Protein AF-0000000078189651 (afdb_homodimer)

Foldseek 3Di:
DCCPPPPCPVVCPPVPLADADDDPADWQAWDAFPVNQWIWTWAQSQKIFIAGPVCRPPPDPHRTPDIARPGPGTWRAWDADLVDRQKIWIFGAAVRQWIWIARNVVGDTPDIDRPVFGWQYWDAQNQAQKMWTAGFDDFRWIWIAHPPVRDTDDIGHDDPGHFHDWDADPQRQWIWIQGPVRDIDIDRDNDDPDPPPPPPPPPPPPPPPPPPPD/DDCPPPPPPVPDNCVDLADADDDPADWQAWDAFPVNQWIWTWAQRQKIFIAGPVCRPPPDPHRTPDIARPGPGTWRAWDADLVDRQKIWIFGAAVRQWIWIARNVVGDTPDIDRPVFGWQYWDAQNQAQKMWTAGFDDFRWIWIAHPPVRDTDDIGHDDPGHFHDWDADPQRQWIWIQGPVGDIDIDRDNDDPDPPPPPPPPPPPCPPPPPPDD

Radius of gyration: 25.45 Å; Cα contacts (8 Å, |Δi|>4): 1090; chains: 2; bounding box: 78×79×95 Å

Structure (mmCIF, N/CA/C/O backbone):
data_AF-0000000078189651-model_v1
#
loop_
_entity.id
_entity.type
_entity.pdbx_description
1 polymer 'CDC20/Fizzy WD40 domain-containing protein'
#
loop_
_atom_site.group_PDB
_atom_site.id
_atom_site.type_symbol
_atom_site.label_atom_id
_atom_site.label_alt_id
_atom_site.label_comp_id
_atom_site.label_asym_id
_atom_site.label_entity_id
_atom_site.label_seq_id
_atom_site.pdbx_PDB_ins_code
_atom_site.Cartn_x
_atom_site.Cartn_y
_atom_site.Cartn_z
_atom_site.occupancy
_atom_site.B_iso_or_equiv
_atom_site.auth_seq_id
_atom_site.auth_comp_id
_atom_site.auth_asym_id
_atom_site.auth_atom_id
_atom_site.pdbx_PDB_model_num
ATOM 1 N N . MET A 1 1 ? -39 22.844 23.094 1 20.41 1 MET A N 1
ATOM 2 C CA . MET A 1 1 ? -38.531 23.406 21.812 1 20.41 1 MET A CA 1
ATOM 3 C C . MET A 1 1 ? -37.25 22.75 21.375 1 20.41 1 MET A C 1
ATOM 5 O O . MET A 1 1 ? -36.281 22.688 22.141 1 20.41 1 MET A O 1
ATOM 9 N N . ASP A 1 2 ? -37.188 21.734 20.234 1 21.5 2 ASP A N 1
ATOM 10 C CA . ASP A 1 2 ? -36.562 20.469 19.812 1 21.5 2 ASP A CA 1
ATOM 11 C C . ASP A 1 2 ? -35.281 20.719 19.031 1 21.5 2 ASP A C 1
ATOM 13 O O . ASP A 1 2 ? -35.312 20.797 17.812 1 21.5 2 ASP A O 1
ATOM 17 N N . GLY A 1 3 ? -34.375 21.438 19.266 1 22.34 3 GLY A N 1
ATOM 18 C CA . GLY A 1 3 ? -33.438 22.031 18.344 1 22.34 3 GLY A CA 1
ATOM 19 C C . GLY A 1 3 ? -32.375 21.062 17.859 1 22.34 3 GLY A C 1
ATOM 20 O O . GLY A 1 3 ? -31.281 21.016 18.406 1 22.34 3 GLY A O 1
ATOM 21 N N . ARG A 1 4 ? -32.844 19.922 17.125 1 21.48 4 ARG A N 1
ATOM 22 C CA . ARG A 1 4 ? -32 18.781 16.766 1 21.48 4 ARG A CA 1
ATOM 23 C C . ARG A 1 4 ? -31.031 19.141 15.641 1 21.48 4 ARG A C 1
ATOM 25 O O . ARG A 1 4 ? -31.469 19.531 14.547 1 21.48 4 ARG A O 1
ATOM 32 N N . ILE A 1 5 ? -30.062 19.781 15.75 1 23.39 5 ILE A N 1
ATOM 33 C CA . ILE A 1 5 ? -29.141 20.172 14.688 1 23.39 5 ILE A CA 1
ATOM 34 C C . ILE A 1 5 ? -28.609 18.906 13.992 1 23.39 5 ILE A C 1
ATOM 36 O O . ILE A 1 5 ? -27.938 18.094 14.617 1 23.39 5 ILE A O 1
ATOM 40 N N . ILE A 1 6 ? -29.359 18.359 12.875 1 26.47 6 ILE A N 1
ATOM 41 C CA . ILE A 1 6 ? -29.172 17.203 12.008 1 26.47 6 ILE A CA 1
ATOM 42 C C . ILE A 1 6 ? -27.906 17.391 11.164 1 26.47 6 ILE A C 1
ATOM 44 O O . ILE A 1 6 ? -27.781 18.359 10.422 1 26.47 6 ILE A O 1
ATOM 48 N N . ASN A 1 7 ? -26.922 17.141 11.57 1 27.38 7 ASN A N 1
ATOM 49 C CA . ASN A 1 7 ? -25.625 17.156 10.922 1 27.38 7 ASN A CA 1
ATOM 50 C C . ASN A 1 7 ? -25.672 16.516 9.539 1 27.38 7 ASN A C 1
ATOM 52 O O . ASN A 1 7 ? -25.781 15.289 9.43 1 27.38 7 ASN A O 1
ATOM 56 N N . ASN A 1 8 ? -26.391 17 8.352 1 29.56 8 ASN A N 1
ATOM 57 C CA . ASN A 1 8 ? -26.719 16.531 7.004 1 29.56 8 ASN A CA 1
ATOM 58 C C . ASN A 1 8 ? -25.469 16.281 6.172 1 29.56 8 ASN A C 1
ATOM 60 O O . ASN A 1 8 ? -24.391 16.766 6.516 1 29.56 8 ASN A O 1
ATOM 64 N N . ASP A 1 9 ? -24.922 16.312 5.25 1 27.98 9 ASP A N 1
ATOM 65 C CA . ASP A 1 9 ? -23.75 15.656 4.699 1 27.98 9 ASP A CA 1
ATOM 66 C C . ASP A 1 9 ? -22.469 16.109 5.41 1 27.98 9 ASP A C 1
ATOM 68 O O . ASP A 1 9 ? -21.625 15.297 5.777 1 27.98 9 ASP A O 1
ATOM 72 N N . VAL A 1 10 ? -22.594 17 5.133 1 36.16 10 VAL A N 1
ATOM 73 C CA . VAL A 1 10 ? -23.812 17.281 4.395 1 36.16 10 VAL A CA 1
ATOM 74 C C . VAL A 1 10 ? -24 16.25 3.287 1 36.16 10 VAL A C 1
ATOM 76 O O . VAL A 1 10 ? -25.125 16.016 2.826 1 36.16 10 VAL A O 1
ATOM 79 N N . ARG A 1 11 ? -22.844 15.773 2.277 1 40.47 11 ARG A N 1
ATOM 80 C CA . ARG A 1 11 ? -23.422 15.062 1.14 1 40.47 11 ARG A CA 1
ATOM 81 C C . ARG A 1 11 ? -23.891 13.672 1.544 1 40.47 11 ARG A C 1
ATOM 83 O O . ARG A 1 11 ? -24.828 13.125 0.948 1 40.47 11 ARG A O 1
ATOM 90 N N . VAL A 1 12 ? -22.969 12.703 2.107 1 44.91 12 VAL A N 1
ATOM 91 C CA . VAL A 1 12 ? -23.312 11.289 2.096 1 44.91 12 VAL A CA 1
ATOM 92 C C . VAL A 1 12 ? -24.219 10.961 3.283 1 44.91 12 VAL A C 1
ATOM 94 O O . VAL A 1 12 ? -23.797 11.062 4.438 1 44.91 12 VAL A O 1
ATOM 97 N N . ARG A 1 13 ? -25.375 11.211 3.297 1 45.38 13 ARG A N 1
ATOM 98 C CA . ARG A 1 13 ? -26.312 10.625 4.25 1 45.38 13 ARG A CA 1
ATOM 99 C C . ARG A 1 13 ? -25.844 9.242 4.695 1 45.38 13 ARG A C 1
ATOM 101 O O . ARG A 1 13 ? -25.953 8.898 5.875 1 45.38 13 ARG A O 1
ATOM 108 N N . SER A 1 14 ? -25.703 8.352 3.744 1 51.62 14 SER A N 1
ATOM 109 C CA . SER A 1 14 ? -25.391 6.973 4.102 1 51.62 14 SER A CA 1
ATOM 110 C C . SER A 1 14 ? -23.984 6.598 3.648 1 51.62 14 SER A C 1
ATOM 112 O O . SER A 1 14 ? -23.812 5.973 2.598 1 51.62 14 SER A O 1
ATOM 114 N N . PRO A 1 15 ? -22.938 7.273 4.301 1 56.78 15 PRO A N 1
ATOM 115 C CA . PRO A 1 15 ? -21.578 7.086 3.803 1 56.78 15 PRO A CA 1
ATOM 116 C C . PRO A 1 15 ? -21.188 5.613 3.678 1 56.78 15 PRO A C 1
ATOM 118 O O . PRO A 1 15 ? -20.328 5.262 2.861 1 56.78 15 PRO A O 1
ATOM 121 N N . ILE A 1 16 ? -21.703 4.77 4.727 1 60.38 16 ILE A N 1
ATOM 122 C CA . ILE A 1 16 ? -21.344 3.359 4.605 1 60.38 16 ILE A CA 1
ATOM 123 C C . ILE A 1 16 ? -22.25 2.688 3.572 1 60.38 16 ILE A C 1
ATOM 125 O O . ILE A 1 16 ? -23.469 2.627 3.748 1 60.38 16 ILE A O 1
ATOM 129 N N . VAL A 1 17 ? -21.641 2.426 2.48 1 65.25 17 VAL A N 1
ATOM 130 C CA . VAL A 1 17 ? -22.453 1.782 1.461 1 65.25 17 VAL A CA 1
ATOM 131 C C . VAL A 1 17 ? -22.609 0.297 1.778 1 65.25 17 VAL A C 1
ATOM 133 O O . VAL A 1 17 ? -23.688 -0.272 1.62 1 65.25 17 VAL A O 1
ATOM 136 N N . GLU A 1 18 ? -21.5 -0.277 2.318 1 77.19 18 GLU A N 1
ATOM 137 C CA . GLU A 1 18 ? -21.641 -1.723 2.475 1 77.19 18 GLU A CA 1
ATOM 138 C C . GLU A 1 18 ? -20.578 -2.273 3.424 1 77.19 18 GLU A C 1
ATOM 140 O O . GLU A 1 18 ? -19.438 -1.798 3.438 1 77.19 18 GLU A O 1
ATOM 145 N N . THR A 1 19 ? -20.969 -3.115 4.352 1 83.12 19 THR A N 1
ATOM 146 C CA . THR A 1 19 ? -20.078 -3.859 5.227 1 83.12 19 THR A CA 1
ATOM 147 C C . THR A 1 19 ? -19.953 -5.312 4.773 1 83.12 19 THR A C 1
ATOM 149 O O . THR A 1 19 ? -20.969 -5.984 4.559 1 83.12 19 THR A O 1
ATOM 152 N N . TYR A 1 20 ? -18.781 -5.754 4.672 1 83.38 20 TYR A N 1
ATOM 153 C CA . TYR A 1 20 ? -18.531 -7.117 4.234 1 83.38 20 TYR A CA 1
ATOM 154 C C . TYR A 1 20 ? -17.797 -7.91 5.309 1 83.38 20 TYR A C 1
ATOM 156 O O . TYR A 1 20 ? -16.828 -7.418 5.902 1 83.38 20 TYR A O 1
ATOM 164 N N . ARG A 1 21 ? -18.391 -9.078 5.457 1 86.56 21 ARG A N 1
ATOM 165 C CA . ARG A 1 21 ? -17.797 -10.016 6.406 1 86.56 21 ARG A CA 1
ATOM 166 C C . ARG A 1 21 ? -17.375 -11.305 5.711 1 86.56 21 ARG A C 1
ATOM 168 O O . ARG A 1 21 ? -18.141 -11.883 4.938 1 86.56 21 ARG A O 1
ATOM 175 N N . GLY A 1 22 ? -16.109 -11.625 5.949 1 88.31 22 GLY A N 1
ATOM 176 C CA . GLY A 1 22 ? -15.633 -12.875 5.371 1 88.31 22 GLY A CA 1
ATOM 177 C C . GLY A 1 22 ? -14.391 -13.414 6.051 1 88.31 22 GLY A C 1
ATOM 178 O O . GLY A 1 22 ? -14.219 -14.633 6.164 1 88.31 22 GLY A O 1
ATOM 179 N N . HIS A 1 23 ? -13.586 -12.539 6.523 1 93.94 23 HIS A N 1
ATOM 180 C CA . HIS A 1 23 ? -12.367 -12.953 7.199 1 93.94 23 HIS A CA 1
ATOM 181 C C . HIS A 1 23 ? -12.617 -13.25 8.672 1 93.94 23 HIS A C 1
ATOM 183 O O . HIS A 1 23 ? -13.523 -12.672 9.281 1 93.94 23 HIS A O 1
ATOM 189 N N . THR A 1 24 ? -11.859 -14.141 9.242 1 95.44 24 THR A N 1
ATOM 190 C CA . THR A 1 24 ? -11.977 -14.5 10.656 1 95.44 24 THR A CA 1
ATOM 191 C C . THR A 1 24 ? -10.758 -14.023 11.438 1 95.44 24 THR A C 1
ATOM 193 O O . THR A 1 24 ? -10.703 -14.172 12.664 1 95.44 24 THR A O 1
ATOM 196 N N . GLN A 1 25 ? -9.797 -13.578 10.781 1 95.62 25 GLN A N 1
ATOM 197 C CA . GLN A 1 25 ? -8.633 -12.906 11.352 1 95.62 25 GLN A CA 1
ATOM 198 C C . GLN A 1 25 ? -8.32 -11.609 10.602 1 95.62 25 GLN A C 1
ATOM 200 O O . GLN A 1 25 ? -9.055 -11.227 9.688 1 95.62 25 GLN A O 1
ATOM 205 N N . GLU A 1 26 ? -7.312 -10.938 11.008 1 92.44 26 GLU A N 1
ATOM 206 C CA . GLU A 1 26 ? -6.973 -9.617 10.484 1 92.44 26 GLU A CA 1
ATOM 207 C C . GLU A 1 26 ? -6.703 -9.664 8.984 1 92.44 26 GLU A C 1
ATOM 209 O O . GLU A 1 26 ? -6.035 -10.578 8.5 1 92.44 26 GLU A O 1
ATOM 214 N N . VAL A 1 27 ? -7.281 -8.68 8.312 1 95.62 27 VAL A N 1
ATOM 215 C CA . VAL A 1 27 ? -6.934 -8.438 6.918 1 95.62 27 VAL A CA 1
ATOM 216 C C . VAL A 1 27 ? -5.551 -7.801 6.832 1 95.62 27 VAL A C 1
ATOM 218 O O . VAL A 1 27 ? -5.25 -6.859 7.57 1 95.62 27 VAL A O 1
ATOM 221 N N . CYS A 1 28 ? -4.688 -8.336 5.984 1 94.75 28 CYS A N 1
ATOM 222 C CA . CYS A 1 28 ? -3.334 -7.805 5.906 1 94.75 28 CYS A CA 1
ATOM 223 C C . CYS A 1 28 ? -2.992 -7.402 4.477 1 94.75 28 CYS A C 1
ATOM 225 O O . CYS A 1 28 ? -1.921 -6.848 4.223 1 94.75 28 CYS A O 1
ATOM 227 N N . GLY A 1 29 ? -3.799 -7.664 3.527 1 96.38 29 GLY A N 1
ATOM 228 C CA . GLY A 1 29 ? -3.705 -7.203 2.15 1 96.38 29 GLY A CA 1
ATOM 229 C C . GLY A 1 29 ? -5.027 -6.707 1.595 1 96.38 29 GLY A C 1
ATOM 230 O O . GLY A 1 29 ? -6.078 -7.293 1.862 1 96.38 29 GLY A O 1
ATOM 231 N N . LEU A 1 30 ? -5.004 -5.672 0.837 1 97.62 30 LEU A N 1
ATOM 232 C CA . LEU A 1 30 ? -6.191 -5.031 0.282 1 97.62 30 LEU A CA 1
ATOM 233 C C . LEU A 1 30 ? -5.852 -4.27 -0.995 1 97.62 30 LEU A C 1
ATOM 235 O O . LEU A 1 30 ? -5.055 -3.33 -0.969 1 97.62 30 LEU A O 1
ATOM 239 N N . LYS A 1 31 ? -6.445 -4.699 -2.139 1 97.94 31 LYS A N 1
ATOM 240 C CA . LYS A 1 31 ? -6.117 -4.059 -3.41 1 97.94 31 LYS A CA 1
ATOM 241 C C . LYS A 1 31 ? -7.336 -4.012 -4.328 1 97.94 31 LYS A C 1
ATOM 243 O O . LYS A 1 31 ? -8.008 -5.027 -4.535 1 97.94 31 LYS A O 1
ATOM 248 N N . TRP A 1 32 ? -7.574 -2.842 -4.934 1 97.38 32 TRP A N 1
ATOM 249 C CA . TRP A 1 32 ? -8.594 -2.703 -5.961 1 97.38 32 TRP A CA 1
ATOM 250 C C . TRP A 1 32 ? -8.086 -3.193 -7.312 1 97.38 32 TRP A C 1
ATOM 252 O O . TRP A 1 32 ? -6.922 -2.967 -7.66 1 97.38 32 TRP A O 1
ATOM 262 N N . SER A 1 33 ? -9.078 -3.775 -8.023 1 97.88 33 SER A N 1
ATOM 263 C CA . SER A 1 33 ? -8.773 -3.984 -9.438 1 97.88 33 SER A CA 1
ATOM 264 C C . SER A 1 33 ? -8.703 -2.66 -10.188 1 97.88 33 SER A C 1
ATOM 266 O O . SER A 1 33 ? -9.219 -1.644 -9.719 1 97.88 33 SER A O 1
ATOM 268 N N . ALA A 1 34 ? -8.086 -2.695 -11.328 1 96.06 34 ALA A N 1
ATOM 269 C CA . ALA A 1 34 ? -7.906 -1.471 -12.102 1 96.06 34 ALA A CA 1
ATOM 270 C C . ALA A 1 34 ? -9.25 -0.854 -12.477 1 96.06 34 ALA A C 1
ATOM 272 O O . ALA A 1 34 ? -9.391 0.371 -12.516 1 96.06 34 ALA A O 1
ATOM 273 N N . SER A 1 35 ? -10.188 -1.654 -12.773 1 95.12 35 SER A N 1
ATOM 274 C CA . SER A 1 35 ? -11.508 -1.166 -13.164 1 95.12 35 SER A CA 1
ATOM 275 C C . SER A 1 35 ? -12.266 -0.603 -11.969 1 95.12 35 SER A C 1
ATOM 277 O O . SER A 1 35 ? -13.258 0.113 -12.141 1 95.12 35 SER A O 1
ATOM 279 N N . GLY A 1 36 ? -11.867 -1.008 -10.75 1 94.5 36 GLY A N 1
ATOM 280 C CA . GLY A 1 36 ? -12.586 -0.613 -9.555 1 94.5 36 GLY A CA 1
ATOM 281 C C . GLY A 1 36 ? -13.805 -1.473 -9.273 1 94.5 36 GLY A C 1
ATOM 282 O O . GLY A 1 36 ? -14.523 -1.246 -8.297 1 94.5 36 GLY A O 1
ATOM 283 N N . GLN A 1 37 ? -13.984 -2.438 -10.078 1 93.88 37 GLN A N 1
ATOM 284 C CA . GLN A 1 37 ? -15.164 -3.287 -9.93 1 93.88 37 GLN A CA 1
ATOM 285 C C . GLN A 1 37 ? -14.945 -4.332 -8.836 1 93.88 37 GLN A C 1
ATOM 287 O O . GLN A 1 37 ? -15.891 -4.715 -8.141 1 93.88 37 GLN A O 1
ATOM 292 N N . GLN A 1 38 ? -13.727 -4.766 -8.688 1 96 38 GLN A N 1
ATOM 293 C CA . GLN A 1 38 ? -13.422 -5.809 -7.711 1 96 38 GLN A CA 1
ATOM 294 C C . GLN A 1 38 ? -12.375 -5.34 -6.707 1 96 38 GLN A C 1
ATOM 296 O O . GLN A 1 38 ? -11.555 -4.477 -7.016 1 96 38 GLN A O 1
ATOM 301 N N . LEU A 1 39 ? -12.5 -5.871 -5.531 1 96.25 39 LEU A N 1
ATOM 302 C CA . LEU A 1 39 ? -11.531 -5.688 -4.457 1 96.25 39 LEU A CA 1
ATOM 303 C C . LEU A 1 39 ? -11.023 -7.031 -3.945 1 96.25 39 LEU A C 1
ATOM 305 O O . LEU A 1 39 ? -11.812 -7.945 -3.695 1 96.25 39 LEU A O 1
ATOM 309 N N . ALA A 1 40 ? -9.68 -7.184 -3.861 1 98.25 40 ALA A N 1
ATOM 310 C CA . ALA A 1 40 ? -9.078 -8.375 -3.264 1 98.25 40 ALA A CA 1
ATOM 311 C C . ALA A 1 40 ? -8.641 -8.109 -1.827 1 98.25 40 ALA A C 1
ATOM 313 O O . ALA A 1 40 ? -8.031 -7.078 -1.54 1 98.25 40 ALA A O 1
ATOM 314 N N . SER A 1 41 ? -8.992 -8.977 -0.949 1 97.88 41 SER A N 1
ATOM 315 C CA . SER A 1 41 ? -8.516 -8.906 0.431 1 97.88 41 SER A CA 1
ATOM 316 C C . SER A 1 41 ? -7.887 -10.227 0.868 1 97.88 41 SER A C 1
ATOM 318 O O . SER A 1 41 ? -8.461 -11.297 0.653 1 97.88 41 SER A O 1
ATOM 320 N N . GLY A 1 42 ? -6.68 -10.172 1.389 1 98.06 42 GLY A N 1
ATOM 321 C CA . GLY A 1 42 ? -6 -11.305 1.998 1 98.06 42 GLY A CA 1
ATOM 322 C C . GLY A 1 42 ? -5.859 -11.18 3.504 1 98.06 42 GLY A C 1
ATOM 323 O O . GLY A 1 42 ? -5.668 -10.078 4.023 1 98.06 42 GLY A O 1
ATOM 324 N N . GLY A 1 43 ? -5.93 -12.32 4.168 1 97.62 43 GLY A N 1
ATOM 325 C CA . GLY A 1 43 ? -5.945 -12.234 5.621 1 97.62 43 GLY A CA 1
ATOM 326 C C . GLY A 1 43 ? -4.977 -13.195 6.285 1 97.62 43 GLY A C 1
ATOM 327 O O . GLY A 1 43 ? -4.379 -14.039 5.617 1 97.62 43 GLY A O 1
ATOM 328 N N . ASN A 1 44 ? -4.867 -12.977 7.574 1 97.5 44 ASN A N 1
ATOM 329 C CA . ASN A 1 44 ? -4.105 -13.883 8.422 1 97.5 44 ASN A CA 1
ATOM 330 C C . ASN A 1 44 ? -4.82 -15.219 8.602 1 97.5 44 ASN A C 1
ATOM 332 O O . ASN A 1 44 ? -4.234 -16.172 9.109 1 97.5 44 ASN A O 1
ATOM 336 N N . ASP A 1 45 ? -6.031 -15.406 8.18 1 97.75 45 ASP A N 1
ATOM 337 C CA . ASP A 1 45 ? -6.801 -16.641 8.227 1 97.75 45 ASP A CA 1
ATOM 338 C C . ASP A 1 45 ? -6.535 -17.5 6.988 1 97.75 45 ASP A C 1
ATOM 340 O O . ASP A 1 45 ? -7.246 -18.484 6.742 1 97.75 45 ASP A O 1
ATOM 344 N N . ASN A 1 46 ? -5.605 -17.125 6.141 1 98.5 46 ASN A N 1
ATOM 345 C CA . ASN A 1 46 ? -5.145 -17.828 4.953 1 98.5 46 ASN A CA 1
ATOM 346 C C . ASN A 1 46 ? -6.141 -17.719 3.807 1 98.5 46 ASN A C 1
ATOM 348 O O . ASN A 1 46 ? -6.012 -18.406 2.791 1 98.5 46 ASN A O 1
ATOM 352 N N . LEU A 1 47 ? -7.117 -16.812 4.004 1 98.06 47 LEU A N 1
ATOM 353 C CA . LEU A 1 47 ? -8.148 -16.656 2.984 1 98.06 47 LEU A CA 1
ATOM 354 C C . LEU A 1 47 ? -7.84 -15.484 2.068 1 98.06 47 LEU A C 1
ATOM 356 O O . LEU A 1 47 ? -7.281 -14.477 2.51 1 98.06 47 LEU A O 1
ATOM 360 N N . LEU A 1 48 ? -8.164 -15.688 0.851 1 98.62 48 LEU A N 1
ATOM 361 C CA . LEU A 1 48 ? -8.25 -14.625 -0.149 1 98.62 48 LEU A CA 1
ATOM 362 C C . LEU A 1 48 ? -9.688 -14.438 -0.625 1 98.62 48 LEU A C 1
ATOM 364 O O . LEU A 1 48 ? -10.32 -15.383 -1.087 1 98.62 48 LEU A O 1
ATOM 368 N N . HIS A 1 49 ? -10.188 -13.258 -0.476 1 97.5 49 HIS A N 1
ATOM 369 C CA . HIS A 1 49 ? -11.531 -12.961 -0.973 1 97.5 49 HIS A CA 1
ATOM 370 C C . HIS A 1 49 ? -11.477 -12 -2.158 1 97.5 49 HIS A C 1
ATOM 372 O O . HIS A 1 49 ? -10.641 -11.094 -2.191 1 97.5 49 HIS A O 1
ATOM 378 N N . ILE A 1 50 ? -12.391 -12.234 -3.078 1 97.44 50 ILE A N 1
ATOM 379 C CA . ILE A 1 50 ? -12.727 -11.258 -4.113 1 97.44 50 ILE A CA 1
ATOM 380 C C . ILE A 1 50 ? -14.117 -10.68 -3.848 1 97.44 50 ILE A C 1
ATOM 382 O O . ILE A 1 50 ? -15.094 -11.422 -3.732 1 97.44 50 ILE A O 1
ATOM 386 N N . TRP A 1 51 ? -14.109 -9.414 -3.699 1 93.31 51 TRP A N 1
ATOM 387 C CA . TRP A 1 51 ? -15.359 -8.688 -3.51 1 93.31 51 TRP A CA 1
ATOM 388 C C . TRP A 1 51 ? -15.766 -7.957 -4.785 1 93.31 51 TRP A C 1
ATOM 390 O O . TRP A 1 51 ? -14.906 -7.457 -5.52 1 93.31 51 TRP A O 1
ATOM 400 N N . ASP A 1 52 ? -17.047 -7.926 -5.07 1 90.88 52 ASP A N 1
ATOM 401 C CA . ASP A 1 52 ? -17.578 -7.199 -6.223 1 90.88 52 ASP A CA 1
ATOM 402 C C . ASP A 1 52 ? -18.453 -6.035 -5.781 1 90.88 52 ASP A C 1
ATOM 404 O O . ASP A 1 52 ? -19.422 -6.227 -5.031 1 90.88 52 ASP A O 1
ATOM 408 N N . ARG A 1 53 ? -18.156 -4.918 -6.184 1 80.81 53 ARG A N 1
ATOM 409 C CA . ARG A 1 53 ? -18.891 -3.715 -5.797 1 80.81 53 ARG A CA 1
ATOM 410 C C . ARG A 1 53 ? -20.359 -3.834 -6.145 1 80.81 53 ARG A C 1
ATOM 412 O O . ARG A 1 53 ? -21.219 -3.273 -5.457 1 80.81 53 ARG A O 1
ATOM 419 N N . SER A 1 54 ? -20.641 -4.492 -7.188 1 76.56 54 SER A N 1
ATOM 420 C CA . SER A 1 54 ? -22.031 -4.621 -7.648 1 76.56 54 SER A CA 1
ATOM 421 C C . SER A 1 54 ? -22.828 -5.57 -6.758 1 76.56 54 SER A C 1
ATOM 423 O O . SER A 1 54 ? -24.047 -5.559 -6.777 1 76.56 54 SER A O 1
ATOM 425 N N . MET A 1 55 ? -22.156 -6.414 -6.008 1 70.5 55 MET A N 1
ATOM 426 C CA . MET A 1 55 ? -22.859 -7.395 -5.18 1 70.5 55 MET A CA 1
ATOM 427 C C . MET A 1 55 ? -23.312 -6.77 -3.863 1 70.5 55 MET A C 1
ATOM 429 O O . MET A 1 55 ? -23.984 -7.418 -3.066 1 70.5 55 MET A O 1
ATOM 433 N N . SER A 1 56 ? -22.812 -5.664 -3.488 1 58.34 56 SER A N 1
ATOM 434 C CA . SER A 1 56 ? -23.125 -5 -2.223 1 58.34 56 SER A CA 1
ATOM 435 C C . SER A 1 56 ? -24.625 -4.875 -2.01 1 58.34 56 SER A C 1
ATOM 437 O O . SER A 1 56 ? -25.109 -4.984 -0.881 1 58.34 56 SER A O 1
ATOM 439 N N . SER A 1 57 ? -25.312 -4.727 -3.045 1 54.94 57 SER A N 1
ATOM 440 C CA . SER A 1 57 ? -26.75 -4.496 -2.922 1 54.94 57 SER A CA 1
ATOM 441 C C . SER A 1 57 ? -27.5 -5.812 -2.803 1 54.94 57 SER A C 1
ATOM 443 O O . SER A 1 57 ? -28.719 -5.816 -2.598 1 54.94 57 SER A O 1
ATOM 445 N N . SER A 1 58 ? -26.656 -6.879 -2.898 1 54.5 58 SER A N 1
ATOM 446 C CA . SER A 1 58 ? -27.438 -8.109 -2.961 1 54.5 58 SER A CA 1
ATOM 447 C C . SER A 1 58 ? -27.781 -8.617 -1.563 1 54.5 58 SER A C 1
ATOM 449 O O . SER A 1 58 ? -27.016 -8.414 -0.618 1 54.5 58 SER A O 1
ATOM 451 N N . ASN A 1 59 ? -29 -8.758 -1.268 1 57.72 59 ASN A N 1
ATOM 452 C CA . ASN A 1 59 ? -29.531 -9.375 -0.062 1 57.72 59 ASN A CA 1
ATOM 453 C C . ASN A 1 59 ? -28.906 -10.75 0.181 1 57.72 59 ASN A C 1
ATOM 455 O O . ASN A 1 59 ? -29.422 -11.539 0.981 1 57.72 59 ASN A O 1
ATOM 459 N N . SER A 1 60 ? -27.891 -10.984 -0.588 1 61.31 60 SER A N 1
ATOM 460 C CA . SER A 1 60 ? -27.328 -12.32 -0.44 1 61.31 60 SER A CA 1
ATOM 461 C C . SER A 1 60 ? -26.547 -12.453 0.862 1 61.31 60 SER A C 1
ATOM 463 O O . SER A 1 60 ? -25.984 -11.469 1.354 1 61.31 60 SER A O 1
ATOM 465 N N . SER A 1 61 ? -26.766 -13.578 1.444 1 65.56 61 SER A N 1
ATOM 466 C CA . SER A 1 61 ? -26.047 -13.93 2.662 1 65.56 61 SER A CA 1
ATOM 467 C C . SER A 1 61 ? -24.531 -13.914 2.436 1 65.56 61 SER A C 1
ATOM 469 O O . SER A 1 61 ? -23.766 -13.664 3.367 1 65.56 61 SER A O 1
ATOM 471 N N . THR A 1 62 ? -24.219 -14.133 1.13 1 72.56 62 THR A N 1
ATOM 472 C CA . THR A 1 62 ? -22.797 -14.133 0.803 1 72.56 62 THR A CA 1
ATOM 473 C C . THR A 1 62 ? -22.375 -12.797 0.187 1 72.56 62 THR A C 1
ATOM 475 O O . THR A 1 62 ? -22.953 -12.359 -0.808 1 72.56 62 THR A O 1
ATOM 478 N N . GLN A 1 63 ? -21.438 -12.227 0.807 1 80.75 63 GLN A N 1
ATOM 479 C CA . GLN A 1 63 ? -21.094 -10.859 0.407 1 80.75 63 GLN A CA 1
ATOM 480 C C . GLN A 1 63 ? -19.859 -10.836 -0.485 1 80.75 63 GLN A C 1
ATOM 482 O O . GLN A 1 63 ? -19.562 -9.812 -1.1 1 80.75 63 GLN A O 1
ATOM 487 N N . TRP A 1 64 ? -19.219 -12.055 -0.609 1 88.19 64 TRP A N 1
ATOM 488 C CA . TRP A 1 64 ? -18.031 -12.109 -1.466 1 88.19 64 TRP A CA 1
ATOM 489 C C . TRP A 1 64 ? -18.359 -12.781 -2.799 1 88.19 64 TRP A C 1
ATOM 491 O O . TRP A 1 64 ? -19.25 -13.641 -2.871 1 88.19 64 TRP A O 1
ATOM 501 N N . LEU A 1 65 ? -17.703 -12.328 -3.822 1 93.88 65 LEU A N 1
ATOM 502 C CA . LEU A 1 65 ? -17.812 -12.984 -5.121 1 93.88 65 LEU A CA 1
ATOM 503 C C . LEU A 1 65 ? -17.109 -14.344 -5.102 1 93.88 65 LEU A C 1
ATOM 505 O O . LEU A 1 65 ? -17.656 -15.336 -5.574 1 93.88 65 LEU A O 1
ATOM 509 N N . HIS A 1 66 ? -15.867 -14.391 -4.566 1 96.88 66 HIS A N 1
ATOM 510 C CA . HIS A 1 66 ? -15.109 -15.625 -4.41 1 96.88 66 HIS A CA 1
ATOM 511 C C . HIS A 1 66 ? -14.438 -15.688 -3.043 1 96.88 66 HIS A C 1
ATOM 513 O O . HIS A 1 66 ? -13.984 -14.672 -2.521 1 96.88 66 HIS A O 1
ATOM 519 N N . ARG A 1 67 ? -14.461 -16.844 -2.514 1 97.06 67 ARG A N 1
ATOM 520 C CA . ARG A 1 67 ? -13.656 -17.234 -1.363 1 97.06 67 ARG A CA 1
ATOM 521 C C . ARG A 1 67 ? -12.602 -18.25 -1.759 1 97.06 67 ARG A C 1
ATOM 523 O O . ARG A 1 67 ? -12.922 -19.406 -2.035 1 97.06 67 ARG A O 1
ATOM 530 N N . LEU A 1 68 ? -11.391 -17.891 -1.775 1 98.5 68 LEU A N 1
ATOM 531 C CA . LEU A 1 68 ? -10.297 -18.719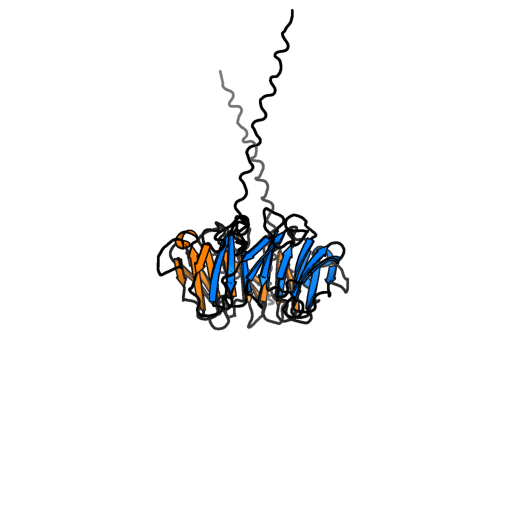 -2.256 1 98.5 68 LEU A CA 1
ATOM 532 C C . LEU A 1 68 ? -9.453 -19.234 -1.092 1 98.5 68 LEU A C 1
ATOM 534 O O . LEU A 1 68 ? -8.906 -18.453 -0.315 1 98.5 68 LEU A O 1
ATOM 538 N N . GLU A 1 69 ? -9.258 -20.531 -0.981 1 98.31 69 GLU A N 1
ATOM 539 C CA . GLU A 1 69 ? -8.758 -21.141 0.247 1 98.31 69 GLU A CA 1
ATOM 540 C C . GLU A 1 69 ? -7.504 -21.969 -0.018 1 98.31 69 GLU A C 1
ATOM 542 O O . GLU A 1 69 ? -7.125 -22.797 0.799 1 98.31 69 GLU A O 1
ATOM 547 N N . GLU A 1 70 ? -6.859 -21.766 -1.146 1 98.62 70 GLU A N 1
ATOM 548 C CA . GLU A 1 70 ? -5.75 -22.641 -1.516 1 98.62 70 GLU A CA 1
ATOM 549 C C . GLU A 1 70 ? -4.465 -22.234 -0.797 1 98.62 70 GLU A C 1
ATOM 551 O O . GLU A 1 70 ? -3.521 -23.031 -0.713 1 98.62 70 GLU A O 1
ATOM 556 N N . HIS A 1 71 ? -4.371 -21.047 -0.328 1 98.88 71 HIS A N 1
ATOM 557 C CA . HIS A 1 71 ? -3.217 -20.688 0.486 1 98.88 71 HIS A CA 1
ATOM 558 C C . HIS A 1 71 ? -3.271 -21.359 1.852 1 98.88 71 HIS A C 1
ATOM 560 O O . HIS A 1 71 ? -4.352 -21.531 2.422 1 98.88 71 HIS A O 1
ATOM 566 N N . THR A 1 72 ? -2.137 -21.688 2.387 1 98.75 72 THR A N 1
ATOM 567 C CA . THR A 1 72 ? -2.068 -22.375 3.67 1 98.75 72 THR A CA 1
ATOM 568 C C . THR A 1 72 ? -1.356 -21.516 4.711 1 98.75 72 THR A C 1
ATOM 570 O O . THR A 1 72 ? -0.882 -22.031 5.727 1 98.75 72 THR A O 1
ATOM 573 N N . ALA A 1 73 ? -1.164 -20.297 4.48 1 98.62 73 ALA A N 1
ATOM 574 C CA . ALA A 1 73 ? -0.677 -19.266 5.383 1 98.62 73 ALA A CA 1
ATOM 575 C C . ALA A 1 73 ? -1.237 -17.891 5.004 1 98.62 73 ALA A C 1
ATOM 577 O O . ALA A 1 73 ? -1.986 -17.781 4.031 1 98.62 73 ALA A O 1
ATOM 578 N N . ALA A 1 74 ? -0.888 -16.938 5.82 1 98.25 74 ALA A N 1
ATOM 579 C CA . ALA A 1 74 ? -1.424 -15.586 5.645 1 98.25 74 ALA A CA 1
ATOM 580 C C . ALA A 1 74 ? -1.194 -15.086 4.223 1 98.25 74 ALA A C 1
ATOM 582 O O . ALA A 1 74 ? -0.201 -15.445 3.584 1 98.25 74 ALA A O 1
ATOM 583 N N . VAL A 1 75 ? -2.119 -14.305 3.715 1 98.69 75 VAL A N 1
ATOM 584 C CA . VAL A 1 75 ? -2.074 -13.758 2.363 1 98.69 75 VAL A CA 1
ATOM 585 C C . VAL A 1 75 ? -1.998 -12.234 2.426 1 98.69 75 VAL A C 1
ATOM 587 O O . VAL A 1 75 ? -3.027 -11.555 2.469 1 98.69 75 VAL A O 1
ATOM 590 N N . LYS A 1 76 ? -0.84 -11.781 2.371 1 97.31 76 LYS A N 1
ATOM 591 C CA . LYS A 1 76 ? -0.631 -10.336 2.428 1 97.31 76 LYS A CA 1
ATOM 592 C C . LYS A 1 76 ? -0.34 -9.773 1.042 1 97.31 76 LYS A C 1
ATOM 594 O O . LYS A 1 76 ? -0.813 -8.688 0.698 1 97.31 76 LYS A O 1
ATOM 599 N N . ALA A 1 77 ? 0.432 -10.477 0.259 1 98.75 77 ALA A N 1
ATOM 600 C CA . ALA A 1 77 ? 0.882 -9.992 -1.044 1 98.75 77 ALA A CA 1
ATOM 601 C C . ALA A 1 77 ? -0.214 -10.141 -2.094 1 98.75 77 ALA A C 1
ATOM 603 O O . ALA A 1 77 ? -0.681 -11.258 -2.355 1 98.75 77 ALA A O 1
ATOM 604 N N . LEU A 1 78 ? -0.615 -9.086 -2.67 1 98.81 78 LEU A N 1
ATOM 605 C CA . LEU A 1 78 ? -1.634 -9.039 -3.715 1 98.81 78 LEU A CA 1
ATOM 606 C C . LEU A 1 78 ? -1.202 -8.133 -4.855 1 98.81 78 LEU A C 1
ATOM 608 O O . LEU A 1 78 ? -0.669 -7.043 -4.621 1 98.81 78 LEU A O 1
ATOM 612 N N . ALA A 1 79 ? -1.427 -8.57 -6.07 1 98.88 79 ALA A N 1
ATOM 613 C CA . ALA A 1 79 ? -1.124 -7.715 -7.215 1 98.88 79 ALA A CA 1
ATOM 614 C C . ALA A 1 79 ? -2.01 -8.062 -8.406 1 98.88 79 ALA A C 1
ATOM 616 O O . ALA A 1 79 ? -1.929 -9.164 -8.953 1 98.88 79 ALA A O 1
ATOM 617 N N . TRP A 1 80 ? -2.82 -7.086 -8.836 1 98.81 80 TRP A N 1
ATOM 618 C CA . TRP A 1 80 ? -3.605 -7.246 -10.055 1 98.81 80 TRP A CA 1
ATOM 619 C C . TRP A 1 80 ? -2.73 -7.066 -11.297 1 98.81 80 TRP A C 1
ATOM 621 O O . TRP A 1 80 ? -1.916 -6.145 -11.359 1 98.81 80 TRP A O 1
ATOM 631 N N . CYS A 1 81 ? -2.943 -7.91 -12.234 1 98.44 81 CYS A N 1
ATOM 632 C CA . CYS A 1 81 ? -2.201 -7.805 -13.484 1 98.44 81 CYS A CA 1
ATOM 633 C C . CYS A 1 81 ? -2.635 -6.574 -14.273 1 98.44 81 CYS A C 1
ATOM 635 O O . CYS A 1 81 ? -3.824 -6.395 -14.547 1 98.44 81 CYS A O 1
ATOM 637 N N . PRO A 1 82 ? -1.684 -5.797 -14.688 1 96.56 82 PRO A N 1
ATOM 638 C CA . PRO A 1 82 ? -2.074 -4.586 -15.414 1 96.56 82 PRO A CA 1
ATOM 639 C C . PRO A 1 82 ? -2.494 -4.871 -16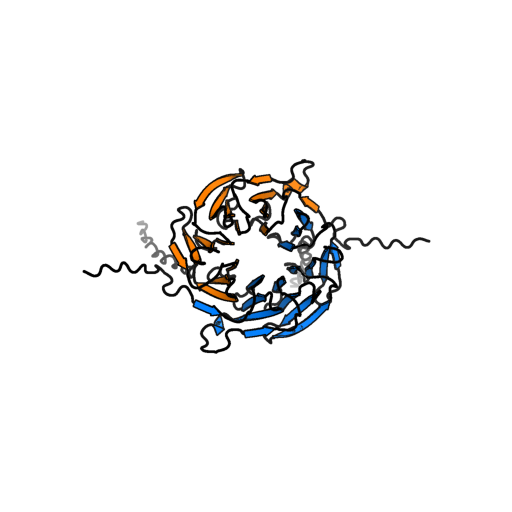.859 1 96.56 82 PRO A C 1
ATOM 641 O O . PRO A 1 82 ? -3.115 -4.023 -17.5 1 96.56 82 PRO A O 1
ATOM 644 N N . PHE A 1 83 ? -2.256 -6.035 -17.375 1 96 83 PHE A N 1
ATOM 645 C CA . PHE A 1 83 ? -2.506 -6.328 -18.781 1 96 83 PHE A CA 1
ATOM 646 C C . PHE A 1 83 ? -3.744 -7.199 -18.938 1 96 83 PHE A C 1
ATOM 648 O O . PHE A 1 83 ? -4.238 -7.391 -20.062 1 96 83 PHE A O 1
ATOM 655 N N . GLN A 1 84 ? -4.18 -7.734 -17.891 1 96.56 84 GLN A N 1
ATOM 656 C CA . GLN A 1 84 ? -5.355 -8.602 -17.875 1 96.56 84 GLN A CA 1
ATOM 657 C C . GLN A 1 84 ? -6.223 -8.336 -16.641 1 96.56 84 GLN A C 1
ATOM 659 O O . GLN A 1 84 ? -5.918 -8.805 -15.547 1 96.56 84 GLN A O 1
ATOM 664 N N . GLY A 1 85 ? -7.359 -7.805 -16.75 1 95.56 85 GLY A N 1
ATOM 665 C CA . GLY A 1 85 ? -8.156 -7.23 -15.672 1 95.56 85 GLY A CA 1
ATOM 666 C C . GLY A 1 85 ? -8.688 -8.266 -14.703 1 95.56 85 GLY A C 1
ATOM 667 O O . GLY A 1 85 ? -9.031 -7.941 -13.562 1 95.56 85 GLY A O 1
ATOM 668 N N . ASN A 1 86 ? -8.758 -9.508 -15.109 1 97.19 86 ASN A N 1
ATOM 669 C CA . ASN A 1 86 ? -9.32 -10.523 -14.227 1 97.19 86 ASN A CA 1
ATOM 670 C C . ASN A 1 86 ? -8.234 -11.461 -13.688 1 97.19 86 ASN A C 1
ATOM 672 O O . ASN A 1 86 ? -8.523 -12.586 -13.289 1 97.19 86 ASN A O 1
ATOM 676 N N . LEU A 1 87 ? -7.039 -11 -13.734 1 98.69 87 LEU A N 1
ATOM 677 C CA . LEU A 1 87 ? -5.918 -11.805 -13.258 1 98.69 87 LEU A CA 1
ATOM 678 C C . LEU A 1 87 ? -5.301 -11.188 -12.008 1 98.69 87 LEU A C 1
ATOM 680 O O . LEU A 1 87 ? -4.832 -10.047 -12.039 1 98.69 87 LEU A O 1
ATOM 684 N N . LEU A 1 88 ? -5.277 -11.969 -10.914 1 98.88 88 LEU A N 1
ATOM 685 C CA . LEU A 1 88 ? -4.699 -11.57 -9.633 1 98.88 88 LEU A CA 1
ATOM 686 C C . LEU A 1 88 ? -3.588 -12.531 -9.219 1 98.88 88 LEU A C 1
ATOM 688 O O . LEU A 1 88 ? -3.771 -13.75 -9.242 1 98.88 88 LEU A O 1
ATOM 692 N N . ALA A 1 89 ? -2.422 -11.984 -8.891 1 98.94 89 ALA A N 1
ATOM 693 C CA . ALA A 1 89 ? -1.369 -12.75 -8.227 1 98.94 89 ALA A CA 1
ATOM 694 C C . ALA A 1 89 ? -1.42 -12.555 -6.711 1 98.94 89 ALA A C 1
ATOM 696 O O . ALA A 1 89 ? -1.645 -11.438 -6.23 1 98.94 89 ALA A O 1
ATOM 697 N N . SER A 1 90 ? -1.294 -13.586 -5.969 1 98.94 90 SER A N 1
ATOM 698 C CA . SER A 1 90 ? -1.24 -13.531 -4.512 1 98.94 90 SER A CA 1
ATOM 699 C C . SER A 1 90 ? -0.069 -14.344 -3.973 1 98.94 90 SER A C 1
ATOM 701 O O . SER A 1 90 ? 0.385 -15.289 -4.617 1 98.94 90 SER A O 1
ATOM 703 N N . GLY A 1 91 ? 0.493 -13.93 -2.889 1 98.88 91 GLY A N 1
ATOM 704 C CA . GLY A 1 91 ? 1.601 -14.609 -2.234 1 98.88 91 GLY A CA 1
ATOM 705 C C . GL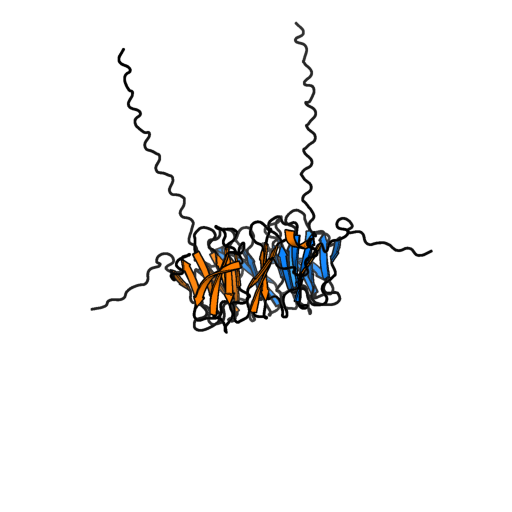Y A 1 91 ? 1.272 -15.062 -0.824 1 98.88 91 GLY A C 1
ATOM 706 O O . GLY A 1 91 ? 0.67 -14.32 -0.05 1 98.88 91 GLY A O 1
ATOM 707 N N . GLY A 1 92 ? 1.709 -16.234 -0.523 1 98.69 92 GLY A N 1
ATOM 708 C CA . GLY A 1 92 ? 1.464 -16.797 0.795 1 98.69 92 GLY A CA 1
ATOM 709 C C . GLY A 1 92 ? 2.652 -16.672 1.729 1 98.69 92 GLY A C 1
ATOM 710 O O . GLY A 1 92 ? 3.801 -16.641 1.282 1 98.69 92 GLY A O 1
ATOM 711 N N . GLY A 1 93 ? 2.381 -16.672 2.998 1 97.75 93 GLY A N 1
ATOM 712 C CA . GLY A 1 93 ? 3.404 -16.578 4.027 1 97.75 93 GLY A CA 1
ATOM 713 C C . GLY A 1 93 ? 4.285 -17.812 4.113 1 97.75 93 GLY A C 1
ATOM 714 O O . GLY A 1 93 ? 4.34 -18.594 3.172 1 97.75 93 GLY A O 1
ATOM 715 N N . GLY A 1 94 ? 5.012 -17.891 5.215 1 96.62 94 GLY A N 1
ATOM 716 C CA . GLY A 1 94 ? 6.062 -18.891 5.387 1 96.62 94 GLY A CA 1
ATOM 717 C C . GLY A 1 94 ? 5.562 -20.312 5.27 1 96.62 94 GLY A C 1
ATOM 718 O O . GLY A 1 94 ? 6.242 -21.172 4.699 1 96.62 94 GLY A O 1
ATOM 719 N N . GLY A 1 95 ? 4.406 -20.656 5.75 1 97.12 95 GLY A N 1
ATOM 720 C CA . GLY A 1 95 ? 3.857 -22 5.707 1 97.12 95 GLY A CA 1
ATOM 721 C C . GLY A 1 95 ? 3.32 -22.391 4.34 1 97.12 95 GLY A C 1
ATOM 722 O O . GLY A 1 95 ? 3.049 -23.562 4.082 1 97.12 95 GLY A O 1
ATOM 723 N N . ASP A 1 96 ? 3.201 -21.5 3.432 1 98.19 96 ASP A N 1
ATOM 724 C CA . ASP A 1 96 ? 2.656 -21.703 2.09 1 98.19 96 ASP A CA 1
ATOM 725 C C . ASP A 1 96 ? 3.742 -21.531 1.028 1 98.19 96 ASP A C 1
ATOM 727 O O . ASP A 1 96 ? 3.975 -22.438 0.228 1 98.19 96 ASP A O 1
ATOM 731 N N . ARG A 1 97 ? 4.457 -20.375 0.954 1 98.31 97 ARG A N 1
ATOM 732 C CA . ARG A 1 97 ? 5.637 -20.062 0.159 1 98.31 97 ARG A CA 1
ATOM 733 C C . ARG A 1 97 ? 5.289 -19.953 -1.321 1 98.31 97 ARG A C 1
ATOM 735 O O . ARG A 1 97 ? 6.184 -19.875 -2.17 1 98.31 97 ARG A O 1
ATOM 742 N N . CYS A 1 98 ? 4.004 -19.891 -1.686 1 98.81 98 CYS A N 1
ATOM 743 C CA . CYS A 1 98 ? 3.623 -19.953 -3.092 1 98.81 98 CYS A CA 1
ATOM 744 C C . CYS A 1 98 ? 3.133 -18.609 -3.594 1 98.81 98 CYS A C 1
ATOM 746 O O . CYS A 1 98 ? 2.492 -17.859 -2.852 1 98.81 98 CYS A O 1
ATOM 748 N N . ILE A 1 99 ? 3.449 -18.391 -4.805 1 98.94 99 ILE A N 1
ATOM 749 C CA . ILE A 1 99 ? 2.697 -17.422 -5.594 1 98.94 99 ILE A CA 1
ATOM 750 C C . ILE A 1 99 ? 1.591 -18.141 -6.371 1 98.94 99 ILE A C 1
ATOM 752 O O . ILE A 1 99 ? 1.844 -19.125 -7.062 1 98.94 99 ILE A O 1
ATOM 756 N N . LYS A 1 100 ? 0.401 -17.656 -6.254 1 98.94 100 LYS A N 1
ATOM 757 C CA . LYS A 1 100 ? -0.731 -18.219 -6.988 1 98.94 100 LYS A CA 1
ATOM 758 C C . LYS A 1 100 ? -1.375 -17.156 -7.887 1 98.94 100 LYS A C 1
ATOM 760 O O . LYS A 1 100 ? -1.348 -15.969 -7.57 1 98.94 100 LYS A O 1
ATOM 765 N N . PHE A 1 101 ? -1.883 -17.672 -9.008 1 98.94 101 PHE A N 1
ATOM 766 C CA . PHE A 1 101 ? -2.568 -16.812 -9.977 1 98.94 101 PHE A CA 1
ATOM 767 C C . PHE A 1 101 ? -4.031 -17.219 -10.109 1 98.94 101 PHE A C 1
ATOM 769 O O . PHE A 1 101 ? -4.348 -18.406 -10.227 1 98.94 101 PHE A O 1
ATOM 776 N N . TRP A 1 102 ? -4.863 -16.203 -10.172 1 98.88 102 TRP A N 1
ATOM 777 C CA . TRP A 1 102 ? -6.301 -16.469 -10.133 1 98.88 102 TRP A CA 1
ATOM 778 C C . TRP A 1 102 ? -7.012 -15.789 -11.297 1 98.88 102 TRP A C 1
ATOM 780 O O . TRP A 1 102 ? -6.715 -14.641 -11.625 1 98.88 102 TRP A O 1
ATOM 790 N N . ASN A 1 103 ? -7.895 -16.5 -11.914 1 98.75 103 ASN A N 1
ATOM 791 C CA . ASN A 1 103 ? -8.953 -15.875 -12.695 1 98.75 103 ASN A CA 1
ATOM 792 C C . ASN A 1 103 ? -10.086 -15.375 -11.805 1 98.75 103 ASN A C 1
ATOM 794 O O . ASN A 1 103 ? -10.859 -16.172 -11.273 1 98.75 103 ASN A O 1
ATOM 798 N N . THR A 1 104 ? -10.289 -14.094 -11.625 1 98.19 104 THR A N 1
ATOM 799 C CA . THR A 1 104 ? -11.188 -13.57 -10.602 1 98.19 104 THR A CA 1
ATOM 800 C C . THR A 1 104 ? -12.625 -13.5 -11.125 1 98.19 104 THR A C 1
ATOM 802 O O . THR A 1 104 ? -13.547 -13.172 -10.383 1 98.19 104 THR A O 1
ATOM 805 N N . HIS A 1 105 ? -12.82 -13.742 -12.406 1 96.88 105 HIS A N 1
ATOM 806 C CA . HIS A 1 105 ? -14.164 -13.898 -12.945 1 96.88 105 HIS A CA 1
ATOM 807 C C . HIS A 1 105 ? -14.734 -15.273 -12.609 1 96.88 105 HIS A C 1
ATOM 809 O O . HIS A 1 105 ? -15.914 -15.391 -12.25 1 96.88 105 HIS A O 1
ATOM 815 N N . THR A 1 106 ? -13.891 -16.266 -12.609 1 97.88 106 THR A N 1
ATOM 816 C CA . THR A 1 106 ? -14.375 -17.641 -12.414 1 97.88 106 THR A CA 1
ATOM 817 C C . THR A 1 106 ? -14.031 -18.141 -11.016 1 97.88 106 THR A C 1
ATOM 819 O O . THR A 1 106 ? -14.617 -19.109 -10.539 1 97.88 106 THR A O 1
ATOM 822 N N . GLY A 1 107 ? -13.031 -17.594 -10.453 1 98 107 GLY A N 1
ATOM 823 C CA . GLY A 1 107 ? -12.555 -18.062 -9.156 1 98 107 GLY A CA 1
ATOM 824 C C . GLY A 1 107 ? -11.531 -19.188 -9.273 1 98 107 GLY A C 1
ATOM 825 O O . GLY A 1 107 ? -11.094 -19.734 -8.258 1 98 107 GLY A O 1
ATOM 826 N N . ALA A 1 108 ? -11.039 -19.453 -10.445 1 98.62 108 ALA A N 1
ATOM 827 C CA . ALA A 1 108 ? -10.133 -20.562 -10.664 1 98.62 108 ALA A CA 1
ATOM 828 C C . ALA A 1 108 ? -8.688 -20.172 -10.344 1 98.62 108 ALA A C 1
ATOM 830 O O . ALA A 1 108 ? -8.25 -19.078 -10.688 1 98.62 108 ALA A O 1
ATOM 831 N N . CYS A 1 109 ? -8.008 -21.062 -9.711 1 98.75 109 CYS A N 1
ATOM 832 C CA . CYS A 1 109 ? -6.559 -20.953 -9.602 1 98.75 109 CYS A CA 1
ATOM 833 C C . CYS A 1 109 ? -5.879 -21.375 -10.891 1 98.75 109 CYS A C 1
ATOM 835 O O . CYS A 1 109 ? -5.977 -22.547 -11.297 1 98.75 109 CYS A O 1
ATOM 837 N N . LEU A 1 110 ? -5.168 -20.531 -11.516 1 98.56 110 LEU A N 1
ATOM 838 C CA . LEU A 1 110 ? -4.602 -20.781 -12.844 1 98.56 110 LEU A CA 1
ATOM 839 C C . LEU A 1 110 ? -3.211 -21.391 -12.734 1 98.56 110 LEU A C 1
ATOM 841 O O . LEU A 1 110 ? -2.775 -22.109 -13.633 1 98.56 110 LEU A O 1
ATOM 845 N N . ASN A 1 111 ? -2.457 -21.031 -11.719 1 98.56 111 ASN A N 1
ATOM 846 C CA . ASN A 1 111 ? -1.089 -21.484 -11.5 1 98.56 111 ASN A CA 1
ATOM 847 C C . ASN A 1 111 ? -0.673 -21.328 -10.039 1 98.56 111 ASN A C 1
ATOM 849 O O . ASN A 1 111 ? -1.229 -20.484 -9.32 1 98.56 111 ASN A O 1
ATOM 853 N N . SER A 1 112 ? 0.166 -22.172 -9.57 1 98.81 112 SER A N 1
ATOM 854 C CA . SER A 1 112 ? 0.777 -22.109 -8.25 1 98.81 112 SER A CA 1
ATOM 855 C C . SER A 1 112 ? 2.271 -22.406 -8.312 1 98.81 112 SER A C 1
ATOM 857 O O . SER A 1 112 ? 2.682 -23.469 -8.789 1 98.81 112 SER A O 1
ATOM 859 N N . VAL A 1 113 ? 3.076 -21.5 -7.859 1 98.75 113 VAL A N 1
ATOM 860 C CA . VAL A 1 113 ? 4.527 -21.625 -7.93 1 98.75 113 VAL A CA 1
ATOM 861 C C . VAL A 1 113 ? 5.117 -21.609 -6.52 1 98.75 113 VAL A C 1
ATOM 863 O O . VAL A 1 113 ? 4.945 -20.625 -5.789 1 98.75 113 VAL A O 1
ATOM 866 N N . ASP A 1 114 ? 5.773 -22.641 -6.125 1 98.5 114 ASP A N 1
ATOM 867 C CA . ASP A 1 114 ? 6.5 -22.625 -4.859 1 98.5 114 ASP A CA 1
ATOM 868 C C . ASP A 1 114 ? 7.812 -21.859 -4.98 1 98.5 114 ASP A C 1
ATOM 870 O O . ASP A 1 114 ? 8.734 -22.297 -5.664 1 98.5 114 ASP A O 1
ATOM 874 N N . THR A 1 115 ? 7.934 -20.766 -4.352 1 97.75 115 THR A N 1
ATOM 875 C CA . THR A 1 115 ? 9.125 -19.938 -4.445 1 97.75 115 THR A CA 1
ATOM 876 C C . THR A 1 115 ? 10.188 -20.406 -3.453 1 97.75 115 THR A C 1
ATOM 878 O O . THR A 1 115 ? 11.352 -19.984 -3.539 1 97.75 115 THR A O 1
ATOM 881 N N . GLY A 1 116 ? 9.789 -21.219 -2.453 1 96.88 116 GLY A N 1
ATOM 882 C CA . GLY A 1 116 ? 10.703 -21.688 -1.428 1 96.88 116 GLY A CA 1
ATOM 883 C C . GLY A 1 116 ? 10.844 -20.734 -0.261 1 96.88 116 GLY A C 1
ATOM 884 O O . GLY A 1 116 ? 11.648 -20.953 0.644 1 96.88 116 GLY A O 1
ATOM 885 N N . SER A 1 117 ? 10.086 -19.703 -0.255 1 97.56 117 SER A N 1
ATOM 886 C CA . SER A 1 117 ? 10.211 -18.672 0.767 1 97.56 117 SER A CA 1
ATOM 887 C C . SER A 1 117 ? 8.891 -17.938 0.979 1 97.56 117 SER A C 1
ATOM 889 O O . SER A 1 117 ? 8.031 -17.922 0.092 1 97.56 117 SER A O 1
ATOM 891 N N . GLN A 1 118 ? 8.758 -17.406 2.215 1 97.88 118 GLN A N 1
ATOM 892 C CA . GLN A 1 118 ? 7.625 -16.531 2.467 1 97.88 118 GLN A CA 1
ATOM 893 C C . GLN A 1 118 ? 7.539 -15.43 1.409 1 97.88 118 GLN A C 1
ATOM 895 O O . GLN A 1 118 ? 8.539 -14.766 1.111 1 97.88 118 GLN A O 1
ATOM 900 N N . VAL A 1 119 ? 6.363 -15.234 0.833 1 98.5 119 VAL A N 1
ATOM 901 C CA . VAL A 1 119 ? 6.141 -14.156 -0.127 1 98.5 119 VAL A CA 1
ATOM 902 C C . VAL A 1 119 ? 5.551 -12.938 0.585 1 98.5 119 VAL A C 1
ATOM 904 O O . VAL A 1 119 ? 4.406 -12.977 1.042 1 98.5 119 VAL A O 1
ATOM 907 N N . CYS A 1 120 ? 6.305 -11.836 0.608 1 98.19 120 CYS A N 1
ATOM 908 C CA . CYS A 1 120 ? 5.93 -10.695 1.428 1 98.19 120 CYS A CA 1
ATOM 909 C C . CYS A 1 120 ? 5.191 -9.648 0.598 1 98.19 120 CYS A C 1
ATOM 911 O O . CYS A 1 120 ? 4.289 -8.977 1.1 1 98.19 120 CYS A O 1
ATOM 913 N N . ALA A 1 121 ? 5.605 -9.508 -0.634 1 98.56 121 ALA A N 1
ATOM 914 C CA . ALA A 1 121 ? 5.008 -8.508 -1.517 1 98.56 121 ALA A CA 1
ATOM 915 C C . ALA A 1 121 ? 5.148 -8.922 -2.98 1 98.56 121 ALA A C 1
ATOM 917 O O . ALA A 1 121 ? 6.059 -9.672 -3.338 1 98.56 121 ALA A O 1
ATOM 918 N N . LEU A 1 122 ? 4.25 -8.43 -3.791 1 98.81 122 LEU A N 1
ATOM 919 C CA . LEU A 1 122 ? 4.238 -8.641 -5.234 1 98.81 122 LEU A CA 1
ATOM 920 C C . LEU A 1 122 ? 4.039 -7.316 -5.969 1 98.81 122 LEU A C 1
ATOM 922 O O . LEU A 1 122 ? 3.248 -6.477 -5.539 1 98.81 122 LEU A O 1
ATOM 926 N N . LEU A 1 123 ? 4.758 -7.156 -7.055 1 98.56 123 LEU A N 1
ATOM 927 C CA . LEU A 1 123 ? 4.578 -6.035 -7.973 1 98.56 123 LEU A CA 1
ATOM 928 C C . LEU A 1 123 ? 4.684 -6.496 -9.422 1 98.56 123 LEU A C 1
ATOM 930 O O . LEU A 1 123 ? 5.625 -7.207 -9.789 1 98.56 123 LEU A O 1
ATOM 934 N N . TRP A 1 124 ? 3.736 -6.043 -10.234 1 98.25 124 TRP A N 1
ATOM 935 C CA . TRP A 1 124 ? 3.875 -6.25 -11.672 1 98.25 124 TRP A CA 1
ATOM 936 C C . TRP A 1 124 ? 4.73 -5.156 -12.305 1 98.25 124 TRP A C 1
ATOM 938 O O . TRP A 1 124 ? 4.645 -3.99 -11.914 1 98.25 124 TRP A O 1
ATOM 948 N N . ASN A 1 125 ? 5.492 -5.535 -13.289 1 95.88 125 ASN A N 1
ATOM 949 C CA . ASN A 1 125 ? 6.02 -4.555 -14.234 1 95.88 125 ASN A CA 1
ATOM 950 C C . ASN A 1 125 ? 4.906 -3.914 -15.055 1 95.88 125 ASN A C 1
ATOM 952 O O . ASN A 1 125 ? 4.145 -4.609 -15.727 1 95.88 125 ASN A O 1
ATOM 956 N N . LYS A 1 126 ? 4.906 -2.656 -14.977 1 93.19 126 LYS A N 1
ATOM 957 C CA . LYS A 1 126 ? 3.826 -1.952 -15.664 1 93.19 126 LYS A CA 1
ATOM 958 C C . LYS A 1 126 ? 4.008 -2.01 -17.172 1 93.19 126 LYS A C 1
ATOM 960 O O . LYS A 1 126 ? 3.061 -1.77 -17.922 1 93.19 126 LYS A O 1
ATOM 965 N N . ASN A 1 127 ? 5.152 -2.359 -17.672 1 89.69 127 ASN A N 1
ATOM 966 C CA . ASN A 1 127 ? 5.477 -2.238 -19.078 1 89.69 127 ASN A CA 1
ATOM 967 C C . ASN A 1 127 ? 5.668 -3.604 -19.734 1 89.69 127 ASN A C 1
ATOM 969 O O . ASN A 1 127 ? 5.484 -3.75 -20.938 1 89.69 127 ASN A O 1
ATOM 973 N N . GLU A 1 128 ? 6.078 -4.559 -19 1 92.88 128 GLU A N 1
ATOM 974 C CA . GLU A 1 128 ? 6.332 -5.91 -19.484 1 92.88 128 GLU A CA 1
ATOM 975 C C . GLU A 1 128 ? 5.621 -6.949 -18.625 1 92.88 128 GLU A C 1
ATOM 977 O O . GLU A 1 128 ? 5.27 -6.676 -17.469 1 92.88 128 GLU A O 1
ATOM 982 N N . ARG A 1 129 ? 5.461 -8.109 -19.188 1 95.56 129 ARG A N 1
ATOM 983 C CA . ARG A 1 129 ? 4.812 -9.188 -18.453 1 95.56 129 ARG A CA 1
ATOM 984 C C . ARG A 1 129 ? 5.781 -9.844 -17.484 1 95.56 129 ARG A C 1
ATOM 986 O O . ARG A 1 129 ? 6.207 -10.984 -17.688 1 95.56 129 ARG A O 1
ATOM 993 N N . GLU A 1 130 ? 6.105 -9.117 -16.453 1 96.56 130 GLU A N 1
ATOM 994 C CA . GLU A 1 130 ? 7.027 -9.539 -15.398 1 96.56 130 GLU A CA 1
ATOM 995 C C . GLU A 1 130 ? 6.449 -9.266 -14.016 1 96.56 130 GLU A C 1
ATOM 997 O O . GLU A 1 130 ? 5.699 -8.305 -13.828 1 96.56 130 GLU A O 1
ATOM 1002 N N . LEU A 1 131 ? 6.773 -10.164 -13.109 1 98 131 LEU A N 1
ATOM 1003 C CA . LEU A 1 131 ? 6.328 -10.062 -11.727 1 98 131 LEU A CA 1
ATOM 1004 C C . LEU A 1 131 ? 7.516 -10.055 -10.773 1 98 131 LEU A C 1
ATOM 1006 O O . LEU A 1 131 ? 8.438 -10.867 -10.906 1 98 131 LEU A O 1
ATOM 1010 N N . LEU A 1 132 ? 7.539 -9.109 -9.875 1 97.88 132 LEU A N 1
ATOM 1011 C CA . LEU A 1 132 ? 8.562 -9.039 -8.836 1 97.88 132 LEU A CA 1
ATOM 1012 C C . LEU A 1 132 ? 8.008 -9.477 -7.488 1 97.88 132 LEU A C 1
ATOM 1014 O O . LEU A 1 132 ? 6.938 -9.023 -7.074 1 97.88 132 LEU A O 1
ATOM 1018 N N . SER A 1 133 ? 8.688 -10.375 -6.816 1 98.5 133 SER A N 1
ATOM 1019 C CA . SER A 1 133 ? 8.312 -10.82 -5.48 1 98.5 133 SER A CA 1
ATOM 1020 C C . SER A 1 133 ? 9.414 -10.523 -4.469 1 98.5 133 SER A C 1
ATOM 1022 O O . SER A 1 133 ? 10.602 -10.609 -4.789 1 98.5 133 SER A O 1
ATOM 1024 N N . SER A 1 134 ? 9.008 -10.109 -3.297 1 98.12 134 SER A N 1
ATOM 1025 C CA . SER A 1 134 ? 9.953 -10.008 -2.189 1 98.12 134 SER A CA 1
ATOM 1026 C C . SER A 1 134 ? 9.781 -11.164 -1.211 1 98.12 134 SER A C 1
ATOM 1028 O O . SER A 1 134 ? 8.68 -11.695 -1.056 1 98.12 134 SER A O 1
ATOM 1030 N N . HIS A 1 135 ? 10.828 -11.461 -0.478 1 97.75 135 HIS A N 1
ATOM 1031 C CA . HIS A 1 135 ? 10.805 -12.703 0.292 1 97.75 135 HIS A CA 1
ATOM 1032 C C . HIS A 1 135 ? 11.383 -12.492 1.689 1 97.75 135 HIS A C 1
ATOM 1034 O O . HIS A 1 135 ? 12.156 -11.562 1.913 1 97.75 135 HIS A O 1
ATOM 1040 N N . GLY A 1 136 ? 10.945 -13.328 2.73 1 92.5 136 GLY A N 1
ATOM 1041 C CA . GLY A 1 136 ? 11.32 -13.156 4.125 1 92.5 136 GLY A CA 1
ATOM 1042 C C . GLY A 1 136 ? 12.117 -14.32 4.68 1 92.5 136 GLY A C 1
ATOM 1043 O O . GLY A 1 136 ? 12.328 -14.422 5.891 1 92.5 136 GLY A O 1
ATOM 1044 N N . PHE A 1 137 ? 12.5 -15.289 4.008 1 84.81 137 PHE A N 1
ATOM 1045 C CA . PHE A 1 137 ? 13.312 -16.391 4.504 1 84.81 137 PHE A CA 1
ATOM 1046 C C . PHE A 1 137 ? 14.258 -16.891 3.422 1 84.81 137 PHE A C 1
ATOM 1048 O O . PHE A 1 137 ? 14.125 -16.531 2.252 1 84.81 137 PHE A O 1
ATOM 1055 N N . THR A 1 138 ? 15.25 -17.656 3.762 1 79.38 138 THR A N 1
ATOM 1056 C CA . THR A 1 138 ? 16.312 -18.375 3.053 1 79.38 138 THR A CA 1
ATOM 1057 C C . THR A 1 138 ? 17.375 -17.391 2.547 1 79.38 138 THR A C 1
ATOM 1059 O O . THR A 1 138 ? 18.547 -17.5 2.904 1 79.38 138 THR A O 1
ATOM 1062 N N . GLN A 1 139 ? 16.922 -16.344 1.696 1 89.69 139 GLN A N 1
ATOM 1063 C CA . GLN A 1 139 ? 17.922 -15.469 1.101 1 89.69 139 GLN A CA 1
ATOM 1064 C C . GLN A 1 139 ? 17.516 -14 1.202 1 89.69 139 GLN A C 1
ATOM 1066 O O . GLN A 1 139 ? 18.297 -13.109 0.846 1 89.69 139 GLN A O 1
ATOM 1071 N N . ASN A 1 140 ? 16.25 -13.68 1.68 1 94.12 140 ASN A N 1
ATOM 1072 C CA . ASN A 1 140 ? 15.734 -12.32 1.781 1 94.12 140 ASN A CA 1
ATOM 1073 C C . ASN A 1 140 ? 15.898 -11.555 0.471 1 94.12 140 ASN A C 1
ATOM 1075 O O . ASN A 1 140 ? 16.391 -10.43 0.463 1 94.12 140 ASN A O 1
ATOM 1079 N N . GLN A 1 141 ? 15.586 -12.188 -0.601 1 93.19 141 GLN A N 1
ATOM 1080 C CA . GLN A 1 141 ? 15.812 -11.641 -1.934 1 93.19 141 GLN A CA 1
ATOM 1081 C C . GLN A 1 141 ? 14.531 -11.086 -2.535 1 93.19 141 GLN A C 1
ATOM 1083 O O . GLN A 1 141 ? 13.438 -11.352 -2.023 1 93.19 141 GLN A O 1
ATOM 1088 N N . LEU A 1 142 ? 14.734 -10.305 -3.541 1 96 142 LEU A N 1
ATOM 1089 C CA . LEU A 1 142 ? 13.68 -10.102 -4.531 1 96 142 LEU A CA 1
ATOM 1090 C C . LEU A 1 142 ? 13.898 -10.992 -5.746 1 96 142 LEU A C 1
ATOM 1092 O O . LEU A 1 142 ? 15.039 -11.234 -6.152 1 96 142 LEU A O 1
ATOM 1096 N N . THR A 1 143 ? 12.836 -11.484 -6.336 1 96.12 143 THR A N 1
ATOM 1097 C CA . THR A 1 143 ? 12.93 -12.32 -7.527 1 96.12 143 THR A CA 1
ATOM 1098 C C . THR A 1 143 ? 12.055 -11.766 -8.648 1 96.12 143 THR A C 1
ATOM 1100 O O . THR A 1 143 ? 10.875 -11.477 -8.438 1 96.12 143 THR A O 1
ATOM 1103 N N . LEU A 1 144 ? 12.68 -11.609 -9.773 1 95.69 144 LEU A N 1
ATOM 1104 C CA . LEU A 1 144 ? 11.945 -11.211 -10.969 1 95.69 144 LEU A CA 1
ATOM 1105 C C . LEU A 1 144 ? 11.555 -12.43 -11.797 1 95.69 144 LEU A C 1
ATOM 1107 O O . LEU A 1 144 ? 12.406 -13.242 -12.156 1 95.69 144 LEU A O 1
ATOM 1111 N N . TRP A 1 145 ? 10.281 -12.492 -12.117 1 97.5 145 TRP A N 1
ATOM 1112 C CA . TRP A 1 145 ? 9.734 -13.617 -12.867 1 97.5 145 TRP A CA 1
ATOM 1113 C C . TRP A 1 145 ? 9.219 -13.156 -14.227 1 97.5 145 TRP A C 1
ATOM 1115 O O . TRP A 1 145 ? 8.586 -12.102 -14.336 1 97.5 145 TRP A O 1
ATOM 1125 N N . LYS A 1 146 ? 9.438 -14.023 -15.211 1 96.56 146 LYS A N 1
ATOM 1126 C CA . LYS A 1 146 ? 8.719 -13.852 -16.469 1 96.56 146 LYS A CA 1
ATOM 1127 C C . LYS A 1 146 ? 7.328 -14.469 -16.406 1 96.56 146 LYS A C 1
ATOM 1129 O O . LYS A 1 146 ? 7.168 -15.602 -15.945 1 96.56 146 LYS A O 1
ATOM 1134 N N . TYR A 1 147 ? 6.387 -13.781 -16.875 1 97.56 147 TYR A N 1
ATOM 1135 C CA . TYR A 1 147 ? 5.027 -14.32 -16.891 1 97.56 147 TYR A CA 1
ATOM 1136 C C . TYR A 1 147 ? 4.594 -14.625 -18.328 1 97.56 147 TYR A C 1
ATOM 1138 O O . TYR A 1 147 ? 4.895 -13.867 -19.25 1 97.56 147 TYR A O 1
ATOM 1146 N N . PRO A 1 148 ? 4 -15.711 -18.516 1 97.31 148 PRO A N 1
ATOM 1147 C CA . PRO A 1 148 ? 3.361 -16.641 -17.578 1 97.31 148 PRO A CA 1
ATOM 1148 C C . PRO A 1 148 ? 4.246 -17.828 -17.234 1 97.31 148 PRO A C 1
ATOM 1150 O O . PRO A 1 148 ? 3.869 -18.656 -16.406 1 97.31 148 PRO A O 1
ATOM 1153 N N . SER A 1 149 ? 5.402 -17.906 -17.797 1 97.75 149 SER A N 1
ATOM 1154 C CA . SER A 1 149 ? 6.234 -19.078 -17.609 1 97.75 149 SER A CA 1
ATOM 1155 C C . SER A 1 149 ? 6.754 -19.172 -16.172 1 97.75 149 SER A C 1
ATOM 1157 O O . SER A 1 149 ? 7.062 -20.266 -15.688 1 97.75 149 SER A O 1
ATOM 1159 N N . MET A 1 150 ? 6.91 -18.125 -15.531 1 98.19 150 MET A N 1
ATOM 1160 C CA . MET A 1 150 ? 7.445 -17.953 -14.188 1 98.19 150 MET A CA 1
ATOM 1161 C C . MET A 1 150 ? 8.891 -18.422 -14.109 1 98.19 150 MET A C 1
ATOM 1163 O O . MET A 1 150 ? 9.336 -18.922 -13.078 1 98.19 150 MET A O 1
ATOM 1167 N N . VAL A 1 151 ? 9.508 -18.281 -15.258 1 97 151 VAL A N 1
ATOM 1168 C CA . VAL A 1 151 ? 10.953 -18.453 -15.25 1 97 151 VAL A CA 1
ATOM 1169 C C . VAL A 1 151 ? 11.602 -17.297 -14.492 1 97 151 VAL A C 1
ATOM 1171 O O . VAL A 1 151 ? 11.219 -16.141 -14.68 1 97 151 VAL A O 1
ATOM 1174 N N . LYS A 1 152 ? 12.516 -17.672 -13.656 1 94.75 152 LYS A N 1
ATOM 1175 C CA . LYS A 1 152 ? 13.25 -16.641 -12.914 1 94.75 152 LYS A CA 1
ATOM 1176 C C . LYS A 1 152 ? 14.18 -15.859 -13.836 1 94.75 152 LYS A C 1
ATOM 1178 O O . LYS A 1 152 ? 15.07 -16.438 -14.469 1 94.75 152 LYS A O 1
ATOM 1183 N N . MET A 1 153 ? 13.977 -14.586 -13.859 1 92.94 153 MET A N 1
ATOM 1184 C CA . MET A 1 153 ? 14.805 -13.727 -14.703 1 92.94 153 MET A CA 1
ATOM 1185 C C . MET A 1 153 ? 15.961 -13.133 -13.914 1 92.94 153 MET A C 1
ATOM 1187 O O . MET A 1 153 ? 17.047 -12.906 -14.461 1 92.94 153 MET A O 1
ATOM 1191 N N . ALA A 1 154 ? 15.75 -12.828 -12.641 1 91.12 154 ALA A N 1
ATOM 1192 C CA . ALA A 1 154 ? 16.766 -12.211 -11.789 1 91.12 154 ALA A CA 1
ATOM 1193 C C . ALA A 1 154 ? 16.484 -12.469 -10.312 1 91.12 154 ALA A C 1
ATOM 1195 O O . ALA A 1 154 ? 15.32 -12.648 -9.922 1 91.12 154 ALA A O 1
ATOM 1196 N N . GLU A 1 155 ? 17.516 -12.57 -9.57 1 91.88 155 GLU A N 1
ATOM 1197 C CA . GLU A 1 155 ? 17.484 -12.562 -8.109 1 91.88 155 GLU A CA 1
ATOM 1198 C C . GLU A 1 155 ? 18.281 -11.383 -7.543 1 91.88 155 GLU A C 1
ATOM 1200 O O . GLU A 1 155 ? 19.469 -11.258 -7.797 1 91.88 155 GLU A O 1
ATOM 1205 N N . LEU A 1 156 ? 17.594 -10.609 -6.855 1 91.12 156 LEU A N 1
ATOM 1206 C CA . LEU A 1 156 ? 18.203 -9.398 -6.305 1 91.12 156 LEU A CA 1
ATOM 1207 C C . LEU A 1 156 ? 18.469 -9.555 -4.816 1 91.12 156 LEU A C 1
ATOM 1209 O O . LEU A 1 156 ? 17.547 -9.703 -4.02 1 91.12 156 LEU A O 1
ATOM 1213 N N . THR A 1 157 ? 19.734 -9.469 -4.516 1 91 157 THR A N 1
ATOM 1214 C CA . THR A 1 157 ? 20.156 -9.727 -3.143 1 91 157 THR A CA 1
ATOM 1215 C C . THR A 1 157 ? 20.812 -8.492 -2.537 1 91 157 THR A C 1
ATOM 1217 O O . THR A 1 157 ? 21.359 -7.652 -3.26 1 91 157 THR A O 1
ATOM 1220 N N . GLY A 1 158 ? 20.75 -8.352 -1.259 1 89.19 158 GLY A N 1
ATOM 1221 C CA . GLY A 1 158 ? 21.344 -7.25 -0.521 1 89.19 158 GLY A CA 1
ATOM 1222 C C . GLY A 1 158 ? 20.797 -7.102 0.883 1 89.19 158 GLY A C 1
ATOM 1223 O O . GLY A 1 158 ? 21.547 -6.84 1.827 1 89.19 158 GLY A O 1
ATOM 1224 N N . HIS A 1 159 ? 19.531 -7.258 0.95 1 92.81 159 HIS A N 1
ATOM 1225 C CA . HIS A 1 159 ? 18.922 -7.23 2.275 1 92.81 159 HIS A CA 1
ATOM 1226 C C . HIS A 1 159 ? 19.391 -8.414 3.119 1 92.81 159 HIS A C 1
ATOM 1228 O O . HIS A 1 159 ? 19.641 -9.492 2.588 1 92.81 159 HIS A O 1
ATOM 1234 N N . THR A 1 160 ? 19.469 -8.219 4.398 1 93.75 160 THR A N 1
ATOM 1235 C CA . THR A 1 160 ? 19.922 -9.273 5.297 1 93.75 160 THR A CA 1
ATOM 1236 C C . THR A 1 160 ? 18.797 -9.727 6.219 1 93.75 160 THR A C 1
ATOM 1238 O O . THR A 1 160 ? 19.016 -10.492 7.156 1 93.75 160 THR A O 1
ATOM 1241 N N . SER A 1 161 ? 17.672 -9.234 6.078 1 95.25 161 SER A N 1
ATOM 1242 C CA . SER A 1 161 ? 16.438 -9.633 6.754 1 95.25 161 SER A CA 1
ATOM 1243 C C . SER A 1 161 ? 15.25 -9.586 5.805 1 95.25 161 SER A C 1
ATOM 1245 O O . SER A 1 161 ? 15.383 -9.156 4.656 1 95.25 161 SER A O 1
ATOM 1247 N N . ARG A 1 162 ? 14.156 -10.102 6.324 1 95.5 162 ARG A N 1
ATOM 1248 C CA . ARG A 1 162 ? 12.938 -10.211 5.527 1 95.5 162 ARG A CA 1
ATOM 1249 C C . ARG A 1 162 ? 12.617 -8.898 4.832 1 95.5 162 ARG A C 1
ATOM 1251 O O . ARG A 1 162 ? 12.672 -7.832 5.457 1 95.5 162 ARG A O 1
ATOM 1258 N N . VAL A 1 163 ? 12.328 -8.953 3.498 1 96.38 163 VAL A N 1
ATOM 1259 C CA . VAL A 1 163 ? 11.922 -7.781 2.736 1 96.38 163 VAL A CA 1
ATOM 1260 C C . VAL A 1 163 ? 10.414 -7.562 2.889 1 96.38 163 VAL A C 1
ATOM 1262 O O . VAL A 1 163 ? 9.617 -8.234 2.236 1 96.38 163 VAL A O 1
ATOM 1265 N N . LEU A 1 164 ? 10.055 -6.582 3.562 1 94.25 164 LEU A N 1
ATOM 1266 C CA . LEU A 1 164 ? 8.688 -6.422 4.047 1 94.25 164 LEU A CA 1
ATOM 1267 C C . LEU A 1 164 ? 7.848 -5.613 3.059 1 94.25 164 LEU A C 1
ATOM 1269 O O . LEU A 1 164 ? 6.66 -5.887 2.881 1 94.25 164 LEU A O 1
ATOM 1273 N N . PHE A 1 165 ? 8.484 -4.617 2.426 1 95.75 165 PHE A N 1
ATOM 1274 C CA . PHE A 1 165 ? 7.723 -3.695 1.59 1 95.75 165 PHE A CA 1
ATOM 1275 C C . PHE A 1 165 ? 8.438 -3.459 0.262 1 95.75 165 PHE A C 1
ATOM 1277 O O . PHE A 1 165 ? 9.664 -3.451 0.203 1 95.75 165 PHE A O 1
ATOM 1284 N N . MET A 1 166 ? 7.656 -3.301 -0.705 1 97.31 166 MET A N 1
ATOM 1285 C CA . MET A 1 166 ? 8.102 -2.787 -1.998 1 97.31 166 MET A CA 1
ATOM 1286 C C . MET A 1 166 ? 7.199 -1.654 -2.473 1 97.31 166 MET A C 1
ATOM 1288 O O . MET A 1 166 ? 5.98 -1.712 -2.301 1 97.31 166 MET A O 1
ATOM 1292 N N . ALA A 1 167 ? 7.766 -0.671 -3.078 1 97.56 167 ALA A N 1
ATOM 1293 C CA . ALA A 1 167 ? 7.035 0.41 -3.736 1 97.56 167 ALA A CA 1
ATOM 1294 C C . ALA A 1 167 ? 7.637 0.722 -5.105 1 97.56 167 ALA A C 1
ATOM 1296 O O . ALA A 1 167 ? 8.844 0.939 -5.223 1 97.56 167 ALA A O 1
ATOM 1297 N N . GLN A 1 168 ? 6.824 0.741 -6.039 1 96.5 168 GLN A N 1
ATOM 1298 C CA . GLN A 1 168 ? 7.254 1.026 -7.402 1 96.5 168 GLN A CA 1
ATOM 1299 C C . GLN A 1 168 ? 7.141 2.516 -7.715 1 96.5 168 GLN A C 1
ATOM 1301 O O . GLN A 1 168 ? 6.148 3.156 -7.359 1 96.5 168 GLN A O 1
ATOM 1306 N N . SER A 1 169 ? 8.18 3.002 -8.383 1 94.69 169 SER A N 1
ATOM 1307 C CA . SER A 1 169 ? 8.148 4.406 -8.781 1 94.69 169 SER A CA 1
ATOM 1308 C C . SER A 1 169 ? 7.055 4.664 -9.812 1 94.69 169 SER A C 1
ATOM 1310 O O . SER A 1 169 ? 6.629 3.744 -10.516 1 94.69 169 SER A O 1
ATOM 1312 N N . PRO A 1 170 ? 6.641 5.957 -9.93 1 93.94 170 PRO A N 1
ATOM 1313 C CA . PRO A 1 170 ? 5.531 6.266 -10.836 1 93.94 170 PRO A CA 1
ATOM 1314 C C . PRO A 1 170 ? 5.84 5.906 -12.289 1 93.94 170 PRO A C 1
ATOM 1316 O O . PRO A 1 170 ? 4.941 5.5 -13.031 1 93.94 170 PRO A O 1
ATOM 1319 N N . ASP A 1 171 ? 7.035 6.004 -12.742 1 90.19 171 ASP A N 1
ATOM 1320 C CA . ASP A 1 171 ? 7.391 5.691 -14.125 1 90.19 171 ASP A CA 1
ATOM 1321 C C . ASP A 1 171 ? 7.516 4.184 -14.336 1 90.19 171 ASP A C 1
ATOM 1323 O O . ASP A 1 171 ? 7.723 3.723 -15.461 1 90.19 171 ASP A O 1
ATOM 1327 N N . GLY A 1 172 ? 7.469 3.4 -13.242 1 92 172 GLY A N 1
ATOM 1328 C CA . GLY A 1 172 ? 7.461 1.947 -13.305 1 92 172 GLY A CA 1
ATOM 1329 C C . GLY A 1 172 ? 8.852 1.346 -13.398 1 92 172 GLY A C 1
ATOM 1330 O O . GLY A 1 172 ? 9 0.123 -13.445 1 92 172 GLY A O 1
ATOM 1331 N N . CYS A 1 173 ? 9.875 2.092 -13.305 1 86.69 173 CYS A N 1
ATOM 1332 C CA . CYS A 1 173 ? 11.211 1.604 -13.648 1 86.69 173 CYS A CA 1
ATOM 1333 C C . CYS A 1 173 ? 11.977 1.181 -12.398 1 86.69 173 CYS A C 1
ATOM 1335 O O . CYS A 1 173 ? 12.828 0.292 -12.461 1 86.69 173 CYS A O 1
ATOM 1337 N N . THR A 1 174 ? 11.703 1.833 -11.305 1 90.25 174 THR A N 1
ATOM 1338 C CA . THR A 1 174 ? 12.461 1.614 -10.086 1 90.25 174 THR A CA 1
ATOM 1339 C C . THR A 1 174 ? 11.562 1.062 -8.977 1 90.25 174 THR A C 1
ATOM 1341 O O . THR A 1 174 ? 10.414 1.478 -8.844 1 90.25 174 THR A O 1
ATOM 1344 N N . VAL A 1 175 ? 12.094 0.142 -8.211 1 94.56 175 VAL A N 1
ATOM 1345 C CA . VAL A 1 175 ? 11.398 -0.371 -7.031 1 94.56 175 VAL A CA 1
ATOM 1346 C C . VAL A 1 175 ? 12.211 -0.077 -5.777 1 94.56 175 VAL A C 1
ATOM 1348 O O . VAL A 1 175 ? 13.414 -0.361 -5.73 1 94.56 175 VAL A O 1
ATOM 1351 N N . ALA A 1 176 ? 11.617 0.576 -4.82 1 94.44 176 ALA A N 1
ATOM 1352 C CA . ALA A 1 176 ? 12.195 0.702 -3.482 1 94.44 176 ALA A CA 1
ATOM 1353 C C . ALA A 1 176 ? 11.742 -0.44 -2.578 1 94.44 176 ALA A C 1
ATOM 1355 O O . ALA A 1 176 ? 10.562 -0.801 -2.57 1 94.44 176 ALA A O 1
ATOM 1356 N N . SER A 1 177 ? 12.633 -1.041 -1.897 1 95.88 177 SER A N 1
ATOM 1357 C CA . SER A 1 177 ? 12.297 -2.09 -0.939 1 95.88 177 SER A CA 1
ATOM 1358 C C . SER A 1 177 ? 12.773 -1.729 0.464 1 95.88 177 SER A C 1
ATOM 1360 O O . SER A 1 177 ? 13.789 -1.046 0.625 1 95.88 177 SER A O 1
ATOM 1362 N N . ALA A 1 178 ? 12.031 -2.076 1.423 1 95.81 178 ALA A N 1
ATOM 1363 C CA . ALA A 1 178 ? 12.367 -1.938 2.838 1 95.81 178 ALA A CA 1
ATOM 1364 C C . ALA A 1 178 ? 12.359 -3.293 3.539 1 95.81 178 ALA A C 1
ATOM 1366 O O . ALA A 1 178 ? 11.438 -4.094 3.344 1 95.81 178 ALA A O 1
ATOM 1367 N N . ALA A 1 179 ? 13.398 -3.48 4.363 1 95.06 179 ALA A N 1
ATOM 1368 C CA . ALA A 1 179 ? 13.539 -4.781 5.016 1 95.06 179 ALA A CA 1
ATOM 1369 C C . ALA A 1 179 ? 13.703 -4.621 6.523 1 95.06 179 ALA A C 1
ATOM 1371 O O . ALA A 1 179 ? 13.836 -3.504 7.027 1 95.06 179 ALA A O 1
ATOM 1372 N N . GLY A 1 180 ? 13.672 -5.77 7.211 1 93 180 GLY A N 1
ATOM 1373 C CA . GLY A 1 180 ? 13.836 -5.785 8.656 1 93 180 GLY A CA 1
ATOM 1374 C C . GLY A 1 180 ? 15.219 -5.352 9.102 1 93 180 GLY A C 1
ATOM 1375 O O . GLY A 1 180 ? 15.43 -5.039 10.273 1 93 180 GLY A O 1
ATOM 1376 N N . ASP A 1 181 ? 16.172 -5.297 8.227 1 90.75 181 ASP A N 1
ATOM 1377 C CA . ASP A 1 181 ? 17.516 -4.844 8.555 1 90.75 181 ASP A CA 1
ATOM 1378 C C . ASP A 1 181 ? 17.578 -3.316 8.586 1 90.75 181 ASP A C 1
ATOM 1380 O O . ASP A 1 181 ? 18.672 -2.74 8.602 1 90.75 181 ASP A O 1
ATOM 1384 N N . GLU A 1 182 ? 16.438 -2.658 8.461 1 90.5 182 GLU A N 1
ATOM 1385 C CA . GLU A 1 182 ? 16.234 -1.22 8.633 1 90.5 182 GLU A CA 1
ATOM 1386 C C . GLU A 1 182 ? 16.844 -0.444 7.465 1 90.5 182 GLU A C 1
ATOM 1388 O O . GLU A 1 182 ? 17.172 0.739 7.598 1 90.5 182 GLU A O 1
ATOM 1393 N N . THR A 1 183 ? 17.047 -1.129 6.324 1 88.38 183 THR A N 1
ATOM 1394 C CA . THR A 1 183 ? 17.578 -0.458 5.145 1 88.38 183 THR A CA 1
ATOM 1395 C C . THR A 1 183 ? 16.5 -0.322 4.07 1 88.38 183 THR A C 1
ATOM 1397 O O . THR A 1 183 ? 15.523 -1.081 4.059 1 88.38 183 THR A O 1
ATOM 1400 N N . LEU A 1 184 ? 16.781 0.701 3.256 1 91.5 184 LEU A N 1
ATOM 1401 C CA . LEU A 1 184 ? 16.062 0.852 1.996 1 91.5 184 LEU A CA 1
ATOM 1402 C C . LEU A 1 184 ? 16.984 0.621 0.809 1 91.5 184 LEU A C 1
ATOM 1404 O O . LEU A 1 184 ? 18.141 1.064 0.819 1 91.5 184 LEU A O 1
ATOM 1408 N N . ARG A 1 185 ? 16.469 -0.082 -0.127 1 91.25 185 ARG A N 1
ATOM 1409 C CA . ARG A 1 185 ? 17.234 -0.275 -1.352 1 91.25 185 ARG A CA 1
ATOM 1410 C C . ARG A 1 185 ? 16.406 0.071 -2.582 1 91.25 185 ARG A C 1
ATOM 1412 O O . ARG A 1 185 ? 15.211 -0.224 -2.631 1 91.25 185 ARG A O 1
ATOM 1419 N N . PHE A 1 186 ? 17.125 0.682 -3.551 1 89.56 186 PHE A N 1
ATOM 1420 C CA . PHE A 1 186 ? 16.516 0.999 -4.84 1 89.56 186 PHE A CA 1
ATOM 1421 C C . PHE A 1 186 ? 17.031 0.056 -5.922 1 89.56 186 PHE A C 1
ATOM 1423 O O . PHE A 1 186 ? 18.234 -0.125 -6.082 1 89.56 186 PHE A O 1
ATOM 1430 N N . TRP A 1 187 ? 16.047 -0.485 -6.605 1 90.06 187 TRP A N 1
ATOM 1431 C CA . TRP A 1 187 ? 16.375 -1.439 -7.66 1 90.06 187 TRP A CA 1
ATOM 1432 C C . TRP A 1 187 ? 15.883 -0.939 -9.016 1 90.06 187 TRP A C 1
ATOM 1434 O O . TRP A 1 187 ? 14.711 -0.592 -9.164 1 90.06 187 TRP A O 1
ATOM 1444 N N . ASN A 1 188 ? 16.797 -0.859 -10.016 1 87.31 188 ASN A N 1
ATOM 1445 C CA . ASN A 1 188 ? 16.359 -0.713 -11.406 1 87.31 188 ASN A CA 1
ATOM 1446 C C . ASN A 1 188 ? 16.031 -2.062 -12.031 1 87.31 188 ASN A C 1
ATOM 1448 O O . ASN A 1 188 ? 16.828 -2.625 -12.773 1 87.31 188 ASN A O 1
ATOM 1452 N N . VAL A 1 189 ? 14.883 -2.553 -11.805 1 87.75 189 VAL A N 1
ATOM 1453 C CA . VAL A 1 189 ? 14.578 -3.955 -12.07 1 87.75 189 VAL A CA 1
ATOM 1454 C C . VAL A 1 189 ? 13.695 -4.066 -13.312 1 87.75 189 VAL A C 1
ATOM 1456 O O . VAL A 1 189 ? 13.75 -5.066 -14.031 1 87.75 189 VAL A O 1
ATOM 1459 N N . PHE A 1 190 ? 12.844 -3.16 -13.68 1 85.81 190 PHE A N 1
ATOM 1460 C CA . PHE A 1 190 ? 11.898 -3.273 -14.789 1 85.81 190 PHE A CA 1
ATOM 1461 C C . PHE A 1 190 ? 12.438 -2.568 -16.031 1 85.81 190 PHE A C 1
ATOM 1463 O O . PHE A 1 190 ? 11.867 -2.701 -17.109 1 85.81 190 PHE A O 1
ATOM 1470 N N . GLY A 1 191 ? 13.641 -2.154 -16.078 1 76.06 191 GLY A N 1
ATOM 1471 C CA . GLY A 1 191 ? 14.281 -1.545 -17.234 1 76.06 191 GLY A CA 1
ATOM 1472 C C . GLY A 1 191 ? 13.609 -0.259 -17.672 1 76.06 191 GLY A C 1
ATOM 1473 O O . GLY A 1 191 ? 12.586 0.14 -17.109 1 76.06 191 GLY A O 1
ATOM 1474 N N . VAL A 1 192 ? 14.289 0.471 -18.547 1 68.94 192 VAL A N 1
ATOM 1475 C CA . VAL A 1 192 ? 13.727 1.646 -19.203 1 68.94 192 VAL A CA 1
ATOM 1476 C C . VAL A 1 192 ? 12.977 1.226 -20.469 1 68.94 192 VAL A C 1
ATOM 1478 O O . VAL A 1 192 ? 13.477 0.412 -21.25 1 68.94 192 VAL A O 1
ATOM 1481 N N . PRO A 1 193 ? 11.688 1.612 -20.438 1 58.97 193 PRO A N 1
ATOM 1482 C CA . PRO A 1 193 ? 10.977 1.249 -21.672 1 58.97 193 PRO A CA 1
ATOM 1483 C C . PRO A 1 193 ? 11.789 1.554 -22.922 1 58.97 193 PRO A C 1
ATOM 1485 O O . PRO A 1 193 ? 12.516 2.549 -22.969 1 58.97 193 PRO A O 1
ATOM 1488 N N . GLU A 1 194 ? 12.125 0.58 -23.578 1 52.09 194 GLU A N 1
ATOM 1489 C CA . GLU A 1 194 ? 12.781 0.841 -24.859 1 52.09 194 GLU A CA 1
ATOM 1490 C C . GLU A 1 194 ? 12.016 1.895 -25.672 1 52.09 194 GLU A C 1
ATOM 1492 O O . GLU A 1 194 ? 10.789 1.837 -25.766 1 52.09 194 GLU A O 1
ATOM 1497 N N . ALA A 1 195 ? 12.5 3.1 -25.656 1 44.19 195 ALA A N 1
ATOM 1498 C CA . ALA A 1 195 ? 11.875 4.008 -26.609 1 44.19 195 ALA A CA 1
ATOM 1499 C C . ALA A 1 195 ? 11.383 3.25 -27.844 1 44.19 195 ALA A C 1
ATOM 1501 O O . ALA A 1 195 ? 12.094 2.398 -28.375 1 44.19 195 ALA A O 1
ATOM 1502 N N . ALA A 1 196 ? 10.031 3.121 -27.938 1 45.16 196 ALA A N 1
ATOM 1503 C CA . ALA A 1 196 ? 9.539 2.545 -29.188 1 45.16 196 ALA A CA 1
ATOM 1504 C C . ALA A 1 196 ? 10.5 2.838 -30.328 1 45.16 196 ALA A C 1
ATOM 1506 O O . ALA A 1 196 ? 10.922 3.982 -30.516 1 45.16 196 ALA A O 1
ATOM 1507 N N . LYS A 1 197 ? 11.297 2.027 -30.656 1 39.88 197 LYS A N 1
ATOM 1508 C CA . LYS A 1 197 ? 11.992 2.291 -31.906 1 39.88 197 LYS A CA 1
ATOM 1509 C C . LYS A 1 197 ? 11.07 2.975 -32.906 1 39.88 197 LYS A C 1
ATOM 1511 O O . LYS A 1 197 ? 9.953 2.514 -33.156 1 39.88 197 LYS A O 1
ATOM 1516 N N . ALA A 1 198 ? 11.211 4.328 -33.156 1 39.81 198 ALA A N 1
ATOM 1517 C CA . ALA A 1 198 ? 10.5 4.969 -34.25 1 39.81 198 ALA A CA 1
ATOM 1518 C C . ALA A 1 198 ? 10.352 4.016 -35.438 1 39.81 198 ALA A C 1
ATOM 1520 O O . ALA A 1 198 ? 11.336 3.42 -35.875 1 39.81 198 ALA A O 1
ATOM 1521 N N . ALA A 1 199 ? 9.109 3.541 -35.656 1 38.47 199 ALA A N 1
ATOM 1522 C CA . ALA A 1 199 ? 8.898 2.723 -36.844 1 38.47 199 ALA A CA 1
ATOM 1523 C C . ALA A 1 199 ? 9.812 3.164 -38 1 38.47 199 ALA A C 1
ATOM 1525 O O . ALA A 1 199 ? 10.047 4.3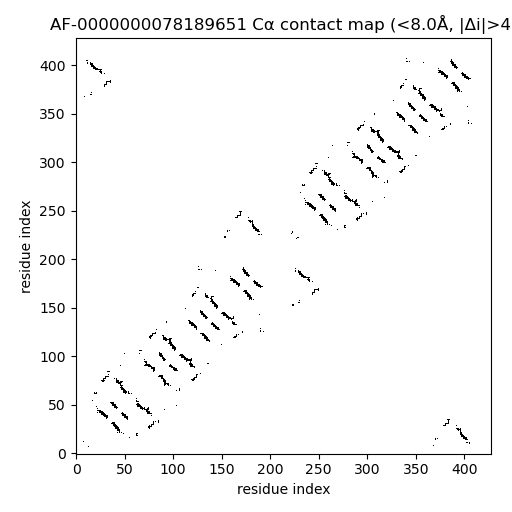59 -38.188 1 38.47 199 ALA A O 1
ATOM 1526 N N . PRO A 1 200 ? 10.648 2.402 -38.406 1 40.88 200 PRO A N 1
ATOM 1527 C CA . PRO A 1 200 ? 11.414 2.924 -39.562 1 40.88 200 PRO A CA 1
ATOM 1528 C C . PRO A 1 200 ? 10.562 3.781 -40.5 1 40.88 200 PRO A C 1
ATOM 1530 O O . PRO A 1 200 ? 9.359 3.537 -40.625 1 40.88 200 PRO A O 1
ATOM 1533 N N . LYS A 1 201 ? 10.828 5.035 -40.531 1 38.94 201 LYS A N 1
ATOM 1534 C CA . LYS A 1 201 ? 10.094 5.805 -41.531 1 38.94 201 LYS A CA 1
ATOM 1535 C C . LYS A 1 201 ? 9.836 4.973 -42.781 1 38.94 201 LYS A C 1
ATOM 1537 O O . LYS A 1 201 ? 10.766 4.402 -43.375 1 38.94 201 LYS A O 1
ATOM 1542 N N . ALA A 1 202 ? 8.609 4.332 -42.75 1 39.09 202 ALA A N 1
ATOM 1543 C CA . ALA A 1 202 ? 8.234 3.646 -44 1 39.09 202 ALA A CA 1
ATOM 1544 C C . ALA A 1 202 ? 8.836 4.34 -45.219 1 39.09 202 ALA A C 1
ATOM 1546 O O . ALA A 1 202 ? 8.836 5.57 -45.281 1 39.09 202 ALA A O 1
ATOM 1547 N N . ASN A 1 203 ? 9.875 3.834 -45.656 1 43.62 203 ASN A N 1
ATOM 1548 C CA . ASN A 1 203 ? 10.383 4.363 -46.938 1 43.62 203 ASN A CA 1
ATOM 1549 C C . ASN A 1 203 ? 9.25 4.844 -47.844 1 43.62 203 ASN A C 1
ATOM 1551 O O . ASN A 1 203 ? 8.289 4.117 -48.062 1 43.62 203 ASN A O 1
ATOM 1555 N N . PRO A 1 204 ? 9.047 6.16 -47.875 1 44.47 204 PRO A N 1
ATOM 1556 C CA . PRO A 1 204 ? 7.973 6.605 -48.781 1 44.47 204 PRO A CA 1
ATOM 1557 C C . PRO A 1 204 ? 7.832 5.719 -50 1 44.47 204 PRO A C 1
ATOM 1559 O O . PRO A 1 204 ? 8.836 5.305 -50.594 1 44.47 204 PRO A O 1
ATOM 1562 N N . GLU A 1 205 ? 6.945 4.676 -49.938 1 40.12 205 GLU A N 1
ATOM 1563 C CA . GLU A 1 205 ? 6.711 3.904 -51.156 1 40.12 205 GLU A CA 1
ATOM 1564 C C . GLU A 1 205 ? 6.844 4.781 -52.406 1 40.12 205 GLU A C 1
ATOM 1566 O O . GLU A 1 205 ? 6.32 5.898 -52.438 1 40.12 205 GLU A O 1
ATOM 1571 N N . PRO A 1 206 ? 7.957 4.617 -53.156 1 43.19 206 PRO A N 1
ATOM 1572 C CA . PRO A 1 206 ? 8.094 5.375 -54.375 1 43.19 206 PRO A CA 1
ATOM 1573 C C . PRO A 1 206 ? 6.84 5.328 -55.25 1 43.19 206 PRO A C 1
ATOM 1575 O O . PRO A 1 206 ? 6.387 4.246 -55.625 1 43.19 206 PRO A O 1
ATOM 1578 N N . PHE A 1 207 ? 5.719 5.969 -54.844 1 40.75 207 PHE A N 1
ATOM 1579 C CA . PHE A 1 207 ? 4.613 6.016 -55.781 1 40.75 207 PHE A CA 1
ATOM 1580 C C . PHE A 1 207 ? 5.125 6.25 -57.219 1 40.75 207 PHE A C 1
ATOM 1582 O O . PHE A 1 207 ? 5.801 7.246 -57.469 1 40.75 207 PHE A O 1
ATOM 1589 N N . PRO A 1 208 ? 5.379 5.121 -57.844 1 38.56 208 PRO A N 1
ATOM 1590 C CA . PRO A 1 208 ? 5.832 5.293 -59.219 1 38.56 208 PRO A CA 1
ATOM 1591 C C . PRO A 1 208 ? 5.062 6.383 -59.969 1 38.56 208 PRO A C 1
ATOM 1593 O O . PRO A 1 208 ? 3.867 6.574 -59.719 1 38.56 208 PRO A O 1
ATOM 1596 N N . HIS A 1 209 ? 5.617 7.574 -60.094 1 39.69 209 HIS A N 1
ATOM 1597 C CA . HIS A 1 209 ? 5.098 8.586 -61 1 39.69 209 HIS A CA 1
ATOM 1598 C C . HIS A 1 209 ? 4.523 7.938 -62.25 1 39.69 209 HIS A C 1
ATOM 1600 O O . HIS A 1 209 ? 5.25 7.309 -63.031 1 39.69 209 HIS A O 1
ATOM 1606 N N . LEU A 1 210 ? 3.457 7.133 -62.062 1 37.78 210 LEU A N 1
ATOM 1607 C CA . LEU A 1 210 ? 2.773 6.715 -63.281 1 37.78 210 LEU A CA 1
ATOM 1608 C C . LEU A 1 210 ? 2.77 7.836 -64.312 1 37.78 210 LEU A C 1
ATOM 1610 O O . LEU A 1 210 ? 2.303 8.945 -64.062 1 37.78 210 LEU A O 1
ATOM 1614 N N . ASN A 1 211 ? 3.799 7.805 -65.188 1 32.97 211 ASN A N 1
ATOM 1615 C CA . ASN A 1 211 ? 4.02 8.602 -66.375 1 32.97 211 ASN A CA 1
ATOM 1616 C C . ASN A 1 211 ? 2.717 8.859 -67.125 1 32.97 211 ASN A C 1
ATOM 1618 O O . ASN A 1 211 ? 1.947 7.934 -67.375 1 32.97 211 ASN A O 1
ATOM 1622 N N . ARG A 1 212 ? 2.195 10.055 -66.938 1 33.59 212 ARG A N 1
ATOM 1623 C CA . ARG A 1 212 ? 1.135 10.656 -67.75 1 33.59 212 ARG A CA 1
ATOM 1624 C C . ARG A 1 212 ? 1.326 10.336 -69.25 1 33.59 212 ARG A C 1
ATOM 1626 O O . ARG A 1 212 ? 2.121 10.992 -69.875 1 33.59 212 ARG A O 1
ATOM 1633 N N . ILE A 1 213 ? 1.678 9.016 -69.5 1 28.27 213 ILE A N 1
ATOM 1634 C CA . ILE A 1 213 ? 1.828 8.828 -70.938 1 28.27 213 ILE A CA 1
ATOM 1635 C C . ILE A 1 213 ? 0.562 9.297 -71.688 1 28.27 213 ILE A C 1
ATOM 1637 O O . ILE A 1 213 ? -0.527 8.773 -71.438 1 28.27 213 ILE A O 1
ATOM 1641 N N . ARG A 1 214 ? 0.665 10.609 -72.188 1 29.61 214 ARG A N 1
ATOM 1642 C CA . ARG A 1 214 ? -0.139 11.07 -73.312 1 29.61 214 ARG A CA 1
ATOM 1643 C C . ARG A 1 214 ? -0.014 10.125 -74.5 1 29.61 214 ARG A C 1
ATOM 1645 O O . ARG A 1 214 ? 1.075 9.625 -74.75 1 29.61 214 ARG A O 1
ATOM 1652 N N . MET B 1 1 ? 39.812 -26.719 -14.938 1 21.47 1 MET B N 1
ATOM 1653 C CA . MET B 1 1 ? 39.312 -25.969 -16.094 1 21.47 1 MET B CA 1
ATOM 1654 C C . MET B 1 1 ? 37.938 -25.359 -15.797 1 21.47 1 MET B C 1
ATOM 1656 O O . MET B 1 1 ? 36.938 -26.094 -15.648 1 21.47 1 MET B O 1
ATOM 1660 N N . ASP B 1 2 ? 37.719 -24.219 -14.961 1 21.84 2 ASP B N 1
ATOM 1661 C CA . ASP B 1 2 ? 36.938 -23.734 -13.828 1 21.84 2 ASP B CA 1
ATOM 1662 C C . ASP B 1 2 ? 35.688 -23.016 -14.312 1 21.84 2 ASP B C 1
ATOM 1664 O O . ASP B 1 2 ? 35.781 -21.938 -14.914 1 21.84 2 ASP B O 1
ATOM 1668 N N . GLY B 1 3 ? 34.594 -23.469 -14.852 1 23.5 3 GLY B N 1
ATOM 1669 C CA . GLY B 1 3 ? 33.469 -23.062 -15.703 1 23.5 3 GLY B CA 1
ATOM 1670 C C . GLY B 1 3 ? 32.531 -22.094 -15.016 1 23.5 3 GLY B C 1
ATOM 1671 O O . GLY B 1 3 ? 31.562 -22.516 -14.367 1 23.5 3 GLY B O 1
ATOM 1672 N N . ARG B 1 4 ? 32.938 -20.719 -14.617 1 21.56 4 ARG B N 1
ATOM 1673 C CA . ARG B 1 4 ? 32.344 -19.703 -13.766 1 21.56 4 ARG B CA 1
ATOM 1674 C C . ARG B 1 4 ? 31.125 -19.094 -14.422 1 21.56 4 ARG B C 1
ATOM 1676 O O . ARG B 1 4 ? 31.234 -18.438 -15.469 1 21.56 4 ARG B O 1
ATOM 1683 N N . ILE B 1 5 ? 30 -19.641 -14.609 1 23.86 5 ILE B N 1
ATOM 1684 C CA . ILE B 1 5 ? 28.891 -19.031 -15.336 1 23.86 5 ILE B CA 1
ATOM 1685 C C . ILE B 1 5 ? 28.359 -17.812 -14.57 1 23.86 5 ILE B C 1
ATOM 1687 O O . ILE B 1 5 ? 27.938 -17.938 -13.414 1 23.86 5 ILE B O 1
ATOM 1691 N N . ILE B 1 6 ? 28.875 -16.469 -14.797 1 27.69 6 ILE B N 1
ATOM 1692 C CA . ILE B 1 6 ? 28.656 -15.109 -14.305 1 27.69 6 ILE B CA 1
ATOM 1693 C C . ILE B 1 6 ? 27.203 -14.711 -14.555 1 27.69 6 ILE B C 1
ATOM 1695 O O . ILE B 1 6 ? 26.734 -14.719 -15.695 1 27.69 6 ILE B O 1
ATOM 1699 N N . ASN B 1 7 ? 26.422 -14.875 -13.828 1 27.88 7 ASN B N 1
ATOM 1700 C CA . ASN B 1 7 ? 24.984 -14.664 -13.812 1 27.88 7 ASN B CA 1
ATOM 1701 C C . ASN B 1 7 ? 24.625 -13.219 -14.133 1 27.88 7 ASN B C 1
ATOM 1703 O O . ASN B 1 7 ? 24.812 -12.328 -13.305 1 27.88 7 ASN B O 1
ATOM 1707 N N . ASN B 1 8 ? 24.938 -12.508 -15.43 1 30.44 8 ASN B N 1
ATOM 1708 C CA . ASN B 1 8 ? 24.797 -11.141 -15.93 1 30.44 8 ASN B CA 1
ATOM 1709 C C . ASN B 1 8 ? 23.375 -10.633 -15.797 1 30.44 8 ASN B C 1
ATOM 1711 O O . ASN B 1 8 ? 22.438 -11.43 -15.641 1 30.44 8 ASN B O 1
ATOM 1715 N N . ASP B 1 9 ? 22.656 -9.703 -15.883 1 31.75 9 ASP B N 1
ATOM 1716 C CA . ASP B 1 9 ? 21.344 -9.281 -15.414 1 31.75 9 ASP B CA 1
ATOM 1717 C C . ASP B 1 9 ? 20.266 -10.289 -15.805 1 31.75 9 ASP B C 1
ATOM 1719 O O . ASP B 1 9 ? 19.406 -10.633 -15 1 31.75 9 ASP B O 1
ATOM 1723 N N . VAL B 1 10 ? 20.281 -10.922 -16.812 1 37.34 10 VAL B N 1
ATOM 1724 C CA . VAL B 1 10 ? 21.141 -10.758 -17.984 1 37.34 10 VAL B CA 1
ATOM 1725 C C . VAL B 1 10 ? 21.203 -9.281 -18.359 1 37.34 10 VAL B C 1
ATOM 1727 O O . VAL B 1 10 ? 22.094 -8.867 -19.109 1 37.34 10 VAL B O 1
ATOM 1730 N N . ARG B 1 11 ? 20.062 -8.328 -18.203 1 40.34 11 ARG B N 1
ATOM 1731 C CA . ARG B 1 11 ? 20.156 -6.906 -18.531 1 40.34 11 ARG B CA 1
ATOM 1732 C C . ARG B 1 11 ? 20.938 -6.148 -17.453 1 40.34 11 ARG B C 1
ATOM 1734 O O . ARG B 1 11 ? 21.797 -5.32 -17.781 1 40.34 11 ARG B O 1
ATOM 1741 N N . VAL B 1 12 ? 20.375 -5.918 -16.031 1 44.62 12 VAL B N 1
ATOM 1742 C CA . VAL B 1 12 ? 20.984 -4.934 -15.148 1 44.62 12 VAL B CA 1
ATOM 1743 C C . VAL B 1 12 ? 22.219 -5.535 -14.484 1 44.62 12 VAL B C 1
ATOM 1745 O O . VAL B 1 12 ? 22.125 -6.512 -13.742 1 44.62 12 VAL B O 1
ATOM 1748 N N . ARG B 1 13 ? 23.312 -5.535 -14.898 1 44.78 13 ARG B N 1
ATOM 1749 C CA . ARG B 1 13 ? 24.562 -5.766 -14.188 1 44.78 13 ARG B CA 1
ATOM 1750 C C . ARG B 1 13 ? 24.453 -5.348 -12.727 1 44.78 13 ARG B C 1
ATOM 1752 O O . ARG B 1 13 ? 24.906 -6.07 -11.836 1 44.78 13 ARG B O 1
ATOM 1759 N N . SER B 1 14 ? 24.25 -4.055 -12.438 1 50.75 14 SER B N 1
ATOM 1760 C CA . SER B 1 14 ? 24.281 -3.57 -11.062 1 50.75 14 SER B CA 1
ATOM 1761 C C . SER B 1 14 ? 22.875 -3.199 -10.586 1 50.75 14 SER B C 1
ATOM 1763 O O . SER B 1 14 ? 22.484 -2.031 -10.641 1 50.75 14 SER B O 1
ATOM 1765 N N . PRO B 1 15 ? 21.984 -4.242 -10.43 1 56.19 15 PRO B N 1
ATOM 1766 C CA . PRO B 1 15 ? 20.578 -3.955 -10.148 1 56.19 15 PRO B CA 1
ATOM 1767 C C . PRO B 1 15 ? 20.391 -3.018 -8.953 1 56.19 15 PRO B C 1
ATOM 1769 O O . PRO B 1 15 ? 19.406 -2.271 -8.891 1 56.19 15 PRO B O 1
ATOM 1772 N N . ILE B 1 16 ? 21.312 -3.234 -7.832 1 60.34 16 ILE B N 1
ATOM 1773 C CA . ILE B 1 16 ? 21.141 -2.34 -6.691 1 60.34 16 ILE B CA 1
ATOM 1774 C C . ILE B 1 16 ? 21.797 -0.993 -6.988 1 60.34 16 ILE B C 1
ATOM 1776 O O . ILE B 1 16 ? 23.016 -0.913 -7.16 1 60.34 16 ILE B O 1
ATOM 1780 N N . VAL B 1 17 ? 20.953 -0.051 -7.254 1 65 17 VAL B N 1
ATOM 1781 C CA . VAL B 1 17 ? 21.547 1.251 -7.559 1 65 17 VAL B CA 1
ATOM 1782 C C . VAL B 1 17 ? 22 1.929 -6.266 1 65 17 VAL B C 1
ATOM 1784 O O . VAL B 1 17 ? 23.047 2.559 -6.227 1 65 17 VAL B O 1
ATOM 1787 N N . GLU B 1 18 ? 21.188 1.69 -5.172 1 77 18 GLU B N 1
ATOM 1788 C CA . GLU B 1 18 ? 21.578 2.467 -3.996 1 77 18 GLU B CA 1
ATOM 1789 C C . GLU B 1 18 ? 20.953 1.889 -2.727 1 77 18 GLU B C 1
ATOM 1791 O O . GLU B 1 18 ? 19.812 1.409 -2.746 1 77 18 GLU B O 1
ATOM 1796 N N . THR B 1 19 ? 21.734 1.719 -1.676 1 83.19 19 THR B N 1
ATOM 1797 C CA . THR B 1 19 ? 21.281 1.339 -0.344 1 83.19 19 THR B CA 1
ATOM 1798 C C . THR B 1 19 ? 21.25 2.549 0.584 1 83.19 19 THR B C 1
ATOM 1800 O O . THR B 1 19 ? 22.25 3.279 0.691 1 83.19 19 THR B O 1
ATOM 1803 N N . TYR B 1 20 ? 20.188 2.715 1.231 1 83.62 20 TYR B N 1
ATOM 1804 C CA . TYR B 1 20 ? 20.031 3.842 2.143 1 83.62 20 TYR B CA 1
ATOM 1805 C C . TYR B 1 20 ? 19.797 3.359 3.568 1 83.62 20 TYR B C 1
ATOM 1807 O O . TYR B 1 20 ? 19 2.445 3.799 1 83.62 20 TYR B O 1
ATOM 1815 N N . ARG B 1 21 ? 20.578 4.035 4.379 1 86.75 21 ARG B N 1
ATOM 1816 C CA . ARG B 1 21 ? 20.453 3.764 5.809 1 86.75 21 ARG B CA 1
ATOM 1817 C C . ARG B 1 21 ? 20.047 5.02 6.57 1 86.75 21 ARG B C 1
ATOM 1819 O O . ARG B 1 21 ? 20.625 6.086 6.379 1 86.75 21 ARG B O 1
ATOM 1826 N N . GLY B 1 22 ? 18.969 4.844 7.32 1 88.38 22 GLY B N 1
ATOM 1827 C CA . GLY B 1 22 ? 18.547 5.977 8.125 1 88.38 22 GLY B CA 1
ATOM 1828 C C . GLY B 1 22 ? 17.656 5.578 9.297 1 88.38 22 GLY B C 1
ATOM 1829 O O . GLY B 1 22 ? 17.703 6.223 10.352 1 88.38 22 GLY B O 1
ATOM 1830 N N . HIS B 1 23 ? 16.938 4.535 9.133 1 94.12 23 HIS B N 1
ATOM 1831 C CA . HIS B 1 23 ? 16.062 4.07 10.203 1 94.12 23 HIS B CA 1
ATOM 1832 C C . HIS B 1 23 ? 16.797 3.141 11.156 1 94.12 23 HIS B C 1
ATOM 1834 O O . HIS B 1 23 ? 17.734 2.453 10.758 1 94.12 23 HIS B O 1
ATOM 1840 N N . THR B 1 24 ? 16.391 3.121 12.398 1 95.5 24 THR B N 1
ATOM 1841 C CA . THR B 1 24 ? 16.984 2.256 13.406 1 95.5 24 THR B CA 1
ATOM 1842 C C . THR B 1 24 ? 16 1.159 13.828 1 95.5 24 THR B C 1
ATOM 1844 O O . THR B 1 24 ? 16.344 0.281 14.617 1 95.5 24 THR B O 1
ATOM 1847 N N . GLN B 1 25 ? 14.82 1.248 13.406 1 95.75 25 GLN B N 1
ATOM 1848 C CA . GLN B 1 25 ? 13.805 0.214 13.547 1 95.75 25 GLN B CA 1
ATOM 1849 C C . GLN B 1 25 ? 13.086 -0.029 12.227 1 95.75 25 GLN B C 1
ATOM 1851 O O . GLN B 1 25 ? 13.422 0.582 11.203 1 95.75 25 GLN B O 1
ATOM 1856 N N . GLU B 1 26 ? 12.148 -0.908 12.219 1 92.62 26 GLU B N 1
ATOM 1857 C CA . GLU B 1 26 ? 11.469 -1.35 11 1 92.62 26 GLU B CA 1
ATOM 1858 C C . GLU B 1 26 ? 10.758 -0.188 10.312 1 92.62 26 GLU B C 1
ATOM 1860 O O . GLU B 1 26 ? 10.125 0.637 10.977 1 92.62 26 GLU B O 1
ATOM 1865 N N . VAL B 1 27 ? 10.945 -0.15 9.008 1 95.75 27 VAL B N 1
ATOM 1866 C CA . VAL B 1 27 ? 10.148 0.743 8.172 1 95.75 27 VAL B CA 1
ATOM 1867 C C . VAL B 1 27 ? 8.727 0.205 8.047 1 95.75 27 VAL B C 1
ATOM 1869 O O . VAL B 1 27 ? 8.531 -0.986 7.793 1 95.75 27 VAL B O 1
ATOM 1872 N N . CYS B 1 28 ? 7.746 1.057 8.281 1 94.88 28 CYS B N 1
ATOM 1873 C CA . CYS B 1 28 ? 6.371 0.582 8.227 1 94.88 28 CYS B CA 1
ATOM 1874 C C . CYS B 1 28 ? 5.547 1.402 7.242 1 94.88 28 CYS B C 1
ATOM 1876 O O . CYS B 1 28 ? 4.383 1.093 6.988 1 94.88 28 CYS B O 1
ATOM 1878 N N . GLY B 1 29 ? 6.055 2.432 6.699 1 96.44 29 GLY B N 1
ATOM 1879 C CA . GLY B 1 29 ? 5.477 3.219 5.621 1 96.44 29 GLY B CA 1
ATOM 1880 C C . GLY B 1 29 ? 6.473 3.557 4.527 1 96.44 29 GLY B C 1
ATOM 1881 O O . GLY B 1 29 ? 7.629 3.869 4.809 1 96.44 29 GLY B O 1
ATOM 1882 N N . LEU B 1 30 ? 6.059 3.523 3.305 1 97.62 30 LEU B N 1
ATOM 1883 C CA . LEU B 1 30 ? 6.91 3.756 2.141 1 97.62 30 LEU B CA 1
ATOM 1884 C C . LEU B 1 30 ? 6.082 4.242 0.954 1 97.62 30 LEU B C 1
ATOM 1886 O O . LEU B 1 30 ? 5.199 3.531 0.474 1 97.62 30 LEU B O 1
ATOM 1890 N N . LYS B 1 31 ? 6.355 5.492 0.492 1 97.94 31 LYS B N 1
ATOM 1891 C CA . LYS B 1 31 ? 5.566 6.051 -0.6 1 97.94 31 LYS B CA 1
ATOM 1892 C C . LYS B 1 31 ? 6.422 6.926 -1.509 1 97.94 31 LYS B C 1
ATOM 1894 O O . LYS B 1 31 ? 7.148 7.801 -1.03 1 97.94 31 LYS B O 1
ATOM 1899 N N . TRP B 1 32 ? 6.273 6.734 -2.824 1 97.38 32 TRP B N 1
ATOM 1900 C CA . TRP B 1 32 ? 6.898 7.613 -3.805 1 97.38 32 TRP B CA 1
ATOM 1901 C C . TRP B 1 32 ? 6.078 8.883 -3.996 1 97.38 32 TRP B C 1
ATOM 1903 O O . TRP B 1 32 ? 4.844 8.844 -3.996 1 97.38 32 TRP B O 1
ATOM 1913 N N . SER B 1 33 ? 6.887 9.945 -4.23 1 97.88 33 SER B N 1
ATOM 1914 C CA . SER B 1 33 ? 6.199 11.133 -4.738 1 97.88 33 SER B CA 1
ATOM 1915 C C . SER B 1 33 ? 5.691 10.906 -6.16 1 97.88 33 SER B C 1
ATOM 1917 O O . SER B 1 33 ? 6.164 10.008 -6.855 1 97.88 33 SER B O 1
ATOM 1919 N N . ALA B 1 34 ? 4.766 11.727 -6.566 1 96 34 ALA B N 1
ATOM 1920 C CA . ALA B 1 34 ? 4.168 11.562 -7.887 1 96 34 ALA B CA 1
ATOM 1921 C C . ALA B 1 34 ? 5.219 11.695 -8.984 1 96 34 ALA B C 1
ATOM 1923 O O . ALA B 1 34 ? 5.148 11.008 -10.008 1 96 34 ALA B O 1
ATOM 1924 N N . SER B 1 35 ? 6.137 12.562 -8.805 1 95.06 35 SER B N 1
ATOM 1925 C CA . SER B 1 35 ? 7.18 12.781 -9.805 1 95.06 35 SER B CA 1
ATOM 1926 C C . SER B 1 35 ? 8.172 11.625 -9.828 1 95.06 35 SER B C 1
ATOM 1928 O O . SER B 1 35 ? 8.938 11.477 -10.781 1 95.06 35 SER B O 1
ATOM 1930 N N . GLY B 1 36 ? 8.234 10.844 -8.727 1 94.5 36 GLY B N 1
ATOM 1931 C CA . GLY B 1 36 ? 9.219 9.773 -8.602 1 94.5 36 GLY B CA 1
ATOM 1932 C C . GLY B 1 36 ? 10.578 10.273 -8.156 1 94.5 36 GLY B C 1
ATOM 1933 O O . GLY B 1 36 ? 11.523 9.484 -8.023 1 94.5 36 GLY B O 1
ATOM 1934 N N . GLN B 1 37 ? 10.648 11.523 -7.891 1 93.88 37 GLN B N 1
ATOM 1935 C CA . GLN B 1 37 ? 11.93 12.102 -7.508 1 93.88 37 GLN B CA 1
ATOM 1936 C C . GLN B 1 37 ? 12.227 11.844 -6.031 1 93.88 37 GLN B C 1
ATOM 1938 O O . GLN B 1 37 ? 13.383 11.688 -5.645 1 93.88 37 GLN B O 1
ATOM 1943 N N . GLN B 1 38 ? 11.188 11.781 -5.234 1 96 38 GLN B N 1
ATOM 1944 C CA . GLN B 1 38 ? 11.367 11.609 -3.799 1 96 38 GLN B CA 1
ATOM 1945 C C . GLN B 1 38 ? 10.617 10.375 -3.299 1 96 38 GLN B C 1
ATOM 1947 O O . GLN B 1 38 ? 9.625 9.961 -3.895 1 96 38 GLN B O 1
ATOM 1952 N N . LEU B 1 39 ? 11.18 9.797 -2.281 1 96.25 39 LEU B N 1
ATOM 1953 C CA . LEU B 1 39 ? 10.578 8.695 -1.545 1 96.25 39 LEU B CA 1
ATOM 1954 C C . LEU B 1 39 ? 10.461 9.023 -0.061 1 96.25 39 LEU B C 1
ATOM 1956 O O . LEU B 1 39 ? 11.422 9.516 0.545 1 96.25 39 LEU B O 1
ATOM 1960 N N . ALA B 1 40 ? 9.242 8.836 0.513 1 98.25 40 ALA B N 1
ATOM 1961 C CA . ALA B 1 40 ? 9.047 9 1.951 1 98.25 40 ALA B CA 1
ATOM 1962 C C . ALA B 1 40 ? 9.039 7.648 2.658 1 98.25 40 ALA B C 1
ATOM 1964 O O . ALA B 1 40 ? 8.383 6.707 2.201 1 98.25 40 ALA B O 1
ATOM 1965 N N . SER B 1 41 ? 9.766 7.539 3.703 1 97.88 41 SER B N 1
ATOM 1966 C CA . SER B 1 41 ? 9.742 6.348 4.543 1 97.88 41 SER B CA 1
ATOM 1967 C C . SER B 1 41 ? 9.484 6.703 6.004 1 97.88 41 SER B C 1
ATOM 1969 O O . SER B 1 41 ? 10.117 7.609 6.547 1 97.88 41 SER B O 1
ATOM 1971 N N . GLY B 1 42 ? 8.5 6.074 6.617 1 98.12 42 GLY B N 1
ATOM 1972 C CA . GLY B 1 42 ? 8.227 6.172 8.039 1 98.12 42 GLY B CA 1
ATOM 1973 C C . GLY B 1 42 ? 8.531 4.895 8.805 1 98.12 42 GLY B C 1
ATOM 1974 O O . GLY B 1 42 ? 8.328 3.797 8.281 1 98.12 42 GLY B O 1
ATOM 1975 N N . GLY B 1 43 ? 8.984 5.074 10.023 1 97.62 43 GLY B N 1
ATOM 1976 C CA . GLY B 1 43 ? 9.43 3.889 10.742 1 97.62 43 GLY B CA 1
ATOM 1977 C C . GLY B 1 43 ? 8.859 3.795 12.148 1 97.62 43 GLY B C 1
ATOM 1978 O O . GLY B 1 43 ? 8.227 4.734 12.633 1 97.62 43 GLY B O 1
ATOM 1979 N N . ASN B 1 44 ? 9.125 2.633 12.719 1 97.5 44 ASN B N 1
ATOM 1980 C CA . ASN B 1 44 ? 8.805 2.398 14.125 1 97.5 44 ASN B CA 1
ATOM 1981 C C . ASN B 1 44 ? 9.734 3.178 15.047 1 97.5 44 ASN B C 1
ATOM 1983 O O . ASN B 1 44 ? 9.484 3.27 16.25 1 97.5 44 ASN B O 1
ATOM 1987 N N . ASP B 1 45 ? 10.766 3.811 14.586 1 97.81 45 ASP B N 1
ATOM 1988 C CA . ASP B 1 45 ? 11.703 4.641 15.344 1 97.81 45 ASP B CA 1
ATOM 1989 C C . ASP B 1 45 ? 11.203 6.082 15.43 1 97.81 45 ASP B C 1
ATOM 1991 O O . ASP B 1 45 ? 11.945 6.973 15.852 1 97.81 45 ASP B O 1
ATOM 1995 N N . ASN B 1 46 ? 10.016 6.379 14.969 1 98.5 46 ASN B N 1
ATOM 1996 C CA . ASN B 1 46 ? 9.336 7.668 15.023 1 98.5 46 ASN B CA 1
ATOM 1997 C C . ASN B 1 46 ? 9.906 8.648 14 1 98.5 46 ASN B C 1
ATOM 1999 O O . ASN B 1 46 ? 9.578 9.836 14.031 1 98.5 46 ASN B O 1
ATOM 2003 N N . LEU B 1 47 ? 10.734 8.102 13.102 1 98.12 47 LEU B N 1
ATOM 2004 C CA . LEU B 1 47 ? 11.375 8.969 12.117 1 98.12 47 LEU B CA 1
ATOM 2005 C C . LEU B 1 47 ? 10.617 8.922 10.789 1 98.12 47 LEU B C 1
ATOM 2007 O O . LEU B 1 47 ? 10.07 7.887 10.414 1 98.12 47 LEU B O 1
ATOM 2011 N N . LEU B 1 48 ? 10.586 10.047 10.18 1 98.62 48 LEU B N 1
ATOM 2012 C CA . LEU B 1 48 ? 10.195 10.203 8.789 1 98.62 48 LEU B CA 1
ATOM 2013 C C . LEU B 1 48 ? 11.367 10.688 7.938 1 98.62 48 LEU B C 1
ATOM 2015 O O . LEU B 1 48 ? 11.969 11.719 8.234 1 98.62 48 LEU B O 1
ATOM 2019 N N . HIS B 1 49 ? 11.711 9.93 6.938 1 97.5 49 HIS B N 1
ATOM 2020 C CA . HIS B 1 49 ? 12.766 10.344 6.023 1 97.5 49 HIS B CA 1
ATOM 2021 C C . HIS B 1 49 ? 12.203 10.688 4.648 1 97.5 49 HIS B C 1
ATOM 2023 O O . HIS B 1 49 ? 11.266 10.047 4.176 1 97.5 49 HIS B O 1
ATOM 2029 N N . ILE B 1 50 ? 12.82 11.703 4.055 1 97.44 50 ILE B N 1
ATOM 2030 C CA . ILE B 1 50 ? 12.664 11.977 2.631 1 97.44 50 ILE B CA 1
ATOM 2031 C C . ILE B 1 50 ? 13.961 11.641 1.894 1 97.44 50 ILE B C 1
ATOM 2033 O O . ILE B 1 50 ? 15.031 12.148 2.238 1 97.44 50 ILE B O 1
ATOM 2037 N N . TRP B 1 51 ? 13.805 10.758 0.982 1 93.31 51 TRP B N 1
ATOM 2038 C CA . TRP B 1 51 ? 14.922 10.367 0.136 1 93.31 51 TRP B CA 1
ATOM 2039 C C . TRP B 1 51 ? 14.797 10.984 -1.254 1 93.31 51 TRP B C 1
ATOM 2041 O O . TRP B 1 51 ? 13.695 11.133 -1.777 1 93.31 51 TRP B O 1
ATOM 2051 N N . ASP B 1 52 ? 15.914 11.383 -1.825 1 90.81 52 ASP B N 1
ATOM 2052 C CA . ASP B 1 52 ? 15.945 11.922 -3.182 1 90.81 52 ASP B CA 1
ATOM 2053 C C . ASP B 1 52 ? 16.703 10.992 -4.121 1 90.81 52 ASP B C 1
ATOM 2055 O O . ASP B 1 52 ? 17.859 10.656 -3.865 1 90.81 52 ASP B O 1
ATOM 2059 N N . ARG B 1 53 ? 16.109 10.594 -5.121 1 80.69 53 ARG B N 1
ATOM 2060 C CA . ARG B 1 53 ? 16.703 9.664 -6.074 1 80.69 53 ARG B CA 1
ATOM 2061 C C . ARG B 1 53 ? 18.016 10.219 -6.633 1 80.69 53 ARG B C 1
ATOM 2063 O O . ARG B 1 53 ? 18.922 9.461 -6.961 1 80.69 53 ARG B O 1
ATOM 2070 N N . SER B 1 54 ? 18.078 11.477 -6.773 1 76.44 54 SER B N 1
ATOM 2071 C CA . SER B 1 54 ? 19.266 12.117 -7.355 1 76.44 54 SER B CA 1
ATOM 2072 C C . SER B 1 54 ? 20.422 12.117 -6.375 1 76.44 54 SER B C 1
ATOM 2074 O O . SER B 1 54 ? 21.578 12.289 -6.773 1 76.44 54 SER B O 1
ATOM 2076 N N . MET B 1 55 ? 20.172 11.977 -5.094 1 69.62 55 MET B N 1
ATOM 2077 C CA . MET B 1 55 ? 21.219 12.039 -4.094 1 69.62 55 MET B CA 1
ATOM 2078 C C . MET B 1 55 ? 21.953 10.703 -3.986 1 69.62 55 MET B C 1
ATOM 2080 O O . MET B 1 55 ? 22.938 10.578 -3.252 1 69.62 55 MET B O 1
ATOM 2084 N N . SER B 1 56 ? 21.422 9.656 -4.488 1 58.12 56 SER B N 1
ATOM 2085 C CA . SER B 1 56 ? 21.984 8.312 -4.402 1 58.12 56 SER B CA 1
ATOM 2086 C C . SER B 1 56 ? 23.438 8.297 -4.855 1 58.12 56 SER B C 1
ATOM 2088 O O . SER B 1 56 ? 24.25 7.547 -4.305 1 58.12 56 SER B O 1
ATOM 2090 N N . SER B 1 57 ? 23.734 9.125 -5.734 1 54.72 57 SER B N 1
ATOM 2091 C CA . SER B 1 57 ? 25.094 9.109 -6.293 1 54.72 57 SER B CA 1
ATOM 2092 C C . SER B 1 57 ? 26.047 9.922 -5.438 1 54.72 57 SER B C 1
ATOM 2094 O O . SER B 1 57 ? 27.266 9.945 -5.695 1 54.72 57 SER B 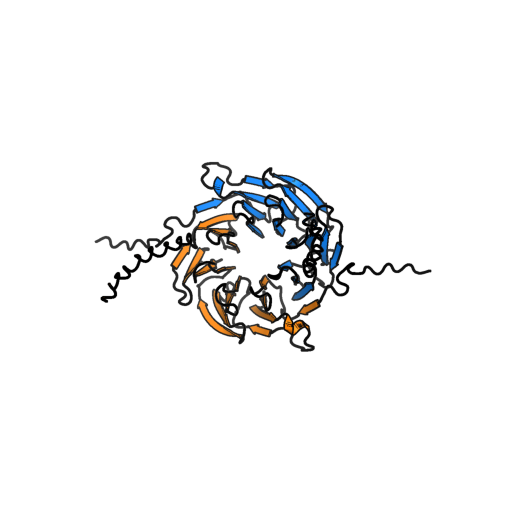O 1
ATOM 2096 N N . SER B 1 58 ? 25.391 10.531 -4.41 1 54.34 58 SER B N 1
ATOM 2097 C CA . SER B 1 58 ? 26.312 11.445 -3.73 1 54.34 58 SER B CA 1
ATOM 2098 C C . SER B 1 58 ? 27.141 10.711 -2.684 1 54.34 58 SER B C 1
ATOM 2100 O O . SER B 1 58 ? 26.672 9.734 -2.092 1 54.34 58 SER B O 1
ATOM 2102 N N . ASN B 1 59 ? 28.391 10.766 -2.787 1 57.59 59 ASN B N 1
ATOM 2103 C CA . ASN B 1 59 ? 29.375 10.281 -1.814 1 57.59 59 ASN B CA 1
ATOM 2104 C C . ASN B 1 59 ? 29.078 10.828 -0.417 1 57.59 59 ASN B C 1
ATOM 2106 O O . ASN B 1 59 ? 29.938 10.766 0.467 1 57.59 59 ASN B O 1
ATOM 2110 N N . SER B 1 60 ? 27.922 11.422 -0.345 1 61.19 60 SER B N 1
ATOM 2111 C CA . SER B 1 60 ? 27.656 12.023 0.959 1 61.19 60 SER B CA 1
ATOM 2112 C C . SER B 1 60 ? 27.344 10.961 2.002 1 61.19 60 SER B C 1
ATOM 2114 O O . SER B 1 60 ? 26.797 9.898 1.672 1 61.19 60 SER B O 1
ATOM 2116 N N . SER B 1 61 ? 27.906 11.203 3.141 1 65.44 61 SER B N 1
ATOM 2117 C CA . SER B 1 61 ? 27.656 10.344 4.293 1 65.44 61 SER B CA 1
ATOM 2118 C C . SER B 1 61 ? 26.172 10.273 4.621 1 65.44 61 SER B C 1
ATOM 2120 O O . SER B 1 61 ? 25.688 9.281 5.16 1 65.44 61 SER B O 1
ATOM 2122 N N . THR B 1 62 ? 25.5 11.391 4.191 1 72.38 62 THR B N 1
ATOM 2123 C CA . THR B 1 62 ? 24.062 11.422 4.457 1 72.38 62 THR B CA 1
ATOM 2124 C C . THR B 1 62 ? 23.266 11.031 3.211 1 72.38 62 THR B C 1
ATOM 2126 O O . THR B 1 62 ? 23.438 11.633 2.148 1 72.38 62 THR B O 1
ATOM 2129 N N . GLN B 1 63 ? 22.5 10.039 3.385 1 80.81 63 GLN B N 1
ATOM 2130 C CA . GLN B 1 63 ? 21.844 9.477 2.207 1 80.81 63 GLN B CA 1
ATOM 2131 C C . GLN B 1 63 ? 20.406 9.961 2.08 1 80.81 63 GLN B C 1
ATOM 2133 O O . GLN B 1 63 ? 19.766 9.75 1.052 1 80.81 63 GLN B O 1
ATOM 2138 N N . TRP B 1 64 ? 19.953 10.727 3.156 1 88.25 64 TRP B N 1
ATOM 2139 C CA . TRP B 1 64 ? 18.594 11.242 3.094 1 88.25 64 TRP B CA 1
ATOM 2140 C C . TRP B 1 64 ? 18.594 12.734 2.793 1 88.25 64 TRP B C 1
ATOM 2142 O O . TRP B 1 64 ? 19.531 13.453 3.156 1 88.25 64 TRP B O 1
ATOM 2152 N N . LEU B 1 65 ? 17.594 13.164 2.096 1 93.81 65 LEU B N 1
ATOM 2153 C CA . LEU B 1 65 ? 17.391 14.594 1.872 1 93.81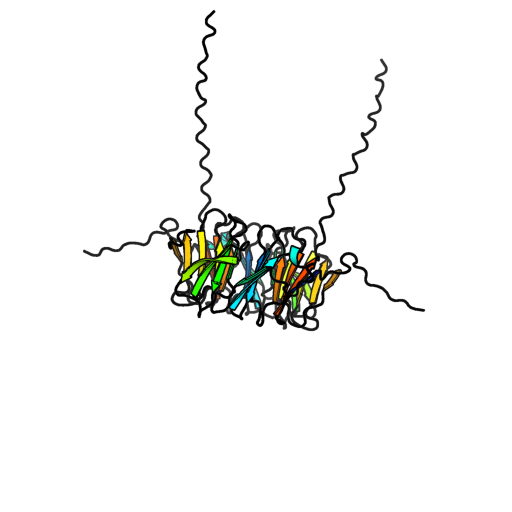 65 LEU B CA 1
ATOM 2154 C C . LEU B 1 65 ? 16.953 15.289 3.156 1 93.81 65 LEU B C 1
ATOM 2156 O O . LEU B 1 65 ? 17.469 16.344 3.506 1 93.81 65 LEU B O 1
ATOM 2160 N N . HIS B 1 66 ? 15.953 14.695 3.863 1 96.81 66 HIS B N 1
ATOM 2161 C CA . HIS B 1 66 ? 15.492 15.203 5.148 1 96.81 66 HIS B CA 1
ATOM 2162 C C . HIS B 1 66 ? 15.281 14.07 6.148 1 96.81 66 HIS B C 1
ATOM 2164 O O . HIS B 1 66 ? 14.867 12.977 5.77 1 96.81 66 HIS B O 1
ATOM 2170 N N . ARG B 1 67 ? 15.641 14.352 7.324 1 97 67 ARG B N 1
ATOM 2171 C CA . ARG B 1 67 ? 15.297 13.562 8.5 1 97 67 ARG B CA 1
ATOM 2172 C C . ARG B 1 67 ? 14.344 14.328 9.414 1 97 67 ARG B C 1
ATOM 2174 O O . ARG B 1 67 ? 14.75 15.289 10.07 1 97 67 ARG B O 1
ATOM 2181 N N . LEU B 1 68 ? 13.148 13.93 9.5 1 98.5 68 LEU B N 1
ATOM 2182 C CA . LEU B 1 68 ? 12.102 14.633 10.227 1 98.5 68 LEU B CA 1
ATOM 2183 C C . LEU B 1 68 ? 11.758 13.906 11.516 1 98.5 68 LEU B C 1
ATOM 2185 O O . LEU B 1 68 ? 11.359 12.734 11.492 1 98.5 68 LEU B O 1
ATOM 2189 N N . GLU B 1 69 ? 11.805 14.562 12.648 1 98.31 69 GLU B N 1
ATOM 2190 C CA . GLU B 1 69 ? 11.805 13.891 13.938 1 98.31 69 GLU B CA 1
ATOM 2191 C C . GLU B 1 69 ? 10.672 14.398 14.828 1 98.31 69 GLU B C 1
ATOM 2193 O O . GLU B 1 69 ? 10.688 14.211 16.047 1 98.31 69 GLU B O 1
ATOM 2198 N N . GLU B 1 70 ? 9.695 15.07 14.258 1 98.62 70 GLU B N 1
ATOM 2199 C CA . GLU B 1 70 ? 8.672 15.719 15.078 1 98.62 70 GLU B CA 1
ATOM 2200 C C . GLU B 1 70 ? 7.621 14.719 15.547 1 98.62 70 GLU B C 1
ATOM 2202 O O . GLU B 1 70 ? 6.875 14.984 16.484 1 98.62 70 GLU B O 1
ATOM 2207 N N . HIS B 1 71 ? 7.496 13.609 14.898 1 98.88 71 HIS B N 1
ATOM 2208 C CA . HIS B 1 71 ? 6.602 12.57 15.414 1 98.88 71 HIS B CA 1
ATOM 2209 C C . HIS B 1 71 ? 7.18 11.922 16.672 1 98.88 71 HIS B C 1
ATOM 2211 O O . HIS B 1 71 ? 8.391 11.742 16.781 1 98.88 71 HIS B O 1
ATOM 2217 N N . THR B 1 72 ? 6.324 11.523 17.562 1 98.75 72 THR B N 1
ATOM 2218 C CA . THR B 1 72 ? 6.762 10.922 18.812 1 98.75 72 THR B CA 1
ATOM 2219 C C . THR B 1 72 ? 6.277 9.477 18.922 1 98.75 72 THR B C 1
ATOM 2221 O O . THR B 1 72 ? 6.227 8.914 20.016 1 98.75 72 THR B O 1
ATOM 2224 N N . ALA B 1 73 ? 5.84 8.906 17.906 1 98.62 73 ALA B N 1
ATOM 2225 C CA . ALA B 1 73 ? 5.496 7.492 17.734 1 98.62 73 ALA B CA 1
ATOM 2226 C C . ALA B 1 73 ? 5.695 7.055 16.297 1 98.62 73 ALA B C 1
ATOM 2228 O O . ALA B 1 73 ? 6.086 7.855 15.445 1 98.62 73 ALA B O 1
ATOM 2229 N N . ALA B 1 74 ? 5.457 5.77 16.078 1 98.31 74 ALA B N 1
ATOM 2230 C CA . ALA B 1 74 ? 5.699 5.18 14.766 1 98.31 74 ALA B CA 1
ATOM 2231 C C . ALA B 1 74 ? 4.973 5.961 13.672 1 98.31 74 ALA B C 1
ATOM 2233 O O . ALA B 1 74 ? 3.904 6.527 13.906 1 98.31 74 ALA B O 1
ATOM 2234 N N . VAL B 1 75 ? 5.57 6.027 12.508 1 98.75 75 VAL B N 1
ATOM 2235 C CA . VAL B 1 75 ? 5.027 6.746 11.359 1 98.75 75 VAL B CA 1
ATOM 2236 C C . VAL B 1 75 ? 4.738 5.766 10.227 1 98.75 75 VAL B C 1
ATOM 2238 O O . VAL B 1 75 ? 5.613 5.473 9.414 1 98.75 75 VAL B O 1
ATOM 2241 N N . LYS B 1 76 ? 3.572 5.359 10.195 1 97.44 76 LYS B N 1
ATOM 2242 C CA . LYS B 1 76 ? 3.168 4.418 9.164 1 97.44 76 LYS B CA 1
ATOM 2243 C C . LYS B 1 76 ? 2.385 5.117 8.055 1 97.44 76 LYS B C 1
ATOM 2245 O O . LYS B 1 76 ? 2.557 4.809 6.871 1 97.44 76 LYS B O 1
ATOM 2250 N N . ALA B 1 77 ? 1.52 6.023 8.422 1 98.75 77 ALA B N 1
ATOM 2251 C CA . ALA B 1 77 ? 0.623 6.684 7.48 1 98.75 77 ALA B CA 1
ATOM 2252 C C . ALA B 1 77 ? 1.355 7.77 6.695 1 98.75 77 ALA B C 1
ATOM 2254 O O . ALA B 1 77 ? 1.892 8.711 7.285 1 98.75 77 ALA B O 1
ATOM 2255 N N . LEU B 1 78 ? 1.39 7.652 5.422 1 98.88 78 LEU B N 1
ATOM 2256 C CA . LEU B 1 78 ? 2.02 8.602 4.512 1 98.88 78 LEU B CA 1
ATOM 2257 C C . LEU B 1 78 ? 1.123 8.875 3.309 1 98.88 78 LEU B C 1
ATOM 2259 O O . LEU B 1 78 ? 0.53 7.953 2.746 1 98.88 78 LEU B O 1
ATOM 2263 N N . ALA B 1 79 ? 1.028 10.133 2.932 1 98.88 79 ALA B N 1
ATOM 2264 C CA . ALA B 1 79 ? 0.26 10.461 1.733 1 98.88 79 ALA B CA 1
ATOM 2265 C C . ALA B 1 79 ? 0.779 11.742 1.087 1 98.88 79 ALA B C 1
ATOM 2267 O O . ALA B 1 79 ? 0.708 12.82 1.684 1 98.88 79 ALA B O 1
ATOM 2268 N N . TRP B 1 80 ? 1.26 11.617 -0.16 1 98.81 80 TRP B N 1
ATOM 2269 C CA . TRP B 1 80 ? 1.647 12.789 -0.936 1 98.81 80 TRP B CA 1
ATOM 2270 C C . TRP B 1 80 ? 0.419 13.516 -1.476 1 98.81 80 TRP B C 1
ATOM 2272 O O . TRP B 1 80 ? -0.513 12.883 -1.978 1 98.81 80 TRP B O 1
ATOM 2282 N N . CYS B 1 81 ? 0.461 14.789 -1.394 1 98.44 81 CYS B N 1
ATOM 2283 C CA . CYS B 1 81 ? -0.634 15.594 -1.929 1 98.44 81 CYS B CA 1
ATOM 2284 C C . CYS B 1 81 ? -0.659 15.531 -3.451 1 98.44 81 CYS B C 1
ATOM 2286 O O . CYS B 1 81 ? 0.345 15.82 -4.105 1 98.44 81 CYS B O 1
ATOM 2288 N N . PRO B 1 82 ? -1.803 15.242 -3.996 1 96.44 82 PRO B N 1
ATOM 2289 C CA . PRO B 1 82 ? -1.846 15.141 -5.457 1 96.44 82 PRO B CA 1
ATOM 2290 C C . PRO B 1 82 ? -1.844 16.5 -6.145 1 96.44 82 PRO B C 1
ATOM 2292 O O . PRO B 1 82 ? -1.591 16.594 -7.352 1 96.44 82 PRO B O 1
ATOM 2295 N N . PHE B 1 83 ? -2.041 17.578 -5.441 1 95.88 83 PHE B N 1
ATOM 2296 C CA . PHE B 1 83 ? -2.193 18.891 -6.062 1 95.88 83 PHE B CA 1
ATOM 2297 C C . PHE B 1 83 ? -0.944 19.734 -5.848 1 95.88 83 PHE B C 1
ATOM 2299 O O . PHE B 1 83 ? -0.792 20.781 -6.465 1 95.88 83 PHE B O 1
ATOM 2306 N N . GLN B 1 84 ? -0.128 19.297 -4.988 1 96.44 84 GLN B N 1
ATOM 2307 C CA . GLN B 1 84 ? 1.113 20 -4.668 1 96.44 84 GLN B CA 1
ATOM 2308 C C . GLN B 1 84 ? 2.264 19.016 -4.477 1 96.44 84 GLN B C 1
ATOM 2310 O O . GLN B 1 84 ? 2.375 18.375 -3.43 1 96.44 84 GLN B O 1
ATOM 2315 N N . GLY B 1 85 ? 3.221 18.938 -5.285 1 95.44 85 GLY B N 1
ATOM 2316 C CA . GLY B 1 85 ? 4.211 17.875 -5.395 1 95.44 85 GLY B CA 1
ATOM 2317 C C . GLY B 1 85 ? 5.168 17.828 -4.219 1 95.44 85 GLY B C 1
ATOM 2318 O O . GLY B 1 85 ? 5.793 16.797 -3.961 1 95.44 85 GLY B O 1
ATOM 2319 N N . ASN B 1 86 ? 5.293 18.906 -3.48 1 97.12 86 ASN B N 1
ATOM 2320 C CA . ASN B 1 86 ? 6.246 18.922 -2.375 1 97.12 86 ASN B CA 1
ATOM 2321 C C . ASN B 1 86 ? 5.539 18.891 -1.023 1 97.12 86 ASN B C 1
ATOM 2323 O O . ASN B 1 86 ? 6.105 19.312 -0.013 1 97.12 86 ASN B O 1
ATOM 2327 N N . LEU B 1 87 ? 4.328 18.469 -1.045 1 98.69 87 LEU B N 1
ATOM 2328 C CA . LEU B 1 87 ? 3.547 18.406 0.184 1 98.69 87 LEU B CA 1
ATOM 2329 C C . LEU B 1 87 ? 3.248 16.953 0.57 1 98.69 87 LEU B C 1
ATOM 2331 O O . LEU B 1 87 ? 2.625 16.219 -0.198 1 98.69 87 LEU B O 1
ATOM 2335 N N . LEU B 1 88 ? 3.689 16.562 1.783 1 98.88 88 LEU B N 1
ATOM 2336 C CA . LEU B 1 88 ? 3.477 15.234 2.34 1 98.88 88 LEU B CA 1
ATOM 2337 C C . LEU B 1 88 ? 2.709 15.312 3.656 1 98.88 88 LEU B C 1
ATOM 2339 O O . LEU B 1 88 ? 3.066 16.094 4.543 1 98.88 88 LEU B O 1
ATOM 2343 N N . ALA B 1 89 ? 1.628 14.539 3.771 1 98.94 89 ALA B N 1
ATOM 2344 C CA . ALA B 1 89 ? 0.963 14.32 5.055 1 98.94 89 ALA B CA 1
ATOM 2345 C C . ALA B 1 89 ? 1.445 13.023 5.703 1 98.94 89 ALA B C 1
ATOM 2347 O O . ALA B 1 89 ? 1.629 12.008 5.023 1 98.94 89 ALA B O 1
ATOM 2348 N N . SER B 1 90 ? 1.716 13.055 6.945 1 98.94 90 SER B N 1
ATOM 2349 C CA . SER B 1 90 ? 2.105 11.875 7.715 1 98.94 90 SER B CA 1
ATOM 2350 C C . SER B 1 90 ? 1.294 11.766 9 1 98.94 90 SER B C 1
ATOM 2352 O O . SER B 1 90 ? 0.813 12.766 9.531 1 98.94 90 SER B O 1
ATOM 2354 N N . GLY B 1 91 ? 1.044 10.578 9.438 1 98.88 91 GLY B N 1
ATOM 2355 C CA . GLY B 1 91 ? 0.309 10.297 10.664 1 98.88 91 GLY B CA 1
ATOM 2356 C C . GLY B 1 91 ? 1.119 9.523 11.68 1 98.88 91 GLY B C 1
ATOM 2357 O O . GLY B 1 91 ? 1.8 8.555 11.336 1 98.88 91 GLY B O 1
ATOM 2358 N N . GLY B 1 92 ? 0.983 9.93 12.898 1 98.69 92 GLY B N 1
ATOM 2359 C CA . GLY B 1 92 ? 1.705 9.273 13.977 1 98.69 92 GLY B CA 1
ATOM 2360 C C . GLY B 1 92 ? 0.856 8.281 14.75 1 98.69 92 GLY B C 1
ATOM 2361 O O . GLY B 1 92 ? -0.364 8.438 14.836 1 98.69 92 GLY B O 1
ATOM 2362 N N . GLY B 1 93 ? 1.497 7.32 15.344 1 97.75 93 GLY B N 1
ATOM 2363 C CA . GLY B 1 93 ? 0.835 6.297 16.141 1 97.75 93 GLY B CA 1
ATOM 2364 C C . GLY B 1 93 ? 0.229 6.832 17.422 1 97.75 93 GLY B C 1
ATOM 2365 O O . GLY B 1 93 ? 0.02 8.039 17.562 1 97.75 93 GLY B O 1
ATOM 2366 N N . GLY B 1 94 ? -0.107 5.906 18.312 1 96.56 94 GLY B N 1
ATOM 2367 C CA . GLY B 1 94 ? -0.889 6.207 19.5 1 96.56 94 GLY B CA 1
ATOM 2368 C C . GLY B 1 94 ? -0.233 7.238 20.406 1 96.56 94 GLY B C 1
ATOM 2369 O O . GLY B 1 94 ? -0.912 8.094 20.969 1 96.56 94 GLY B O 1
ATOM 2370 N N . GLY B 1 95 ? 1.054 7.25 20.594 1 97.06 95 GLY B N 1
ATOM 2371 C CA . GLY B 1 95 ? 1.762 8.18 21.453 1 97.06 95 GLY B CA 1
ATOM 2372 C C . GLY B 1 95 ? 1.908 9.562 20.844 1 97.06 95 GLY B C 1
ATOM 2373 O O . GLY B 1 95 ? 2.268 10.516 21.547 1 97.06 95 GLY B O 1
ATOM 2374 N N . ASP B 1 96 ? 1.604 9.766 19.625 1 98.19 96 ASP B N 1
ATOM 2375 C CA . ASP B 1 96 ? 1.733 11.016 18.891 1 98.19 96 ASP B CA 1
ATOM 2376 C C . ASP B 1 96 ? 0.363 11.578 18.516 1 98.19 96 ASP B C 1
ATOM 2378 O O . ASP B 1 96 ? 0.033 12.711 18.891 1 98.19 96 ASP B O 1
ATOM 2382 N N . ARG B 1 97 ? -0.514 10.828 17.781 1 98.31 97 ARG B N 1
ATOM 2383 C CA . ARG B 1 97 ? -1.917 11.07 17.453 1 98.31 97 ARG B CA 1
ATOM 2384 C C . ARG B 1 97 ? -2.062 12.219 16.469 1 98.31 97 ARG B C 1
ATOM 2386 O O . ARG B 1 97 ? -3.172 12.688 16.219 1 98.31 97 ARG B O 1
ATOM 2393 N N . CYS B 1 98 ? -0.973 12.68 15.828 1 98.81 98 CYS B N 1
ATOM 2394 C CA . CYS B 1 98 ? -1.036 13.875 15 1 98.81 98 CYS B CA 1
ATOM 2395 C C . CYS B 1 98 ? -0.936 13.531 13.523 1 98.81 98 CYS B C 1
ATOM 2397 O O . CYS B 1 98 ? -0.222 12.602 13.148 1 98.81 98 CYS B O 1
ATOM 2399 N N . ILE B 1 99 ? -1.639 14.289 12.797 1 98.94 99 ILE B N 1
ATOM 2400 C CA . ILE B 1 99 ? -1.325 14.438 11.383 1 98.94 99 ILE B CA 1
ATOM 2401 C C . ILE B 1 99 ? -0.412 15.648 11.18 1 98.94 99 ILE B C 1
ATOM 2403 O O . ILE B 1 99 ? -0.709 16.75 11.656 1 98.94 99 ILE B O 1
ATOM 2407 N N . LYS B 1 100 ? 0.675 15.461 10.508 1 98.94 100 LYS B N 1
ATOM 2408 C CA . LYS B 1 100 ? 1.598 16.547 10.195 1 98.94 100 LYS B CA 1
ATOM 2409 C C . LYS B 1 100 ? 1.765 16.719 8.688 1 98.94 100 LYS B C 1
ATOM 2411 O O . LYS B 1 100 ? 1.649 15.75 7.934 1 98.94 100 LYS B O 1
ATOM 2416 N N . PHE B 1 101 ? 1.975 17.969 8.312 1 98.94 101 PHE B N 1
ATOM 2417 C CA . PHE B 1 101 ? 2.189 18.328 6.914 1 98.94 101 PHE B CA 1
ATOM 2418 C C . PHE B 1 101 ? 3.588 18.906 6.711 1 98.94 101 PHE B C 1
ATOM 2420 O O . PHE B 1 101 ? 4.031 19.75 7.477 1 98.94 101 PHE B O 1
ATOM 2427 N N . TRP B 1 102 ? 4.195 18.469 5.629 1 98.88 102 TRP B N 1
ATOM 2428 C CA . TRP B 1 102 ? 5.594 18.828 5.418 1 98.88 102 TRP B CA 1
ATOM 2429 C C . TRP B 1 102 ? 5.797 19.438 4.035 1 98.88 102 TRP B C 1
ATOM 2431 O O . TRP B 1 102 ? 5.238 18.953 3.047 1 98.88 102 TRP B O 1
ATOM 2441 N N . ASN B 1 103 ? 6.551 20.484 3.986 1 98.75 103 ASN B N 1
ATOM 2442 C CA . ASN B 1 103 ? 7.207 20.875 2.744 1 98.75 103 ASN B CA 1
ATOM 2443 C C . ASN B 1 103 ? 8.469 20.062 2.49 1 98.75 103 ASN B C 1
ATOM 2445 O O . ASN B 1 103 ? 9.484 20.25 3.166 1 98.75 103 ASN B O 1
ATOM 2449 N N . THR B 1 104 ? 8.516 19.172 1.518 1 98.19 104 THR B N 1
ATOM 2450 C CA . THR B 1 104 ? 9.594 18.203 1.387 1 98.19 104 THR B CA 1
ATOM 2451 C C . THR B 1 104 ? 10.766 18.797 0.608 1 98.19 104 THR B C 1
ATOM 2453 O O . THR B 1 104 ? 11.805 18.156 0.465 1 98.19 104 THR B O 1
ATOM 2456 N N . HIS B 1 105 ? 10.586 19.969 0.046 1 96.81 105 HIS B N 1
ATOM 2457 C CA . HIS B 1 105 ? 11.711 20.688 -0.539 1 96.81 105 HIS B CA 1
ATOM 2458 C C . HIS B 1 105 ? 12.562 21.344 0.541 1 96.81 105 HIS B C 1
ATOM 2460 O O . HIS B 1 105 ? 13.789 21.328 0.462 1 96.81 105 HIS B O 1
ATOM 2466 N N . THR B 1 106 ? 11.922 21.828 1.584 1 97.81 106 THR B N 1
ATOM 2467 C CA . THR B 1 106 ? 12.648 22.562 2.607 1 97.81 106 THR B CA 1
ATOM 2468 C C . THR B 1 106 ? 12.836 21.719 3.863 1 97.81 106 THR B C 1
ATOM 2470 O O . THR B 1 106 ? 13.68 22.031 4.703 1 97.81 106 THR B O 1
ATOM 2473 N N . GLY B 1 107 ? 11.984 20.797 4.066 1 98 107 GLY B N 1
ATOM 2474 C CA . GLY B 1 107 ? 12.008 20 5.281 1 98 107 GLY B CA 1
ATOM 2475 C C . GLY B 1 107 ? 11.188 20.594 6.406 1 98 107 GLY B C 1
ATOM 2476 O O . GLY B 1 107 ? 11.18 20.062 7.523 1 98 107 GLY B O 1
ATOM 2477 N N . ALA B 1 108 ? 10.406 21.594 6.121 1 98.62 108 ALA B N 1
ATOM 2478 C CA . ALA B 1 108 ? 9.656 22.297 7.164 1 98.62 108 ALA B CA 1
ATOM 2479 C C . ALA B 1 108 ? 8.344 21.594 7.473 1 98.62 108 ALA B C 1
ATOM 2481 O O . ALA B 1 108 ? 7.656 21.125 6.559 1 98.62 108 ALA B O 1
ATOM 2482 N N . CYS B 1 109 ? 8.039 21.516 8.719 1 98.75 109 CYS B N 1
ATOM 2483 C CA . CYS B 1 109 ? 6.695 21.141 9.133 1 98.75 109 CYS B CA 1
ATOM 2484 C C . CYS B 1 109 ? 5.727 22.297 8.977 1 98.75 109 CYS B C 1
ATOM 2486 O O . CYS B 1 109 ? 5.875 23.328 9.633 1 98.75 109 CYS B O 1
ATOM 2488 N N . LEU B 1 110 ? 4.738 22.172 8.195 1 98.56 110 LEU B N 1
ATOM 2489 C CA . LEU B 1 110 ? 3.84 23.266 7.832 1 98.56 110 LE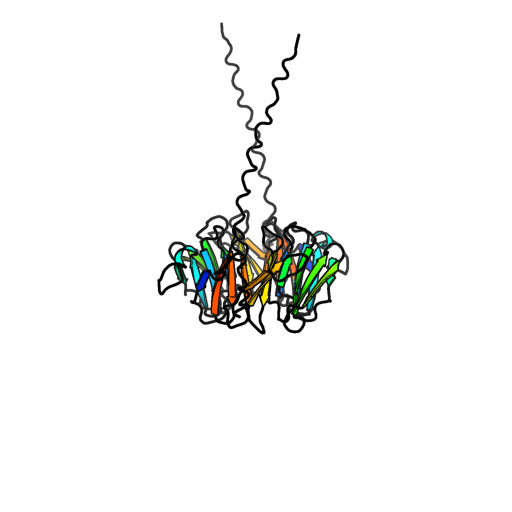U B CA 1
ATOM 2490 C C . LEU B 1 110 ? 2.66 23.344 8.797 1 98.56 110 LEU B C 1
ATOM 2492 O O . LEU B 1 110 ? 2.088 24.406 9.008 1 98.56 110 LEU B O 1
ATOM 2496 N N . ASN B 1 111 ? 2.199 22.219 9.289 1 98.56 111 ASN B N 1
ATOM 2497 C CA . ASN B 1 111 ? 1.051 22.109 10.18 1 98.56 111 ASN B CA 1
ATOM 2498 C C . ASN B 1 111 ? 1.081 20.797 10.969 1 98.56 111 ASN B C 1
ATOM 2500 O O . ASN B 1 111 ? 1.69 19.812 10.539 1 98.56 111 ASN B O 1
ATOM 2504 N N . SER B 1 112 ? 0.568 20.812 12.141 1 98.81 112 SER B N 1
ATOM 2505 C CA . SER B 1 112 ? 0.393 19.641 13.016 1 98.81 112 SER B CA 1
ATOM 2506 C C . SER B 1 112 ? -0.987 19.641 13.664 1 98.81 112 SER B C 1
ATOM 2508 O O . SER B 1 112 ? -1.354 20.594 14.352 1 98.81 112 SER B O 1
ATOM 2510 N N . VAL B 1 113 ? -1.737 18.625 13.461 1 98.75 113 VAL B N 1
ATOM 2511 C CA . VAL B 1 113 ? -3.102 18.531 13.969 1 98.75 113 VAL B CA 1
ATOM 2512 C C . VAL B 1 113 ? -3.229 17.312 14.891 1 98.75 113 VAL B C 1
ATOM 2514 O O . VAL B 1 113 ? -3 16.188 14.469 1 98.75 113 VAL B O 1
ATOM 2517 N N . ASP B 1 114 ? -3.568 17.531 16.109 1 98.5 114 ASP B N 1
ATOM 2518 C CA . ASP B 1 114 ? -3.863 16.422 17.016 1 98.5 114 ASP B CA 1
ATOM 2519 C C . ASP B 1 114 ? -5.254 15.844 16.75 1 98.5 114 ASP B C 1
ATOM 2521 O O . ASP B 1 114 ? -6.262 16.5 17 1 98.5 114 ASP B O 1
ATOM 2525 N N . THR B 1 115 ? -5.344 14.68 16.281 1 97.75 115 THR B N 1
ATOM 2526 C CA . THR B 1 115 ? -6.621 14.062 15.945 1 97.75 115 THR B CA 1
ATOM 2527 C C . THR B 1 115 ? -7.242 13.406 17.172 1 97.75 115 THR B C 1
ATOM 2529 O O . THR B 1 115 ? -8.422 13.031 17.156 1 97.75 115 THR B O 1
ATOM 2532 N N . GLY B 1 116 ? -6.434 13.172 18.219 1 96.81 116 GLY B N 1
ATOM 2533 C CA . GLY B 1 116 ? -6.91 12.516 19.438 1 96.81 116 GLY B CA 1
ATOM 2534 C C . GLY B 1 116 ? -6.836 11 19.359 1 96.81 116 GLY B C 1
ATOM 2535 O O . GLY B 1 116 ? -7.277 10.305 20.266 1 96.81 116 GLY B O 1
ATOM 2536 N N . SER B 1 117 ? -6.277 10.492 18.328 1 97.56 117 SER B N 1
ATOM 2537 C CA . SER B 1 117 ? -6.242 9.047 18.109 1 97.56 117 SER B CA 1
ATOM 2538 C C . SER B 1 117 ? -5.051 8.648 17.25 1 97.56 117 SER B C 1
ATOM 2540 O O . SER B 1 117 ? -4.523 9.469 16.484 1 97.56 117 SER B O 1
ATOM 2542 N N . GLN B 1 118 ? -4.629 7.391 17.453 1 97.81 118 GLN B N 1
ATOM 2543 C CA . GLN B 1 118 ? -3.629 6.832 16.547 1 97.81 118 GLN B CA 1
ATOM 2544 C C . GLN B 1 118 ? -4.043 7.012 15.094 1 97.81 118 GLN B C 1
ATOM 2546 O O . GLN B 1 118 ? -5.172 6.688 14.719 1 97.81 118 GLN B O 1
ATOM 2551 N N . VAL B 1 119 ? -3.141 7.516 14.273 1 98.5 119 VAL B N 1
ATOM 2552 C CA . VAL B 1 119 ? -3.391 7.652 12.844 1 98.5 119 VAL B CA 1
ATOM 2553 C C . VAL B 1 119 ? -2.811 6.453 12.102 1 98.5 119 VAL B C 1
ATOM 2555 O O . VAL B 1 119 ? -1.59 6.289 12.031 1 98.5 119 VAL B O 1
ATOM 2558 N N . CYS B 1 120 ? -3.688 5.664 11.477 1 98.19 120 CYS B N 1
ATOM 2559 C CA . CYS B 1 120 ? -3.266 4.387 10.906 1 98.19 120 CYS B CA 1
ATOM 2560 C C . CYS B 1 120 ? -2.988 4.523 9.414 1 98.19 120 CYS B C 1
ATOM 2562 O O . CYS B 1 120 ? -2.094 3.863 8.883 1 98.19 120 CYS B O 1
ATOM 2564 N N . ALA B 1 121 ? -3.777 5.34 8.766 1 98.56 121 ALA B N 1
ATOM 2565 C CA . ALA B 1 121 ? -3.639 5.523 7.324 1 98.56 121 ALA B CA 1
ATOM 2566 C C . ALA B 1 121 ? -4.152 6.895 6.895 1 98.56 121 ALA B C 1
ATOM 2568 O O . ALA B 1 121 ? -5 7.484 7.57 1 98.56 121 ALA B O 1
ATOM 2569 N N . LEU B 1 122 ? -3.633 7.383 5.797 1 98.81 122 LEU B N 1
ATOM 2570 C CA . LEU B 1 122 ? -4.031 8.641 5.172 1 98.81 122 LEU B CA 1
ATOM 2571 C C . LEU B 1 122 ? -4.273 8.453 3.678 1 98.81 122 LEU B C 1
ATOM 2573 O O . LEU B 1 122 ? -3.529 7.727 3.012 1 98.81 122 LEU B O 1
ATOM 2577 N N . LEU B 1 123 ? -5.301 9.086 3.182 1 98.56 123 LEU B N 1
ATOM 2578 C CA . LEU B 1 123 ? -5.586 9.156 1.753 1 98.56 123 LEU B CA 1
ATOM 2579 C C . LEU B 1 123 ? -6.055 10.547 1.356 1 98.56 123 LEU B C 1
ATOM 2581 O O . LEU B 1 123 ? -6.941 11.117 1.998 1 98.56 123 LEU B O 1
ATOM 2585 N N . TRP B 1 124 ? -5.473 11.062 0.271 1 98.25 124 TRP B N 1
ATOM 2586 C CA . TRP B 1 124 ? -6.012 12.297 -0.305 1 98.25 124 TRP B CA 1
ATOM 2587 C C . TRP B 1 124 ? -7.172 11.992 -1.244 1 98.25 124 TRP B C 1
ATOM 2589 O O . TRP B 1 124 ? -7.152 10.992 -1.967 1 98.25 124 TRP B O 1
ATOM 2599 N N . ASN B 1 125 ? -8.141 12.875 -1.254 1 95.81 125 ASN B N 1
ATOM 2600 C CA . ASN B 1 125 ? -9.078 12.938 -2.369 1 95.81 125 ASN B CA 1
ATOM 2601 C C . ASN B 1 125 ? -8.383 13.367 -3.66 1 95.81 125 ASN B C 1
ATOM 2603 O O . ASN B 1 125 ? -7.758 14.43 -3.709 1 95.81 125 ASN B O 1
ATOM 2607 N N . LYS B 1 126 ? -8.555 12.539 -4.594 1 93.06 126 LYS B N 1
ATOM 2608 C CA . LYS B 1 126 ? -7.859 12.812 -5.848 1 93.06 126 LYS B CA 1
ATOM 2609 C C . LYS B 1 126 ? -8.492 14 -6.57 1 93.06 126 LYS B C 1
ATOM 2611 O O . LYS B 1 126 ? -7.875 14.586 -7.465 1 93.06 126 LYS B O 1
ATOM 2616 N N . ASN B 1 127 ? -9.664 14.422 -6.219 1 89.5 127 ASN B N 1
ATOM 2617 C CA . ASN B 1 127 ? -10.43 15.406 -6.98 1 89.5 127 ASN B CA 1
ATOM 2618 C C . ASN B 1 127 ? -10.594 16.719 -6.207 1 89.5 127 ASN B C 1
ATOM 2620 O O . ASN B 1 127 ? -10.766 17.781 -6.805 1 89.5 127 ASN B O 1
ATOM 2624 N N . GLU B 1 128 ? -10.609 16.656 -4.934 1 92.81 128 GLU B N 1
ATOM 2625 C CA . GLU B 1 128 ? -10.789 17.812 -4.066 1 92.81 128 GLU B CA 1
ATOM 2626 C C . GLU B 1 128 ? -9.695 17.875 -3.002 1 92.81 128 GLU B C 1
ATOM 2628 O O . GLU B 1 128 ? -9.055 16.875 -2.699 1 92.81 128 GLU B O 1
ATOM 2633 N N . ARG B 1 129 ? -9.539 19.047 -2.439 1 95.5 129 ARG B N 1
ATOM 2634 C CA . ARG B 1 129 ? -8.531 19.219 -1.394 1 95.5 129 ARG B CA 1
ATOM 2635 C C . ARG B 1 129 ? -9.039 18.703 -0.054 1 95.5 129 ARG B C 1
ATOM 2637 O O . ARG B 1 129 ? -9.328 19.484 0.856 1 95.5 129 ARG B O 1
ATOM 2644 N N . GLU B 1 130 ? -9.141 17.406 0.032 1 96.5 130 GLU B N 1
ATOM 2645 C CA . GLU B 1 130 ? -9.617 16.688 1.216 1 96.5 130 GLU B CA 1
ATOM 2646 C C . GLU B 1 130 ? -8.688 15.531 1.573 1 96.5 130 GLU B C 1
ATOM 2648 O O . GLU B 1 130 ? -8.078 14.93 0.692 1 96.5 130 GLU B O 1
ATOM 2653 N N . LEU B 1 131 ? -8.586 15.32 2.861 1 97.94 131 LEU B N 1
ATOM 2654 C CA . LEU B 1 131 ? -7.762 14.25 3.396 1 97.94 131 LEU B CA 1
ATOM 2655 C C . LEU B 1 131 ? -8.586 13.312 4.27 1 97.94 131 LEU B C 1
ATOM 2657 O O . LEU B 1 131 ? -9.367 13.766 5.113 1 97.94 131 LEU B O 1
ATOM 2661 N N . LEU B 1 132 ? -8.477 12.039 4.031 1 97.81 132 LEU B N 1
ATOM 2662 C CA . LEU B 1 132 ? -9.133 11.023 4.848 1 97.81 132 LEU B CA 1
ATOM 2663 C C . LEU B 1 132 ? -8.133 10.32 5.754 1 97.81 132 LEU B C 1
ATOM 2665 O O . LEU B 1 132 ? -7.07 9.891 5.293 1 97.81 132 LEU B O 1
ATOM 2669 N N . SER B 1 133 ? -8.422 10.227 7.027 1 98.5 133 SER B N 1
ATOM 2670 C CA . SER B 1 133 ? -7.586 9.508 7.984 1 98.5 133 SER B CA 1
ATOM 2671 C C . SER B 1 133 ? -8.359 8.367 8.641 1 98.5 133 SER B C 1
ATOM 2673 O O . SER B 1 133 ? -9.555 8.484 8.891 1 98.5 133 SER B O 1
ATOM 2675 N N . SER B 1 134 ? -7.684 7.262 8.828 1 98.12 134 SER B N 1
ATOM 2676 C CA . SER B 1 134 ? -8.25 6.191 9.641 1 98.12 134 SER B CA 1
ATOM 2677 C C . SER B 1 134 ? -7.605 6.148 11.023 1 98.12 134 SER B C 1
ATOM 2679 O O . SER B 1 134 ? -6.441 6.52 11.188 1 98.12 134 SER B O 1
ATOM 2681 N N . HIS B 1 135 ? -8.328 5.594 11.969 1 97.75 135 HIS B N 1
ATOM 2682 C CA . HIS B 1 135 ? -7.879 5.738 13.352 1 97.75 135 HIS B CA 1
ATOM 2683 C C . HIS B 1 135 ? -8.031 4.434 14.125 1 97.75 135 HIS B C 1
ATOM 2685 O O . HIS B 1 135 ? -8.844 3.578 13.75 1 97.75 135 HIS B O 1
ATOM 2691 N N . GLY B 1 136 ? -7.184 4.191 15.219 1 92.5 136 GLY B N 1
ATOM 2692 C CA . GLY B 1 136 ? -7.137 2.936 15.953 1 92.5 136 GLY B CA 1
ATOM 2693 C C . GLY B 1 136 ? -7.555 3.08 17.406 1 92.5 136 GLY B C 1
ATOM 2694 O O . GLY B 1 136 ? -7.379 2.152 18.203 1 92.5 136 GLY B O 1
ATOM 2695 N N . PHE B 1 137 ? -7.945 4.133 17.906 1 84.56 137 PHE B N 1
ATOM 2696 C CA . PHE B 1 137 ? -8.383 4.281 19.297 1 84.56 137 PHE B CA 1
ATOM 2697 C C . PHE B 1 137 ? -9.539 5.273 19.391 1 84.56 137 PHE B C 1
ATOM 2699 O O . PHE B 1 137 ? -9.828 5.996 18.438 1 84.56 137 PHE B O 1
ATOM 2706 N N . THR B 1 138 ? -10.273 5.277 20.484 1 79.12 138 THR B N 1
ATOM 2707 C CA . THR B 1 138 ? -11.383 6.09 20.969 1 79.12 138 THR B CA 1
ATOM 2708 C C . THR B 1 138 ? -12.672 5.73 20.25 1 79.12 138 THR B C 1
ATOM 2710 O O . THR B 1 138 ? -13.648 5.312 20.875 1 79.12 138 THR B O 1
ATOM 2713 N N . GLN B 1 139 ? -12.664 5.852 18.828 1 89.56 139 GLN B N 1
ATOM 2714 C CA . GLN B 1 139 ? -13.922 5.637 18.125 1 89.56 139 GLN B CA 1
ATOM 2715 C C . GLN B 1 139 ? -13.727 4.746 16.906 1 89.56 139 GLN B C 1
ATOM 2717 O O . GLN B 1 139 ? -14.695 4.367 16.25 1 89.56 139 GLN B O 1
ATOM 2722 N N . ASN B 1 140 ? -12.438 4.379 16.531 1 94 140 ASN B N 1
ATOM 2723 C CA . ASN B 1 140 ? -12.117 3.568 15.359 1 94 140 ASN B CA 1
ATOM 2724 C C . ASN B 1 140 ? -12.789 4.109 14.102 1 94 140 ASN B C 1
ATOM 2726 O O . ASN B 1 140 ? -13.43 3.361 13.367 1 94 140 ASN B O 1
ATOM 2730 N N . GLN B 1 141 ? -12.719 5.379 13.93 1 93.12 141 GLN B N 1
ATOM 2731 C CA . GLN B 1 141 ? -13.43 6.062 12.852 1 93.12 141 GLN B CA 1
ATOM 2732 C C . GLN B 1 141 ? -12.484 6.391 11.695 1 93.12 141 GLN B C 1
ATOM 2734 O O . GLN B 1 141 ? -11.266 6.312 11.844 1 93.12 141 GLN B O 1
ATOM 2739 N N . LEU B 1 142 ? -13.109 6.676 10.594 1 96 142 LEU B N 1
ATOM 2740 C CA . LEU B 1 142 ? -12.453 7.488 9.578 1 96 142 LEU B CA 1
ATOM 2741 C C . LEU B 1 142 ? -12.891 8.945 9.688 1 96 142 LEU B C 1
ATOM 2743 O O . LEU B 1 142 ? -14.047 9.234 10 1 96 142 LEU B O 1
ATOM 2747 N N . THR B 1 143 ? -12.008 9.867 9.43 1 96.12 143 THR B N 1
ATOM 2748 C CA . THR B 1 143 ? -12.328 11.297 9.469 1 96.12 143 THR B CA 1
ATOM 2749 C C . THR B 1 143 ? -11.93 11.969 8.156 1 96.12 143 THR B C 1
ATOM 2751 O O . THR B 1 143 ? -10.805 11.812 7.688 1 96.12 143 THR B O 1
ATOM 2754 N N . LEU B 1 144 ? -12.883 12.656 7.617 1 95.69 144 LEU B N 1
ATOM 2755 C CA . LEU B 1 144 ? -12.625 13.461 6.43 1 95.69 144 LEU B CA 1
ATOM 2756 C C . LEU B 1 144 ? -12.32 14.906 6.812 1 95.69 144 LEU B C 1
ATOM 2758 O O . LEU B 1 144 ? -13.109 15.547 7.516 1 95.69 144 LEU B O 1
ATOM 2762 N N . TRP B 1 145 ? -11.211 15.398 6.297 1 97.44 145 TRP B N 1
ATOM 2763 C CA . TRP B 1 145 ? -10.75 16.75 6.598 1 97.44 145 TRP B CA 1
ATOM 2764 C C . TRP B 1 145 ? -10.75 17.609 5.34 1 97.44 145 TRP B C 1
ATOM 2766 O O . TRP B 1 145 ? -10.352 17.156 4.266 1 97.44 145 TRP B O 1
ATOM 2776 N N . LYS B 1 146 ? -11.117 18.859 5.562 1 96.44 146 LYS B N 1
ATOM 2777 C CA . LYS B 1 146 ? -10.859 19.859 4.527 1 96.44 146 LYS B CA 1
ATOM 2778 C C . LYS B 1 146 ? -9.43 20.391 4.621 1 96.44 146 LYS B C 1
ATOM 2780 O O . LYS B 1 146 ? -8.969 20.75 5.703 1 96.44 146 LYS B O 1
ATOM 2785 N N . TYR B 1 147 ? -8.789 20.484 3.545 1 97.5 147 TYR B N 1
ATOM 2786 C CA . TYR B 1 147 ? -7.441 21.047 3.529 1 97.5 147 TYR B CA 1
ATOM 2787 C C . TYR B 1 147 ? -7.426 22.406 2.865 1 97.5 147 TYR B C 1
ATOM 2789 O O . TYR B 1 147 ? -8.117 22.641 1.867 1 97.5 147 TYR B O 1
ATOM 2797 N N . PRO B 1 148 ? -6.77 23.328 3.414 1 97.31 148 PRO B N 1
ATOM 2798 C CA . PRO B 1 148 ? -5.734 23.25 4.449 1 97.31 148 PRO B CA 1
ATOM 2799 C C . PRO B 1 148 ? -6.27 23.562 5.844 1 97.31 148 PRO B C 1
ATOM 2801 O O . PRO B 1 148 ? -5.531 23.469 6.828 1 97.31 148 PRO B O 1
ATOM 2804 N N . SER B 1 149 ? -7.512 23.859 5.965 1 97.69 149 SER B N 1
ATOM 2805 C CA . SER B 1 149 ? -8.055 24.281 7.246 1 97.69 149 SER B CA 1
ATOM 2806 C C . SER B 1 149 ? -8.086 23.141 8.25 1 97.69 149 SER B C 1
ATOM 2808 O O . SER B 1 149 ? -8.055 23.375 9.461 1 97.69 149 SER B O 1
ATOM 2810 N N . MET B 1 150 ? -8.203 21.984 7.836 1 98.12 150 MET B N 1
ATOM 2811 C CA . MET B 1 150 ? -8.32 20.734 8.586 1 98.12 150 MET B CA 1
ATOM 2812 C C . MET B 1 150 ? -9.586 20.734 9.438 1 98.12 150 MET B C 1
ATOM 2814 O O . MET B 1 150 ? -9.594 20.172 10.539 1 98.12 150 MET B O 1
ATOM 2818 N N . VAL B 1 151 ? -10.523 21.469 8.906 1 96.94 151 VAL B N 1
ATOM 2819 C CA . VAL B 1 151 ? -11.852 21.328 9.492 1 96.94 151 VAL B CA 1
ATOM 2820 C C . VAL B 1 151 ? -12.414 19.953 9.188 1 96.94 151 VAL B C 1
ATOM 2822 O O . VAL B 1 151 ? -12.297 19.453 8.062 1 96.94 151 VAL B O 1
ATOM 2825 N N . LYS B 1 152 ? -12.969 19.375 10.203 1 94.75 152 LYS B N 1
ATOM 2826 C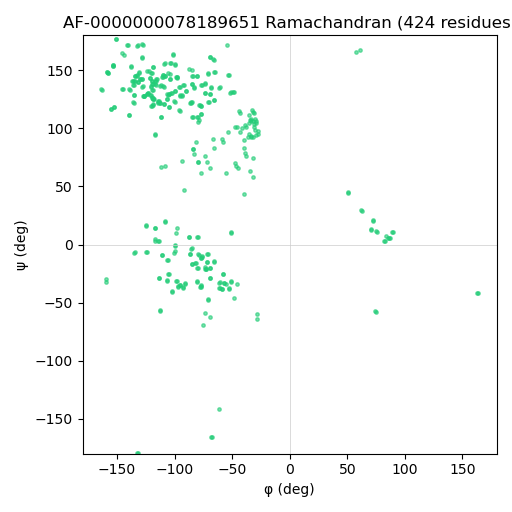 CA . LYS B 1 152 ? -13.586 18.062 10.023 1 94.75 152 LYS B CA 1
ATOM 2827 C C . LYS B 1 152 ? -14.867 18.172 9.203 1 94.75 152 LYS B C 1
ATOM 2829 O O . LYS B 1 152 ? -15.797 18.875 9.586 1 94.75 152 LYS B O 1
ATOM 2834 N N . MET B 1 153 ? -14.883 17.453 8.133 1 92.88 153 MET B N 1
ATOM 2835 C CA . MET B 1 153 ? -16.047 17.469 7.254 1 92.88 153 MET B CA 1
ATOM 2836 C C . MET B 1 153 ? -16.984 16.312 7.574 1 92.88 153 MET B C 1
ATOM 2838 O O . MET B 1 153 ? -18.203 16.438 7.43 1 92.88 153 MET B O 1
ATOM 2842 N N . ALA B 1 154 ? -16.453 15.172 7.953 1 91.06 154 ALA B N 1
ATOM 2843 C CA . ALA B 1 154 ? -17.25 13.977 8.242 1 91.06 154 ALA B CA 1
ATOM 2844 C C . ALA B 1 154 ? -16.484 13.016 9.148 1 91.06 154 ALA B C 1
ATOM 2846 O O . ALA B 1 154 ? -15.25 13 9.148 1 91.06 154 ALA B O 1
ATOM 2847 N N . GLU B 1 155 ? -17.219 12.328 9.961 1 91.75 155 GLU B N 1
ATOM 2848 C CA . GLU B 1 155 ? -16.734 11.188 10.734 1 91.75 155 GLU B CA 1
ATOM 2849 C C . GLU B 1 155 ? -17.484 9.914 10.359 1 91.75 155 GLU B C 1
ATOM 2851 O O . GLU B 1 155 ? -18.719 9.844 10.492 1 91.75 155 GLU B O 1
ATOM 2856 N N . LEU B 1 156 ? -16.766 9.008 9.93 1 91.06 156 LEU B N 1
ATOM 2857 C CA . LEU B 1 156 ? -17.344 7.758 9.461 1 91.06 156 LEU B CA 1
ATOM 2858 C C . LEU B 1 156 ? -17.125 6.641 10.477 1 91.06 156 LEU B C 1
ATOM 2860 O O . LEU B 1 156 ? -15.992 6.246 10.734 1 91.06 156 LEU B O 1
ATOM 2864 N N . THR B 1 157 ? -18.234 6.16 10.945 1 90.88 157 THR B N 1
ATOM 2865 C CA . THR B 1 157 ? -18.172 5.172 12.008 1 90.88 157 THR B CA 1
ATOM 2866 C C . THR B 1 157 ? -18.797 3.852 11.57 1 90.88 157 THR B C 1
ATOM 2868 O O . THR B 1 157 ? -19.656 3.83 10.688 1 90.88 157 THR B O 1
ATOM 2871 N N . GLY B 1 158 ? -18.375 2.775 12.133 1 89.12 158 GLY B N 1
ATOM 2872 C CA . GLY B 1 158 ? -18.875 1.44 11.852 1 89.12 158 GLY B CA 1
ATOM 2873 C C . GLY B 1 158 ? -17.938 0.34 12.328 1 89.12 158 GLY B C 1
ATOM 2874 O O . GLY B 1 158 ? -18.391 -0.674 12.867 1 89.12 158 GLY B O 1
ATOM 2875 N N . HIS B 1 159 ? -16.719 0.576 12.102 1 92.81 159 HIS B N 1
ATOM 2876 C CA . HIS B 1 159 ? -15.742 -0.381 12.617 1 92.81 159 HIS B CA 1
ATOM 2877 C C . HIS B 1 159 ? -15.734 -0.403 14.141 1 92.81 159 HIS B C 1
ATOM 2879 O O . HIS B 1 159 ? -15.977 0.625 14.781 1 92.81 159 HIS B O 1
ATOM 2885 N N . THR B 1 160 ? -15.445 -1.526 14.711 1 93.81 160 THR B N 1
ATOM 2886 C CA . THR B 1 160 ? -15.438 -1.67 16.156 1 93.81 160 THR B CA 1
ATOM 2887 C C . THR B 1 160 ? -14.031 -1.944 16.672 1 93.81 160 THR B C 1
ATOM 2889 O O . THR B 1 160 ? -13.836 -2.26 17.859 1 93.81 160 THR B O 1
ATOM 2892 N N . SER B 1 161 ? -13.094 -1.955 15.875 1 95.25 161 SER B N 1
ATOM 2893 C CA . SER B 1 161 ? -11.672 -2.047 16.188 1 95.25 161 SER B CA 1
ATOM 2894 C C . SER B 1 161 ? -10.844 -1.15 15.266 1 95.25 161 SER B C 1
ATOM 2896 O O . SER B 1 161 ? -11.383 -0.539 14.344 1 95.25 161 SER B O 1
ATOM 2898 N N . ARG B 1 162 ? -9.586 -1.069 15.617 1 95.56 162 ARG B N 1
ATOM 2899 C CA . ARG B 1 162 ? -8.664 -0.191 14.898 1 95.56 162 ARG B CA 1
ATOM 2900 C C . ARG B 1 162 ? -8.781 -0.393 13.391 1 95.56 162 ARG B C 1
ATOM 2902 O O . ARG B 1 162 ? -8.812 -1.528 12.914 1 95.56 162 ARG B O 1
ATOM 2909 N N . VAL B 1 163 ? -8.906 0.732 12.625 1 96.5 163 VAL B N 1
ATOM 2910 C CA . VAL B 1 163 ? -8.938 0.685 11.164 1 96.5 163 VAL B CA 1
ATOM 2911 C C . VAL B 1 163 ? -7.508 0.665 10.617 1 96.5 163 VAL B C 1
ATOM 2913 O O . VAL B 1 163 ? -6.848 1.703 10.555 1 96.5 163 VAL B O 1
ATOM 2916 N N . LEU B 1 164 ? -7.117 -0.39 10.102 1 94.19 164 LEU B N 1
ATOM 2917 C CA . LEU B 1 164 ? -5.711 -0.656 9.82 1 94.19 164 LEU B CA 1
ATOM 2918 C C . LEU B 1 164 ? -5.352 -0.239 8.398 1 94.19 164 LEU B C 1
ATOM 2920 O O . LEU B 1 164 ? -4.25 0.251 8.148 1 94.19 164 LEU B O 1
ATOM 2924 N N . PHE B 1 165 ? -6.297 -0.454 7.469 1 95.75 165 PHE B N 1
ATOM 2925 C CA . PHE B 1 165 ? -5.98 -0.239 6.059 1 95.75 165 PHE B CA 1
ATOM 2926 C C . PHE B 1 165 ? -7.09 0.547 5.371 1 95.75 165 PHE B C 1
ATOM 2928 O O . PHE B 1 165 ? -8.266 0.396 5.711 1 95.75 165 PHE B O 1
ATOM 2935 N N . MET B 1 166 ? -6.676 1.33 4.488 1 97.31 166 MET B N 1
ATOM 2936 C CA . MET B 1 166 ? -7.566 1.966 3.521 1 97.31 166 MET B CA 1
ATOM 2937 C C . MET B 1 166 ? -7.039 1.798 2.102 1 97.31 166 MET B C 1
ATOM 2939 O O . MET B 1 166 ? -5.836 1.892 1.867 1 97.31 166 MET B O 1
ATOM 2943 N N . ALA B 1 167 ? -7.91 1.593 1.177 1 97.5 167 ALA B N 1
ATOM 2944 C CA . ALA B 1 167 ? -7.594 1.575 -0.249 1 97.5 167 ALA B CA 1
ATOM 2945 C C . ALA B 1 167 ? -8.625 2.363 -1.049 1 97.5 167 ALA B C 1
ATOM 2947 O O . ALA B 1 167 ? -9.836 2.141 -0.908 1 97.5 167 ALA B O 1
ATOM 2948 N N . GLN B 1 168 ? -8.148 3.215 -1.819 1 96.44 168 GLN B N 1
ATOM 2949 C CA . GLN B 1 168 ? -9.016 4.039 -2.652 1 96.44 168 GLN B CA 1
ATOM 2950 C C . GLN B 1 168 ? -9.234 3.402 -4.02 1 96.44 168 GLN B C 1
ATOM 2952 O O . GLN B 1 168 ? -8.297 2.891 -4.633 1 96.44 168 GLN B O 1
ATOM 2957 N N . SER B 1 169 ? -10.5 3.467 -4.445 1 94.69 169 SER B N 1
ATOM 2958 C CA . SER B 1 169 ? -10.812 2.938 -5.77 1 94.69 169 SER B CA 1
ATOM 2959 C C . SER B 1 169 ? -10.141 3.756 -6.867 1 94.69 169 SER B C 1
ATOM 2961 O O . SER B 1 169 ? -9.812 4.926 -6.66 1 94.69 169 SER B O 1
ATOM 2963 N N . PRO B 1 170 ? -9.984 3.135 -8.07 1 93.94 170 PRO B N 1
ATOM 2964 C CA . PRO B 1 170 ? -9.273 3.83 -9.141 1 93.94 170 PRO B CA 1
ATOM 2965 C C . PRO B 1 170 ? -9.945 5.133 -9.555 1 93.94 170 PRO B C 1
ATOM 2967 O O . PRO B 1 170 ? -9.266 6.098 -9.922 1 93.94 170 PRO B O 1
ATOM 2970 N N . ASP B 1 171 ? -11.227 5.25 -9.5 1 90.12 171 ASP B N 1
ATOM 2971 C CA . ASP B 1 171 ? -11.938 6.465 -9.891 1 90.12 171 ASP B CA 1
ATOM 2972 C C . ASP B 1 171 ? -11.883 7.516 -8.789 1 90.12 171 ASP B C 1
ATOM 2974 O O . ASP B 1 171 ? -12.352 8.641 -8.969 1 90.12 171 ASP B O 1
ATOM 2978 N N . GLY B 1 172 ? -11.375 7.133 -7.609 1 92.06 172 GLY B N 1
ATOM 2979 C CA . GLY B 1 172 ? -11.156 8.055 -6.508 1 92.06 172 GLY B CA 1
ATOM 2980 C C . GLY B 1 172 ? -12.398 8.289 -5.668 1 92.06 172 GLY B C 1
ATOM 2981 O O . GLY B 1 172 ? -12.367 9.039 -4.691 1 92.06 172 GLY B O 1
ATOM 2982 N N . CYS B 1 173 ? -13.453 7.594 -5.879 1 86.56 173 CYS B N 1
ATOM 2983 C CA . CYS B 1 173 ? -14.727 7.953 -5.273 1 86.56 173 CYS B CA 1
ATOM 2984 C C . CYS B 1 173 ? -15 7.113 -4.031 1 86.56 173 CYS B C 1
ATOM 2986 O O . CYS B 1 173 ? -15.672 7.566 -3.105 1 86.56 173 CYS B O 1
ATOM 2988 N N . THR B 1 174 ? -14.523 5.902 -4.031 1 90.19 174 THR B N 1
ATOM 2989 C CA . THR B 1 174 ? -14.828 4.957 -2.961 1 90.19 174 THR B CA 1
ATOM 2990 C C . THR B 1 174 ? -13.562 4.566 -2.205 1 90.19 174 THR B C 1
ATOM 2992 O O . THR B 1 174 ? -12.508 4.379 -2.811 1 90.19 174 THR B O 1
ATOM 2995 N N . VAL B 1 175 ? -13.688 4.445 -0.91 1 94.56 175 VAL B N 1
ATOM 2996 C CA . VAL B 1 175 ? -12.594 3.943 -0.085 1 94.56 175 VAL B CA 1
ATOM 2997 C C . VAL B 1 175 ? -13.016 2.654 0.613 1 94.56 175 VAL B C 1
ATOM 2999 O O . VAL B 1 175 ? -14.086 2.598 1.228 1 94.56 175 VAL B O 1
ATOM 3002 N N . ALA B 1 176 ? -12.258 1.599 0.437 1 94.38 176 ALA B N 1
ATOM 3003 C CA . ALA B 1 176 ? -12.406 0.386 1.237 1 94.38 176 ALA B CA 1
ATOM 3004 C C . ALA B 1 176 ? -11.531 0.44 2.482 1 94.38 176 ALA B C 1
ATOM 3006 O O . ALA B 1 176 ? -10.359 0.832 2.408 1 94.38 176 ALA B O 1
ATOM 3007 N N . SER B 1 177 ? -12.062 0.135 3.59 1 95.88 177 SER B N 1
ATOM 3008 C CA . SER B 1 177 ? -11.297 0.072 4.828 1 95.88 177 SER B CA 1
ATOM 3009 C C . SER B 1 177 ? -11.375 -1.317 5.453 1 95.88 177 SER B C 1
ATOM 3011 O O . SER B 1 177 ? -12.383 -2.012 5.32 1 95.88 177 SER B O 1
ATOM 3013 N N . ALA B 1 178 ? -10.32 -1.752 6.023 1 95.81 178 ALA B N 1
ATOM 3014 C CA . ALA B 1 178 ? -10.219 -2.996 6.785 1 95.81 178 ALA B CA 1
ATOM 3015 C C . ALA B 1 178 ? -9.789 -2.725 8.219 1 95.81 178 ALA B C 1
ATOM 3017 O O . ALA B 1 178 ? -8.867 -1.944 8.461 1 95.81 178 ALA B O 1
ATOM 3018 N N . ALA B 1 179 ? -10.492 -3.418 9.133 1 95.12 179 ALA B N 1
ATOM 3019 C CA . ALA B 1 179 ? -10.227 -3.162 10.547 1 95.12 179 ALA B CA 1
ATOM 3020 C C . ALA B 1 179 ? -9.938 -4.461 11.297 1 95.12 179 ALA B C 1
ATOM 3022 O O . ALA B 1 179 ? -10.086 -5.551 10.734 1 95.12 179 ALA B O 1
ATOM 3023 N N . GLY B 1 180 ? -9.523 -4.305 12.555 1 93 180 GLY B N 1
ATOM 3024 C CA . GLY B 1 180 ? -9.234 -5.449 13.406 1 93 180 GLY B CA 1
ATOM 3025 C C . GLY B 1 180 ? -10.461 -6.277 13.734 1 93 180 GLY B C 1
ATOM 3026 O O . GLY B 1 180 ? -10.344 -7.414 14.188 1 93 180 GLY B O 1
ATOM 3027 N N . ASP B 1 181 ? -11.633 -5.77 13.516 1 90.88 181 ASP B N 1
ATOM 3028 C CA . ASP B 1 181 ? -12.867 -6.512 13.742 1 90.88 181 ASP B CA 1
ATOM 3029 C C . ASP B 1 181 ? -13.156 -7.469 12.586 1 90.88 181 ASP B C 1
ATOM 3031 O O . ASP B 1 181 ? -14.258 -8.008 12.477 1 90.88 181 ASP B O 1
ATOM 3035 N N . GLU B 1 182 ? -12.203 -7.586 11.648 1 90.44 182 GLU B N 1
ATOM 3036 C CA . GLU B 1 182 ? -12.195 -8.555 10.555 1 90.44 182 GLU B CA 1
ATOM 3037 C C . GLU B 1 182 ? -13.234 -8.203 9.5 1 90.44 182 GLU B C 1
ATOM 3039 O O . GLU B 1 182 ? -13.656 -9.07 8.727 1 90.44 182 GLU B O 1
ATOM 3044 N N . THR B 1 183 ? -13.68 -6.938 9.477 1 88.31 183 THR B N 1
ATOM 3045 C CA . THR B 1 183 ? -14.633 -6.504 8.469 1 88.31 183 THR B CA 1
ATOM 3046 C C . THR B 1 183 ? -13.969 -5.578 7.453 1 88.31 183 THR B C 1
ATOM 3048 O O . THR B 1 183 ? -12.945 -4.961 7.746 1 88.31 183 THR B O 1
ATOM 3051 N N . LEU B 1 184 ? -14.633 -5.598 6.301 1 91.44 184 LEU B N 1
ATOM 3052 C CA . LEU B 1 184 ? -14.367 -4.594 5.277 1 91.44 184 LEU B CA 1
ATOM 3053 C C . LEU B 1 184 ? -15.57 -3.67 5.094 1 91.44 184 LEU B C 1
ATOM 3055 O O . LEU B 1 184 ? -16.719 -4.129 5.098 1 91.44 184 LEU B O 1
ATOM 3059 N N . ARG B 1 185 ? -15.273 -2.43 4.992 1 91.19 185 ARG B N 1
ATOM 3060 C CA . ARG B 1 185 ? -16.344 -1.475 4.711 1 91.19 185 ARG B CA 1
ATOM 3061 C C . ARG B 1 185 ? -15.992 -0.594 3.516 1 91.19 185 ARG B C 1
ATOM 3063 O O . ARG B 1 185 ? -14.836 -0.189 3.355 1 91.19 185 ARG B O 1
ATOM 3070 N N . PHE B 1 186 ? -17.062 -0.309 2.725 1 89.44 186 PHE B N 1
ATOM 3071 C CA . PHE B 1 186 ? -16.938 0.601 1.592 1 89.44 186 PHE B CA 1
ATOM 3072 C C . PHE B 1 186 ? -17.594 1.938 1.897 1 89.44 186 PHE B C 1
ATOM 3074 O O . PHE B 1 186 ? -18.75 1.982 2.324 1 89.44 186 PHE B O 1
ATOM 3081 N N . TRP B 1 187 ? -16.812 2.951 1.66 1 90.06 187 TRP B N 1
ATOM 3082 C CA . TRP B 1 187 ? -17.297 4.305 1.933 1 90.06 187 TRP B CA 1
ATOM 3083 C C . TRP B 1 187 ? -17.328 5.137 0.656 1 90.06 187 TRP B C 1
ATOM 3085 O O . TRP B 1 187 ? -16.312 5.234 -0.052 1 90.06 187 TRP B O 1
ATOM 3095 N N . ASN B 1 188 ? -18.5 5.738 0.327 1 87.31 188 ASN B N 1
ATOM 3096 C CA . ASN B 1 188 ? -18.547 6.797 -0.672 1 87.31 188 ASN B CA 1
ATOM 3097 C C . ASN B 1 188 ? -18.219 8.156 -0.062 1 87.31 188 ASN B C 1
ATOM 3099 O O . ASN B 1 188 ? -19.109 8.953 0.214 1 87.31 188 ASN B O 1
ATOM 3103 N N . VAL B 1 189 ? -16.984 8.453 0.094 1 87.88 189 VAL B N 1
ATOM 3104 C CA . VAL B 1 189 ? -16.562 9.555 0.955 1 87.88 189 VAL B CA 1
ATOM 3105 C C . VAL B 1 189 ? -16.094 10.727 0.1 1 87.88 189 VAL B C 1
ATOM 3107 O O . VAL B 1 189 ? -16.188 11.891 0.509 1 87.88 189 VAL B O 1
ATOM 3110 N N . PHE B 1 190 ? -15.523 10.609 -1.084 1 85.81 190 PHE B N 1
ATOM 3111 C CA . PHE B 1 190 ? -14.961 11.688 -1.887 1 85.81 190 PHE B CA 1
ATOM 3112 C C . PHE B 1 190 ? -15.945 12.148 -2.953 1 85.81 190 PHE B C 1
ATOM 3114 O O . PHE B 1 190 ? -15.719 13.148 -3.629 1 85.81 190 PHE B O 1
ATOM 3121 N N . GLY B 1 191 ? -17.188 11.805 -2.898 1 75.69 191 GLY B N 1
ATOM 3122 C CA . GLY B 1 191 ? -18.219 12.242 -3.809 1 75.69 191 GLY B CA 1
ATOM 3123 C C . GLY B 1 191 ? -17.938 11.906 -5.258 1 75.69 191 GLY B C 1
ATOM 3124 O O . GLY B 1 191 ? -16.859 11.398 -5.578 1 75.69 191 GLY B O 1
ATOM 3125 N N . VAL B 1 192 ? -18.953 12.016 -6.094 1 68.94 192 VAL B N 1
ATOM 3126 C CA . VAL B 1 192 ? -18.812 11.898 -7.543 1 68.94 192 VAL B CA 1
ATOM 3127 C C . VAL B 1 192 ? -18.422 13.25 -8.133 1 68.94 192 VAL B C 1
ATOM 3129 O O . VAL B 1 192 ? -18.984 14.281 -7.758 1 68.94 192 VAL B O 1
ATOM 3132 N N . PRO B 1 193 ? -17.281 13.195 -8.82 1 58.66 193 PRO B N 1
ATOM 3133 C CA . PRO B 1 193 ? -16.938 14.484 -9.43 1 58.66 193 PRO B CA 1
ATOM 3134 C C . PRO B 1 193 ? -18.141 15.164 -10.078 1 58.66 193 PRO B C 1
ATOM 3136 O O . PRO B 1 193 ? -19 14.5 -10.648 1 58.66 193 PRO B O 1
ATOM 3139 N N . GLU B 1 194 ? -18.5 16.203 -9.539 1 51.34 194 GLU B N 1
ATOM 3140 C CA . GLU B 1 194 ? -19.562 16.953 -10.211 1 51.34 194 GLU B CA 1
ATOM 3141 C C . GLU B 1 194 ? -19.297 17.062 -11.711 1 51.34 194 GLU B C 1
ATOM 3143 O O . GLU B 1 194 ? -18.172 17.344 -12.133 1 51.34 194 GLU B O 1
ATOM 3148 N N . ALA B 1 195 ? -19.953 16.25 -12.469 1 43.94 195 ALA B N 1
ATOM 3149 C CA . ALA B 1 195 ? -19.828 16.562 -13.891 1 43.94 195 ALA B CA 1
ATOM 3150 C C . ALA B 1 195 ? -19.609 18.047 -14.117 1 43.94 195 ALA B C 1
ATOM 3152 O O . ALA B 1 195 ? -20.312 18.875 -13.523 1 43.94 195 ALA B O 1
ATOM 3153 N N . ALA B 1 196 ? -18.359 18.391 -14.469 1 44.69 196 ALA B N 1
ATOM 3154 C CA . ALA B 1 196 ? -18.203 19.797 -14.836 1 44.69 196 ALA B CA 1
ATOM 3155 C C . ALA B 1 196 ? -19.5 20.375 -15.383 1 44.69 196 ALA B C 1
ATOM 3157 O O . ALA B 1 196 ? -20.125 19.797 -16.266 1 44.69 196 ALA B O 1
ATOM 3158 N N . LYS B 1 197 ? -20.25 20.969 -14.656 1 39.16 197 LYS B N 1
ATOM 3159 C CA . LYS B 1 197 ? -21.344 21.688 -15.32 1 39.16 197 LYS B CA 1
ATOM 3160 C C . LYS B 1 197 ? -20.891 22.219 -16.672 1 39.16 197 LYS B C 1
ATOM 3162 O O . LYS B 1 197 ? -19.828 22.844 -16.797 1 39.16 197 LYS B O 1
ATOM 3167 N N . ALA B 1 198 ? -21.344 21.594 -17.812 1 39.41 198 ALA B N 1
ATOM 3168 C CA . ALA B 1 198 ? -21.125 22.203 -19.125 1 39.41 198 ALA B CA 1
ATOM 3169 C C . ALA B 1 198 ? -21.188 23.719 -19.031 1 39.41 198 ALA B C 1
ATOM 3171 O O . ALA B 1 198 ? -22.141 24.281 -18.5 1 39.41 198 ALA B O 1
ATOM 3172 N N . ALA B 1 199 ? -20.031 24.391 -19.141 1 37.78 199 ALA B N 1
ATOM 3173 C CA . ALA B 1 199 ? -20.078 25.844 -19.188 1 37.78 199 ALA B CA 1
ATOM 3174 C C . ALA B 1 199 ? -21.359 26.344 -19.844 1 37.78 199 ALA B C 1
ATOM 3176 O O . ALA B 1 199 ? -21.844 25.75 -20.812 1 37.78 199 ALA B O 1
ATOM 3177 N N . PRO B 1 200 ? -22.188 26.953 -19.188 1 40.38 200 PRO B N 1
ATOM 3178 C CA . PRO B 1 200 ? -23.328 27.438 -19.969 1 40.38 200 PRO B CA 1
ATOM 3179 C C . PRO B 1 200 ? -22.953 27.797 -21.406 1 40.38 200 PRO B C 1
ATOM 3181 O O . PRO B 1 200 ? -21.812 28.203 -21.656 1 40.38 200 PRO B O 1
ATOM 3184 N N . LYS B 1 201 ? -23.453 27.094 -22.344 1 39.19 201 LYS B N 1
ATOM 3185 C CA . LYS B 1 201 ? -23.188 27.578 -23.688 1 39.19 201 LYS B CA 1
ATOM 3186 C C . LYS B 1 201 ? -23.172 29.109 -23.734 1 39.19 201 LYS B C 1
ATOM 3188 O O . LYS B 1 201 ? -24.125 29.75 -23.281 1 39.19 201 LYS B O 1
ATOM 3193 N N . ALA B 1 202 ? -21.906 29.625 -23.625 1 38.78 202 ALA B N 1
ATOM 3194 C CA . ALA B 1 202 ? -21.797 31.062 -23.812 1 38.78 202 ALA B CA 1
ATOM 3195 C C . ALA B 1 202 ? -22.891 31.578 -24.766 1 38.78 202 ALA B C 1
ATOM 3197 O O . ALA B 1 202 ? -23.156 30.953 -25.797 1 38.78 202 ALA B O 1
ATOM 3198 N N . ASN B 1 203 ? -23.922 32 -24.203 1 43.06 203 ASN B N 1
ATOM 3199 C CA . ASN B 1 203 ? -24.859 32.656 -25.094 1 43.06 203 ASN B CA 1
ATOM 3200 C C . ASN B 1 203 ? -24.156 33.312 -26.281 1 43.06 203 ASN B C 1
ATOM 3202 O O . ASN B 1 203 ? -23.203 34.062 -26.109 1 43.06 203 ASN B O 1
ATOM 3206 N N . PRO B 1 204 ? -24.25 32.688 -27.453 1 44.25 204 PRO B N 1
ATOM 3207 C CA . PRO B 1 204 ? -23.594 33.375 -28.578 1 44.25 204 PRO B CA 1
ATOM 3208 C C . PRO B 1 204 ? -23.656 34.875 -28.484 1 44.25 204 PRO B C 1
ATOM 3210 O O . PRO B 1 204 ? -24.688 35.438 -28.078 1 44.25 204 PRO B O 1
ATOM 3213 N N . GLU B 1 205 ? -22.625 35.531 -27.875 1 39.06 205 GLU B N 1
ATOM 3214 C CA . GLU B 1 205 ? -22.625 36.969 -27.906 1 39.06 205 GLU B CA 1
ATOM 3215 C C . GLU B 1 205 ? -23.297 37.5 -29.172 1 39.06 205 GLU B C 1
ATOM 3217 O O . GLU B 1 205 ? -23.031 37 -30.266 1 39.06 205 GLU B O 1
ATOM 3222 N N . PRO B 1 206 ? -24.547 38 -29.062 1 42.38 206 PRO B N 1
ATOM 3223 C CA . PRO B 1 206 ? -25.141 38.625 -30.25 1 42.38 206 PRO B CA 1
ATOM 3224 C C . PRO B 1 206 ? -24.172 39.594 -30.953 1 42.38 206 PRO B C 1
ATOM 3226 O O . PRO B 1 206 ? -23.672 40.531 -30.328 1 42.38 206 PRO B O 1
ATOM 3229 N N . PHE B 1 207 ? -23.062 39.125 -31.578 1 39.81 207 PHE B N 1
ATOM 3230 C CA . PHE B 1 207 ? -22.312 40.062 -32.375 1 39.81 207 PHE B CA 1
ATOM 3231 C C . PHE B 1 207 ? -23.25 41 -33.156 1 39.81 207 PHE B C 1
ATOM 3233 O O . PHE B 1 207 ? -24.062 40.531 -33.969 1 39.81 207 PHE B O 1
ATOM 3240 N N . PRO B 1 208 ? -23.688 42.031 -32.438 1 37.75 208 PRO B N 1
ATOM 3241 C CA . PRO B 1 208 ? -24.5 42.969 -33.219 1 37.75 208 PRO B CA 1
ATOM 3242 C C . PRO B 1 208 ? -24 43.188 -34.625 1 37.75 208 PRO B C 1
ATOM 3244 O O . PRO B 1 208 ? -22.781 43.094 -34.875 1 37.75 208 PRO B O 1
ATOM 3247 N N . HIS B 1 209 ? -24.625 42.594 -35.656 1 40.94 209 HIS B N 1
ATOM 3248 C CA . HIS B 1 209 ? -24.422 43 -37.031 1 40.94 209 HIS B CA 1
ATOM 3249 C C . HIS B 1 209 ? -24.141 44.469 -37.156 1 40.94 209 HIS B C 1
ATOM 3251 O O . HIS B 1 209 ? -25.016 45.312 -36.938 1 40.94 209 HIS B O 1
ATOM 3257 N N . LEU B 1 210 ? -23.078 45 -36.5 1 36.5 210 LEU B N 1
ATOM 3258 C CA . LEU B 1 210 ? -22.719 46.344 -36.844 1 36.5 210 LEU B CA 1
ATOM 3259 C C . LEU B 1 210 ? -22.859 46.594 -38.344 1 36.5 210 LEU B C 1
ATOM 3261 O O . LEU B 1 210 ? -22.172 45.938 -39.156 1 36.5 210 LEU B O 1
ATOM 3265 N N . ASN B 1 211 ? -24.109 46.812 -38.812 1 33.38 211 ASN B N 1
ATOM 3266 C CA . ASN B 1 211 ? -24.391 47.438 -40.094 1 33.38 211 ASN B CA 1
ATOM 3267 C C . ASN B 1 211 ? -23.344 48.469 -40.469 1 33.38 211 ASN B C 1
ATOM 3269 O O . ASN B 1 211 ? -23.188 49.469 -39.75 1 33.38 211 ASN B O 1
ATOM 3273 N N . ARG B 1 212 ? -22.172 48 -40.875 1 32.5 212 ARG B N 1
ATOM 3274 C CA . ARG B 1 212 ? -21.266 48.906 -41.594 1 32.5 212 ARG B CA 1
ATOM 3275 C C . ARG B 1 212 ? -22.031 49.844 -42.531 1 32.5 212 ARG B C 1
ATOM 3277 O O . ARG B 1 212 ? -22.656 49.375 -43.5 1 32.5 212 ARG B O 1
ATOM 3284 N N . ILE B 1 213 ? -22.672 50.844 -42 1 29.83 213 ILE B N 1
ATOM 3285 C CA . ILE B 1 213 ? -23.125 52 -42.781 1 29.83 213 ILE B CA 1
ATOM 3286 C C . ILE B 1 213 ? -22.016 52.438 -43.75 1 29.83 213 ILE B C 1
ATOM 3288 O O . ILE B 1 213 ? -20.891 52.75 -43.312 1 29.83 213 ILE B O 1
ATOM 3292 N N . ARG B 1 214 ? -22.172 51.938 -45.031 1 29 214 ARG B N 1
ATOM 3293 C CA . ARG B 1 214 ? -21.688 52.812 -46.094 1 29 214 ARG B CA 1
ATOM 3294 C C . ARG B 1 214 ? -22.344 54.188 -46.031 1 29 214 ARG B C 1
ATOM 3296 O O . ARG B 1 214 ? -23.516 54.281 -45.719 1 29 214 ARG B O 1
#

Organism: Punica granatum (NCBI:txid22663)

Sequence (428 aa):
MDGRIINNDVRVRSPIVETYRGHTQEVCGLKWSASGQQLASGGNDNLLHIWDRSMSSSNSSTQWLHRLEEHTAAVKALAWCPFQGNLLASGGGGGDRCIKFWNTHTGACLNSVDTGSQVCALLWNKNERELLSSHGFTQNQLTLWKYPSMVKMAELTGHTSRVLFMAQSPDGCTVASAAGDETLRFWNVFGVPEAAKAAPKANPEPFPHLNRIRMDGRIINNDVRVRSPIVETYRGHTQEVCGLKWSASGQQLASGGNDNLLHIWDRSMSSSNSSTQWLHRLEEHTAAVKALAWCPFQGNLLASGGGGGDRCIKFWNTHTGACLNSVDTGSQVCALLWNKNERELLSSHGFTQNQLTLWKYPSMVKMAELTGHTSRVLFMAQSPDGCTVASAAGDETLRFWNVFGVPEAAKAAPKANPEPFPHLNRIR

Nearest PDB structures (foldseek):
  4ggd-assembly1_A  TM=9.234E-01  e=1.935E-21  Homo sapiens
  5lcw-assembly1_Q  TM=9.186E-01  e=2.280E-21  Homo sapiens
  5g04-assembly1_R  TM=9.128E-01  e=3.934E-21  Homo sapiens
  4bh6-assembly3_A  TM=9.195E-01  e=1.892E-19  Saccharomyces cerevisiae
  5a31-assembly1_R  TM=8.971E-01  e=1.158E-19  Homo sapiens

Secondary structure (DSSP, 8-state):
---------SS-SS-EEEEEE--SS-EEEEEE-TTSSEEEEEETTS-EEEEEGGGGG---S---SEEE---SS-EEEEEE-SS-TTEEEEEE-TTT-EEEEEETTTTEEEEEEE-SS-EEEEEE-SSSSEEEEEESSTT--EEEEETTT--EEEEE---SS-EEEEEE-TTSS-EEEEETTSEEEEE--S------------------------/---------SS-SS-EEEEEE--SS-EEEEEE-TTSSEEEEEETTS-EEEEEGGGGG---S---SEEE---SS-EEEEEE-SS-TTEEEEEE-TTT-EEEEEETTTTEEEEEEE-SS-EEEEEE-SSSSEEEEEESSTT--EEEEETTT--EEEEE---SS-EEEEEE-TTSS-EEEEETTSEEEEE--S------------------------

InterPro domains:
  IPR001680 WD40 repeat [PS50082] (20-61)
  IPR001680 WD40 repeat [PS50082] (156-189)
  IPR001680 WD40 repeat [SM00320] (13-52)
  IPR001680 WD40 repeat [SM00320] (61-103)
  IPR001680 WD40 repeat [SM00320] (106-146)
  IPR001680 WD40 repeat [SM00320] (149-188)
  IPR015943 WD40/YVTN repeat-like-containing domain superfamily [G3DSA:2.130.10.10] (1-193)
  IPR019775 WD40 repeat, conserved site [PS00678] (175-189)
  IPR033010 WD repeat Cdc20/Fizzy [PTHR19918] (1-196)
  IPR036322 WD40-repeat-containing domain superfamily [SSF50978] (2-191)
  IPR056150 CDC20/Fizzy, WD40 domain [PF24807] (2-187)

pLDDT: mean 83.33, std 22.91, range [20.41, 98.94]

Solvent-accessible surface area (backbone atoms only — not comparable to full-atom values): 23155 Å² total; per-residue (Å²): 141,82,83,74,82,75,85,61,31,70,82,50,81,66,35,70,69,36,79,38,70,80,53,88,32,43,64,64,22,72,47,59,30,80,86,42,51,36,37,40,38,15,13,62,65,14,36,36,35,36,32,36,64,80,44,60,78,47,88,50,93,66,55,54,73,33,82,44,68,84,45,67,19,32,21,40,12,57,32,62,41,91,90,40,85,47,34,37,40,36,17,11,22,71,77,42,11,26,42,36,32,30,35,67,84,78,61,43,76,74,47,77,42,76,72,79,25,16,27,39,29,47,43,64,37,79,85,48,66,31,40,38,36,26,14,50,41,100,62,17,29,34,38,33,24,37,59,87,80,59,46,78,55,38,75,48,75,77,52,87,24,33,26,60,43,69,40,65,30,65,87,42,29,36,34,40,34,33,19,63,68,19,36,37,37,36,28,52,74,61,49,73,78,68,70,72,70,72,67,70,75,69,65,74,73,77,69,71,75,73,70,81,75,124,140,85,85,77,83,76,84,53,29,75,82,49,73,67,36,70,70,36,78,39,70,82,53,89,32,44,62,64,21,73,49,60,30,80,86,41,51,36,37,40,39,15,13,61,64,15,36,37,36,35,32,36,64,80,43,59,78,46,88,51,93,64,55,54,73,35,81,43,68,84,44,65,19,31,20,40,12,58,32,60,41,90,87,40,87,46,34,36,40,37,18,10,22,70,78,41,12,25,42,35,32,29,35,69,84,79,61,44,75,74,46,74,44,76,72,81,24,18,26,39,29,46,43,63,37,79,87,50,66,32,39,37,36,26,14,50,43,100,62,18,30,34,38,34,25,36,57,87,79,59,47,76,60,42,75,49,73,77,51,86,25,33,26,60,44,72,43,66,30,67,88,42,30,37,35,41,34,33,19,63,68,20,36,35,36,35,27,52,74,60,50,72,78,68,68,72,70,72,67,69,74,69,65,74,71,78,71,70,77,72,73,76,76,125